Protein AF-0000000069885416 (afdb_homodimer)

Solvent-accessible surface area (backbone atoms only — not comparable to full-atom values): 26856 Å² total; per-residue (Å²): 130,78,78,77,63,87,51,69,63,57,55,54,44,51,50,51,52,51,48,52,52,50,49,50,52,52,49,45,50,50,48,30,55,40,52,44,50,38,40,51,37,51,48,52,36,42,53,42,51,52,50,47,34,51,50,40,44,55,51,20,70,76,47,54,68,59,40,21,52,43,38,40,52,39,28,49,37,53,47,51,45,41,51,44,50,51,52,38,38,52,48,43,46,61,56,35,32,44,56,42,60,55,45,53,57,60,52,52,53,52,50,50,53,51,51,52,43,53,51,46,43,48,50,27,51,50,39,47,51,51,39,53,49,44,55,70,74,43,67,79,46,56,68,61,50,51,53,34,52,52,50,31,51,52,32,46,52,50,34,52,54,45,49,55,50,48,54,52,52,52,51,52,47,52,54,48,50,54,54,50,47,40,52,30,54,46,44,49,39,50,47,50,32,52,40,26,51,52,37,31,55,43,35,58,54,34,49,58,46,50,66,54,55,81,38,68,75,43,68,58,64,73,80,68,62,60,59,68,63,59,71,63,59,71,72,73,72,72,77,73,74,76,77,67,78,80,76,78,75,80,74,75,132,131,77,77,75,62,87,52,69,63,59,55,52,44,51,50,52,53,50,47,52,53,50,50,49,52,52,49,46,49,49,48,30,55,41,51,45,49,37,38,50,36,52,48,51,34,41,52,40,52,51,51,47,32,52,51,40,43,56,51,19,70,77,47,53,68,58,40,20,52,43,38,40,52,38,27,50,37,54,46,50,44,40,52,44,49,51,50,40,38,53,47,44,46,60,56,34,32,44,56,42,61,56,46,53,57,59,51,51,52,52,53,50,52,53,51,52,42,53,51,44,44,50,51,30,53,50,39,47,51,51,39,52,49,42,56,70,74,44,68,80,46,54,69,61,50,52,53,35,50,52,50,31,52,52,32,46,52,50,35,53,53,45,49,55,52,48,54,50,49,53,52,51,48,53,54,48,50,52,54,50,48,40,50,30,54,46,45,49,40,50,47,50,33,53,40,25,52,52,38,31,56,42,35,59,53,34,50,59,46,49,66,53,56,79,38,68,75,43,67,57,63,72,79,67,61,62,58,66,63,58,70,62,59,70,71,74,73,71,77,74,73,77,76,76,82,75,80,79,73,82,74,78,135

pLDDT: mean 84.57, std 22.03, range [21.53, 98.88]

Structure (mmCIF, N/CA/C/O backbone):
data_AF-0000000069885416-model_v1
#
loop_
_entity.id
_entity.type
_entity.pdbx_description
1 polymer 'CBY1-interacting BAR domain-containing protein 2 isoform X5'
#
loop_
_atom_site.group_PDB
_atom_site.id
_atom_site.type_symbol
_atom_site.label_atom_id
_atom_site.label_alt_id
_atom_site.label_comp_id
_atom_site.label_asym_id
_atom_site.label_entity_id
_atom_site.label_seq_id
_atom_site.pdbx_PDB_ins_code
_atom_site.Cartn_x
_atom_site.Cartn_y
_atom_site.Cartn_z
_atom_site.occupancy
_atom_site.B_iso_or_equiv
_atom_site.auth_seq_id
_atom_site.auth_comp_id
_atom_site.auth_asym_id
_atom_site.auth_atom_id
_atom_site.pdbx_PDB_model_num
ATOM 1 N N . MET A 1 1 ? 4.605 59.562 35.438 1 27.44 1 MET A N 1
ATOM 2 C CA . MET A 1 1 ? 4.242 58.625 34.375 1 27.44 1 MET A CA 1
ATOM 3 C C . MET A 1 1 ? 5.203 57.469 34.344 1 27.44 1 MET A C 1
ATOM 5 O O . MET A 1 1 ? 6.375 57.625 34 1 27.44 1 MET A O 1
ATOM 9 N N . LEU A 1 2 ? 5.266 56.625 35.25 1 34.53 2 LEU A N 1
ATOM 10 C CA . LEU A 1 2 ? 6.168 55.5 35.5 1 34.53 2 LEU A CA 1
ATOM 11 C C . LEU A 1 2 ? 6.348 54.688 34.219 1 34.53 2 LEU A C 1
ATOM 13 O O . LEU A 1 2 ? 5.387 54.438 33.5 1 34.53 2 LEU A O 1
ATOM 17 N N . PRO A 1 3 ? 7.5 54.688 33.594 1 39.56 3 PRO A N 1
ATOM 18 C CA . PRO A 1 3 ? 7.898 53.906 32.438 1 39.56 3 PRO A CA 1
ATOM 19 C C . PRO A 1 3 ? 7.336 52.5 32.438 1 39.56 3 PRO A C 1
ATOM 21 O O . PRO A 1 3 ? 7.34 51.812 33.469 1 39.56 3 PRO A O 1
ATOM 24 N N . HIS A 1 4 ? 6.242 52.281 31.859 1 42.12 4 HIS A N 1
ATOM 25 C CA . HIS A 1 4 ? 5.656 50.969 31.609 1 42.12 4 HIS A CA 1
ATOM 26 C C . HIS A 1 4 ? 6.727 49.969 31.234 1 42.12 4 HIS A C 1
ATOM 28 O O . HIS A 1 4 ? 7.426 50.125 30.234 1 42.12 4 HIS A O 1
ATOM 34 N N . LEU A 1 5 ? 7.602 49.562 32.094 1 42.97 5 LEU A N 1
ATOM 35 C CA . LEU A 1 5 ? 8.531 48.438 31.984 1 42.97 5 LEU A CA 1
ATOM 36 C C . LEU A 1 5 ? 8.039 47.438 30.938 1 42.97 5 LEU A C 1
ATOM 38 O O . LEU A 1 5 ? 6.832 47.25 30.766 1 42.97 5 LEU A O 1
ATOM 42 N N . PRO A 1 6 ? 8.75 47.219 29.906 1 51.66 6 PRO A N 1
ATOM 43 C CA . PRO A 1 6 ? 8.469 46.219 28.891 1 51.66 6 PRO A CA 1
ATOM 44 C C . PRO A 1 6 ? 7.82 44.969 29.469 1 51.66 6 PRO A C 1
ATOM 46 O O . PRO A 1 6 ? 8.375 44.344 30.391 1 51.66 6 PRO A O 1
ATOM 49 N N . ASN A 1 7 ? 6.445 44.844 29.766 1 56.94 7 ASN A N 1
ATOM 50 C CA . ASN A 1 7 ? 5.551 43.969 30.516 1 56.94 7 ASN A CA 1
ATOM 51 C C . ASN A 1 7 ? 5.816 42.5 30.203 1 56.94 7 ASN A C 1
ATOM 53 O O . ASN A 1 7 ? 5.852 42.125 29.031 1 56.94 7 ASN A O 1
ATOM 57 N N . ALA A 1 8 ? 6.699 41.781 31.109 1 61.62 8 ALA A N 1
ATOM 58 C CA . ALA A 1 8 ? 6.906 40.344 31.188 1 61.62 8 ALA A CA 1
ATOM 59 C C . ALA A 1 8 ? 5.738 39.594 30.547 1 61.62 8 ALA A C 1
ATOM 61 O O . ALA A 1 8 ? 5.938 38.562 29.922 1 61.62 8 ALA A O 1
ATOM 62 N N . HIS A 1 9 ? 4.664 40.25 30.625 1 64.25 9 HIS A N 1
ATOM 63 C CA . HIS A 1 9 ? 3.461 39.594 30.125 1 64.25 9 HIS A CA 1
ATOM 64 C C . HIS A 1 9 ? 3.439 39.562 28.594 1 64.25 9 HIS A C 1
ATOM 66 O O . HIS A 1 9 ? 3.102 38.531 28 1 64.25 9 HIS A O 1
ATOM 72 N N . THR A 1 10 ? 3.975 40.719 28.047 1 70.81 10 THR A N 1
ATOM 73 C CA . THR A 1 10 ? 3.98 40.781 26.578 1 70.81 10 THR A CA 1
ATOM 74 C C . THR A 1 10 ? 5.016 39.844 26 1 70.81 10 THR A C 1
ATOM 76 O O . THR A 1 10 ? 4.766 39.188 24.984 1 70.81 10 THR A O 1
ATOM 79 N N . ASP A 1 11 ? 6.094 39.688 26.703 1 74.62 11 ASP A N 1
ATOM 80 C CA . ASP A 1 11 ? 7.148 38.781 26.219 1 74.62 11 ASP A CA 1
ATOM 81 C C . ASP A 1 11 ? 6.703 37.344 26.281 1 74.62 11 ASP A C 1
ATOM 83 O O . ASP A 1 11 ? 7.02 36.531 25.375 1 74.62 11 ASP A O 1
ATOM 87 N N . CYS A 1 12 ? 6.039 37.062 27.375 1 73.31 12 CYS A N 1
ATOM 88 C CA . CYS A 1 12 ? 5.559 35.688 27.516 1 73.31 12 CYS A CA 1
ATOM 89 C C . CYS A 1 12 ? 4.551 35.344 26.422 1 73.31 12 CYS A C 1
ATOM 91 O O . CYS A 1 12 ? 4.586 34.25 25.859 1 73.31 12 CYS A O 1
ATOM 93 N N . GLN A 1 13 ? 3.771 36.281 26.016 1 80.56 13 GLN A N 1
ATOM 94 C CA . GLN A 1 13 ? 2.738 36.062 25 1 80.56 13 GLN A CA 1
ATOM 95 C C . GLN A 1 13 ? 3.35 35.875 23.625 1 80.56 13 GLN A C 1
ATOM 97 O O . GLN A 1 13 ? 2.906 35 22.844 1 80.56 13 GLN A O 1
ATOM 102 N N . VAL A 1 14 ? 4.305 36.656 23.375 1 85.62 14 VAL A N 1
ATOM 103 C CA . VAL A 1 14 ? 4.949 36.562 22.078 1 85.62 14 VAL A CA 1
ATOM 104 C C . VAL A 1 14 ? 5.672 35.219 21.938 1 85.62 14 VAL A C 1
ATOM 106 O O . VAL A 1 14 ? 5.688 34.625 20.875 1 85.62 14 VAL A O 1
ATOM 109 N N . ARG A 1 15 ? 6.215 34.781 23.047 1 88 15 ARG A N 1
ATOM 110 C CA . ARG A 1 15 ? 6.891 33.5 23.047 1 88 15 ARG A CA 1
ATOM 111 C C . ARG A 1 15 ? 5.914 32.375 22.719 1 88 15 ARG A C 1
ATOM 113 O O . ARG A 1 15 ? 6.246 31.438 21.969 1 88 15 ARG A O 1
ATOM 120 N N . VAL A 1 16 ? 4.773 32.438 23.266 1 87 16 VAL A N 1
ATOM 121 C CA . VAL A 1 16 ? 3.746 31.422 23.016 1 87 16 VAL A CA 1
ATOM 122 C C . VAL A 1 16 ? 3.33 31.453 21.547 1 87 16 VAL A C 1
ATOM 124 O O . VAL A 1 16 ? 3.129 30.406 20.938 1 87 16 VAL A O 1
ATOM 127 N N . MET A 1 17 ? 3.201 32.656 21.016 1 88.81 17 MET A N 1
ATOM 128 C CA . MET A 1 17 ? 2.854 32.812 19.609 1 88.81 17 MET A CA 1
ATOM 129 C C . MET A 1 17 ? 3.926 32.188 18.719 1 88.81 17 MET A C 1
ATOM 131 O O . MET A 1 17 ? 3.611 31.484 17.766 1 88.81 17 MET A O 1
ATOM 135 N N . GLU A 1 18 ? 5.121 32.5 19.094 1 91.31 18 GLU A N 1
ATOM 136 C CA . GLU A 1 18 ? 6.242 31.922 18.344 1 91.31 18 GLU A CA 1
ATOM 137 C C . GLU A 1 18 ? 6.25 30.406 18.422 1 91.31 18 GLU A C 1
ATOM 139 O O . GLU A 1 18 ? 6.473 29.734 17.406 1 91.31 18 GLU A O 1
ATOM 144 N N . GLU A 1 19 ? 6.062 29.891 19.547 1 91.12 19 GLU A N 1
ATOM 145 C CA . GLU A 1 19 ? 6.047 28.438 19.75 1 91.12 19 GLU A CA 1
ATOM 146 C C . GLU A 1 19 ? 4.914 27.797 18.953 1 91.12 19 GLU A C 1
ATOM 148 O O . GLU A 1 19 ? 5.09 26.703 18.391 1 91.12 19 GLU A O 1
ATOM 153 N N . THR A 1 20 ? 3.82 28.438 18.984 1 89.81 20 THR A N 1
ATOM 154 C CA . THR A 1 20 ? 2.672 27.922 18.25 1 89.81 20 THR A CA 1
ATOM 155 C C . THR A 1 20 ? 2.99 27.812 16.766 1 89.81 20 THR A C 1
ATOM 157 O O . THR A 1 20 ? 2.689 26.781 16.141 1 89.81 20 THR A O 1
ATOM 160 N N . VAL A 1 21 ? 3.594 28.828 16.219 1 93.62 21 VAL A N 1
ATOM 161 C CA . VAL A 1 21 ? 3.918 28.844 14.797 1 93.62 21 VAL A CA 1
ATOM 162 C C . VAL A 1 21 ? 5.023 27.828 14.5 1 93.62 21 VAL A C 1
ATOM 164 O O . VAL A 1 21 ? 4.984 27.141 13.484 1 93.62 21 VAL A O 1
ATOM 167 N N . THR A 1 22 ? 5.973 27.734 15.398 1 94.12 22 THR A N 1
ATOM 168 C CA . THR A 1 22 ? 7.062 26.781 15.25 1 94.12 22 THR A CA 1
ATOM 169 C C . THR A 1 22 ? 6.535 25.344 15.305 1 94.12 22 THR A C 1
ATOM 171 O O . THR A 1 22 ? 6.98 24.484 14.547 1 94.12 22 THR A O 1
ATOM 174 N N . ASN A 1 23 ? 5.672 25.0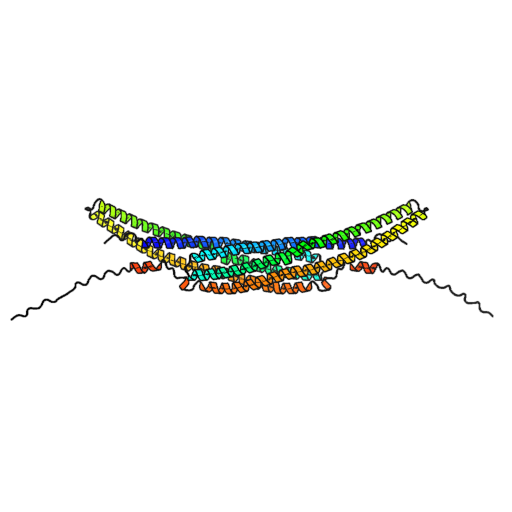94 16.219 1 92.5 23 ASN A N 1
ATOM 175 C CA . ASN A 1 23 ? 5.039 23.781 16.297 1 92.5 23 ASN A CA 1
ATOM 176 C C . ASN A 1 23 ? 4.289 23.438 15.016 1 92.5 23 ASN A C 1
ATOM 178 O O . ASN A 1 23 ? 4.371 22.312 14.523 1 92.5 23 ASN A O 1
ATOM 182 N N . ALA A 1 24 ? 3.521 24.422 14.539 1 93.06 24 ALA A N 1
ATOM 183 C CA . ALA A 1 24 ? 2.807 24.203 13.289 1 93.06 24 ALA A CA 1
ATOM 184 C C . ALA A 1 24 ? 3.775 23.859 12.156 1 93.06 24 ALA A C 1
ATOM 186 O O . ALA A 1 24 ? 3.508 22.969 11.352 1 93.06 24 ALA A O 1
ATOM 187 N N . GLU A 1 25 ? 4.867 24.594 12.109 1 95 25 GLU A N 1
ATOM 188 C CA . GLU A 1 25 ? 5.879 24.328 11.094 1 95 25 GLU A CA 1
ATOM 189 C C . GLU A 1 25 ? 6.434 22.906 11.211 1 95 25 GLU A C 1
ATOM 191 O O . GLU A 1 25 ? 6.531 22.188 10.219 1 95 25 GLU A O 1
ATOM 196 N N . LYS A 1 26 ? 6.723 22.469 12.336 1 96.19 26 LYS A N 1
ATOM 197 C CA . LYS A 1 26 ? 7.301 21.156 12.586 1 96.19 26 LYS A CA 1
ATOM 198 C C . LYS A 1 26 ? 6.332 20.047 12.188 1 96.19 26 LYS A C 1
ATOM 200 O O . LYS A 1 26 ? 6.668 19.188 11.375 1 96.19 26 LYS A O 1
ATOM 205 N N . TYR A 1 27 ? 5.203 20.109 12.711 1 95.88 27 TYR A N 1
ATOM 206 C CA . TYR A 1 27 ? 4.293 18.984 12.562 1 95.88 27 TYR A CA 1
ATOM 207 C C . TYR A 1 27 ? 3.66 18.969 11.172 1 95.88 27 TYR A C 1
ATOM 209 O O . TYR A 1 27 ? 3.443 17.906 10.594 1 95.88 27 TYR A O 1
ATOM 217 N N . PHE A 1 28 ? 3.33 20.109 10.609 1 96.12 28 PHE A N 1
ATOM 218 C CA . PHE A 1 28 ? 2.812 20.109 9.242 1 96.12 28 PHE A CA 1
ATOM 219 C C . PHE A 1 28 ? 3.879 19.641 8.258 1 96.12 28 PHE A C 1
ATOM 221 O O . PHE A 1 28 ? 3.564 19 7.254 1 96.12 28 PHE A O 1
ATOM 228 N N . GLY A 1 29 ? 5.109 20.016 8.539 1 96.5 29 GLY A N 1
ATOM 229 C CA . GLY A 1 29 ? 6.195 19.469 7.746 1 96.5 29 GLY A CA 1
ATOM 230 C C . GLY A 1 29 ? 6.293 17.953 7.828 1 96.5 29 GLY A C 1
ATOM 231 O O . GLY A 1 29 ? 6.473 17.281 6.812 1 96.5 29 GLY A O 1
ATOM 232 N N . GLN A 1 30 ? 6.188 17.422 9 1 97.19 30 GLN A N 1
ATOM 233 C CA . GLN A 1 30 ? 6.234 15.984 9.203 1 97.19 30 GLN A CA 1
ATOM 234 C C . GLN A 1 30 ? 5.039 15.297 8.547 1 97.19 30 GLN A C 1
ATOM 236 O O . GLN A 1 30 ? 5.184 14.227 7.953 1 97.19 30 GLN A O 1
ATOM 241 N N . PHE A 1 31 ? 3.842 15.922 8.688 1 98 31 PHE A N 1
ATOM 242 C CA . PHE A 1 31 ? 2.666 15.391 8.008 1 98 31 PHE A CA 1
ATOM 243 C C . PHE A 1 31 ? 2.9 15.305 6.504 1 98 31 PHE A C 1
ATOM 245 O O . PHE A 1 31 ? 2.576 14.289 5.875 1 98 31 PHE A O 1
ATOM 252 N N . CYS A 1 32 ? 3.447 16.375 6 1 97.44 32 CYS A N 1
ATOM 253 C CA . CYS A 1 32 ? 3.713 16.406 4.566 1 97.44 32 CYS A CA 1
ATOM 254 C C . CYS A 1 32 ? 4.652 15.281 4.156 1 97.44 32 CYS A C 1
ATOM 256 O O . CYS A 1 32 ? 4.375 14.547 3.203 1 97.44 32 CYS A O 1
ATOM 258 N N . LEU A 1 33 ? 5.758 15.062 4.863 1 98 33 LEU A N 1
ATOM 259 C CA . LEU A 1 33 ? 6.75 14.031 4.562 1 98 33 LEU A CA 1
ATOM 260 C C . LEU A 1 33 ? 6.141 12.641 4.656 1 98 33 LEU A C 1
ATOM 262 O O . LEU A 1 33 ? 6.336 11.812 3.768 1 98 33 LEU A O 1
ATOM 266 N N . LEU A 1 34 ? 5.406 12.391 5.625 1 98.56 34 LEU A N 1
ATOM 267 C CA . LEU A 1 34 ? 4.867 11.062 5.883 1 98.56 34 LEU A CA 1
ATOM 268 C C . LEU A 1 34 ? 3.742 10.727 4.906 1 98.56 34 LEU A C 1
ATOM 270 O O . LEU A 1 34 ? 3.66 9.602 4.406 1 98.56 34 LEU A O 1
ATOM 274 N N . LEU A 1 35 ? 2.861 11.656 4.648 1 98.69 35 LEU A N 1
ATOM 275 C CA . LEU A 1 35 ? 1.765 11.406 3.721 1 98.69 35 LEU A CA 1
ATOM 276 C C . LEU A 1 35 ? 2.281 11.266 2.291 1 98.69 35 LEU A C 1
ATOM 278 O O . LEU A 1 35 ? 1.729 10.5 1.498 1 98.69 35 LEU A O 1
ATOM 282 N N . ALA A 1 36 ? 3.348 12.031 1.991 1 98.62 36 ALA A N 1
ATOM 283 C CA . ALA A 1 36 ? 4 11.82 0.702 1 98.62 36 ALA A CA 1
ATOM 284 C C . ALA A 1 36 ? 4.574 10.414 0.603 1 98.62 36 ALA A C 1
ATOM 286 O O . ALA A 1 36 ? 4.426 9.75 -0.425 1 98.62 36 ALA A O 1
ATOM 287 N N . ALA A 1 37 ? 5.27 9.992 1.606 1 98.69 37 ALA A N 1
ATOM 288 C CA . ALA A 1 37 ? 5.816 8.641 1.636 1 98.69 37 ALA A CA 1
ATOM 289 C C . ALA A 1 37 ? 4.703 7.602 1.545 1 98.69 37 ALA A C 1
ATOM 291 O O . ALA A 1 37 ? 4.836 6.598 0.837 1 98.69 37 ALA A O 1
ATOM 292 N N . TYR A 1 38 ? 3.621 7.793 2.297 1 98.75 38 TYR A N 1
ATOM 293 C CA . TYR A 1 38 ? 2.443 6.934 2.238 1 98.75 38 TYR A CA 1
ATOM 294 C C . TYR A 1 38 ? 1.922 6.82 0.812 1 98.75 38 TYR A C 1
ATOM 296 O O . TYR A 1 38 ? 1.614 5.723 0.341 1 98.75 38 TYR A O 1
ATOM 304 N N . THR A 1 39 ? 1.839 7.902 0.159 1 98.75 39 THR A N 1
ATOM 305 C CA . THR A 1 39 ? 1.357 7.945 -1.218 1 98.75 39 THR A CA 1
ATOM 306 C C . THR A 1 39 ? 2.303 7.184 -2.145 1 98.75 39 THR A C 1
ATOM 308 O O . THR A 1 39 ? 1.855 6.434 -3.014 1 98.75 39 THR A O 1
ATOM 311 N N . ARG A 1 40 ? 3.576 7.328 -1.972 1 98.5 40 ARG A N 1
ATOM 312 C CA . ARG A 1 40 ? 4.559 6.617 -2.783 1 98.5 40 ARG A CA 1
ATOM 313 C C . ARG A 1 40 ? 4.465 5.109 -2.568 1 98.5 40 ARG A C 1
ATOM 315 O O . ARG A 1 40 ? 4.559 4.336 -3.521 1 98.5 40 ARG A O 1
ATOM 322 N N . LYS A 1 41 ? 4.371 4.703 -1.314 1 98.62 41 LYS A N 1
ATOM 323 C CA . LYS A 1 41 ? 4.23 3.277 -1.023 1 98.62 41 LYS A CA 1
ATOM 324 C C . LYS A 1 41 ? 2.975 2.705 -1.675 1 98.62 41 LYS A C 1
ATOM 326 O O . LYS A 1 41 ? 2.982 1.569 -2.154 1 98.62 41 LYS A O 1
ATOM 331 N N . THR A 1 42 ? 1.87 3.424 -1.646 1 98.75 42 THR A N 1
ATOM 332 C CA . THR A 1 42 ? 0.636 3.002 -2.299 1 98.75 42 THR A CA 1
ATOM 333 C C . THR A 1 42 ? 0.851 2.828 -3.801 1 98.75 42 THR A C 1
ATOM 335 O O . THR A 1 42 ? 0.365 1.862 -4.395 1 98.75 42 THR A O 1
ATOM 338 N N . ALA A 1 43 ? 1.588 3.754 -4.395 1 98.75 43 ALA A N 1
ATOM 339 C CA . ALA A 1 43 ? 1.896 3.664 -5.82 1 98.75 43 ALA A CA 1
ATOM 340 C C . ALA A 1 43 ? 2.727 2.42 -6.125 1 98.75 43 ALA A C 1
ATOM 342 O O . ALA A 1 43 ? 2.502 1.746 -7.133 1 98.75 43 ALA A O 1
ATOM 343 N N . ARG A 1 44 ? 3.65 2.145 -5.293 1 98.38 44 ARG A N 1
ATOM 344 C CA . ARG A 1 44 ? 4.496 0.971 -5.492 1 98.38 44 ARG A CA 1
ATOM 345 C C . ARG A 1 44 ? 3.689 -0.315 -5.344 1 98.38 44 ARG A C 1
ATOM 347 O O . ARG A 1 44 ? 3.957 -1.305 -6.027 1 98.38 44 ARG A O 1
ATOM 354 N N . LEU A 1 45 ? 2.793 -0.335 -4.379 1 98.44 45 LEU A N 1
ATOM 355 C CA . LEU A 1 45 ? 1.876 -1.461 -4.23 1 98.44 45 LEU A CA 1
ATOM 356 C C . LEU A 1 45 ? 1.069 -1.678 -5.508 1 98.44 45 LEU A C 1
ATOM 358 O O . LEU A 1 45 ? 0.934 -2.811 -5.977 1 98.44 45 LEU A O 1
ATOM 362 N N . ARG A 1 46 ? 0.559 -0.602 -6.074 1 98.5 46 ARG A N 1
ATOM 363 C CA . ARG A 1 46 ? -0.159 -0.646 -7.344 1 98.5 46 ARG A CA 1
ATOM 364 C C . ARG A 1 46 ? 0.715 -1.229 -8.445 1 98.5 46 ARG A C 1
ATOM 366 O O . ARG A 1 46 ? 0.263 -2.072 -9.227 1 98.5 46 ARG A O 1
ATOM 373 N N . ASP A 1 47 ? 1.977 -0.848 -8.539 1 98.5 47 ASP A N 1
ATOM 374 C CA . ASP A 1 47 ? 2.9 -1.333 -9.562 1 98.5 47 ASP A CA 1
ATOM 375 C C . ASP A 1 47 ? 3.08 -2.846 -9.469 1 98.5 47 ASP A C 1
ATOM 377 O O . ASP A 1 47 ? 3.121 -3.537 -10.484 1 98.5 47 ASP A O 1
ATOM 381 N N . LYS A 1 48 ? 3.219 -3.375 -8.25 1 98.5 48 LYS A N 1
ATOM 382 C CA . LYS A 1 48 ? 3.377 -4.812 -8.062 1 98.5 48 LYS A CA 1
ATOM 383 C C . LYS A 1 48 ? 2.119 -5.566 -8.492 1 98.5 48 LYS A C 1
ATOM 385 O O . LYS A 1 48 ? 2.207 -6.645 -9.086 1 98.5 48 LYS A O 1
ATOM 390 N N . ALA A 1 49 ? 0.955 -5.031 -8.156 1 98.38 49 ALA A N 1
ATOM 391 C CA . ALA A 1 49 ? -0.304 -5.652 -8.562 1 98.38 49 ALA A CA 1
ATOM 392 C C . ALA A 1 49 ? -0.457 -5.648 -10.078 1 98.38 49 ALA A C 1
ATOM 394 O O . ALA A 1 49 ? -0.98 -6.602 -10.664 1 98.38 49 ALA A O 1
ATOM 395 N N . ASP A 1 50 ? 0.03 -4.613 -10.719 1 98.5 50 ASP A N 1
ATOM 396 C CA . ASP A 1 50 ? -0.011 -4.547 -12.18 1 98.5 50 ASP A CA 1
ATOM 397 C C . ASP A 1 50 ? 0.829 -5.66 -12.805 1 98.5 50 ASP A C 1
ATOM 399 O O . ASP A 1 50 ? 0.438 -6.242 -13.82 1 98.5 50 ASP A O 1
ATOM 403 N N . LYS A 1 51 ? 1.941 -5.902 -12.242 1 98.62 51 LYS A N 1
ATOM 404 C CA . LYS A 1 51 ? 2.777 -6.996 -12.734 1 98.62 51 LYS A CA 1
ATOM 405 C C . LYS A 1 51 ? 2.084 -8.344 -12.539 1 98.62 51 LYS A C 1
ATOM 407 O O . LYS A 1 51 ? 2.168 -9.219 -13.406 1 98.62 51 LYS A O 1
ATOM 412 N N . LEU A 1 52 ? 1.44 -8.5 -11.414 1 98.31 52 LEU A N 1
ATOM 413 C CA . LEU A 1 52 ? 0.689 -9.727 -11.164 1 98.31 52 LEU A CA 1
ATOM 414 C C . LEU A 1 52 ? -0.389 -9.93 -12.227 1 98.31 52 LEU A C 1
ATOM 416 O O . LEU A 1 52 ? -0.579 -11.047 -12.719 1 98.31 52 LEU A O 1
ATOM 420 N N . VAL A 1 53 ? -1.088 -8.852 -12.562 1 98.44 53 VAL A N 1
ATOM 421 C CA . VAL A 1 53 ? -2.129 -8.906 -13.578 1 98.44 53 VAL A CA 1
ATOM 422 C C . VAL A 1 53 ? -1.535 -9.398 -14.898 1 98.44 53 VAL A C 1
ATOM 424 O O . VAL A 1 53 ? -2.104 -10.281 -15.547 1 98.44 53 VAL A O 1
ATOM 427 N N . LYS A 1 54 ? -0.421 -8.891 -15.234 1 98.31 54 LYS A N 1
ATOM 428 C CA . LYS A 1 54 ? 0.238 -9.289 -16.484 1 98.31 54 LYS A CA 1
ATOM 429 C C . LYS A 1 54 ? 0.626 -10.766 -16.438 1 98.31 54 LYS A C 1
ATOM 431 O O . LYS A 1 54 ? 0.411 -11.492 -17.406 1 98.31 54 LYS A O 1
ATOM 436 N N . GLN A 1 55 ? 1.168 -11.203 -15.375 1 97.94 55 GLN A N 1
ATOM 437 C CA . GLN A 1 55 ? 1.582 -12.594 -15.25 1 97.94 55 GLN A CA 1
ATOM 438 C C . GLN A 1 55 ? 0.378 -13.531 -15.281 1 97.94 55 GLN A C 1
ATOM 440 O O . GLN A 1 55 ? 0.458 -14.633 -15.828 1 97.94 55 GLN A O 1
ATOM 445 N N . LEU A 1 56 ? -0.731 -13.141 -14.68 1 97.75 56 LEU A N 1
ATOM 446 C CA . LEU A 1 56 ? -1.957 -13.93 -14.711 1 97.75 56 LEU A CA 1
ATOM 447 C C . LEU A 1 56 ? -2.453 -14.102 -16.141 1 97.75 56 LEU A C 1
ATOM 449 O O . LEU A 1 56 ? -2.861 -15.195 -16.531 1 97.75 56 LEU A O 1
ATOM 453 N N . ILE A 1 57 ? -2.35 -13.047 -16.906 1 97.56 57 ILE A N 1
ATOM 454 C CA . ILE A 1 57 ? -2.777 -13.094 -18.297 1 97.56 57 ILE A CA 1
ATOM 455 C C . ILE A 1 57 ? -1.853 -14.016 -19.078 1 97.56 57 ILE A C 1
ATOM 457 O O . ILE A 1 57 ? -2.314 -14.828 -19.891 1 97.56 57 ILE A O 1
ATOM 461 N N . ASP A 1 58 ? -0.58 -13.93 -18.844 1 97.19 58 ASP A N 1
ATOM 462 C CA . ASP A 1 58 ? 0.378 -14.797 -19.516 1 97.19 58 ASP A CA 1
ATOM 463 C C . ASP A 1 58 ? 0.141 -16.266 -19.156 1 97.19 58 ASP A C 1
ATOM 465 O O . ASP A 1 58 ? 0.184 -17.141 -20.031 1 97.19 58 ASP A O 1
ATOM 469 N N . PHE A 1 59 ? -0.097 -16.531 -17.938 1 96.38 59 PHE A N 1
ATOM 470 C CA . PHE A 1 59 ? -0.396 -17.891 -17.5 1 96.38 59 PHE A CA 1
ATOM 471 C C . PHE A 1 59 ? -1.678 -18.391 -18.156 1 96.38 59 PHE A C 1
ATOM 473 O O . PHE A 1 59 ? -1.745 -19.547 -18.594 1 96.38 59 PHE A O 1
ATOM 480 N N . ALA A 1 60 ? -2.688 -17.531 -18.172 1 94.94 60 ALA A N 1
ATOM 481 C CA . ALA A 1 60 ? -3.969 -17.891 -18.781 1 94.94 60 ALA A CA 1
ATOM 482 C C . ALA A 1 60 ? -3.787 -18.344 -20.219 1 94.94 60 ALA A C 1
ATOM 484 O O . ALA A 1 60 ? -4.477 -19.25 -20.688 1 94.94 60 ALA A O 1
ATOM 485 N N . ASN A 1 61 ? -2.812 -17.797 -20.906 1 93.88 61 ASN A N 1
ATOM 486 C CA . ASN A 1 61 ? -2.57 -18.109 -22.312 1 93.88 61 ASN A CA 1
ATOM 487 C C . ASN A 1 61 ? -1.986 -19.516 -22.484 1 93.88 61 ASN A C 1
ATOM 489 O O . ASN A 1 61 ? -1.984 -20.062 -23.594 1 93.88 61 ASN A O 1
ATOM 493 N N . THR A 1 62 ? -1.504 -20.125 -21.422 1 90.25 62 THR A N 1
ATOM 494 C CA . THR A 1 62 ? -0.944 -21.469 -21.484 1 90.25 62 THR A CA 1
ATOM 495 C C . THR A 1 62 ? -2.004 -22.516 -21.156 1 90.25 62 THR A C 1
ATOM 497 O O . THR A 1 62 ? -1.769 -23.719 -21.297 1 90.25 62 THR A O 1
ATOM 500 N N . GLU A 1 63 ? -3.172 -22.062 -20.75 1 88.75 63 GLU A N 1
ATOM 501 C CA . GLU A 1 63 ? -4.23 -22.984 -20.328 1 88.75 63 GLU A CA 1
ATOM 502 C C . GLU A 1 63 ? -5.297 -23.125 -21.406 1 88.75 63 GLU A C 1
ATOM 504 O O . GLU A 1 63 ? -5.188 -22.547 -22.484 1 88.75 63 GLU A O 1
ATOM 509 N N . ASN A 1 64 ? -6.211 -24.109 -21.203 1 85.44 64 ASN A N 1
ATOM 510 C CA . ASN A 1 64 ? -7.297 -24.312 -22.156 1 85.44 64 ASN A CA 1
ATOM 511 C C . ASN A 1 64 ? -8.195 -23.078 -22.25 1 85.44 64 ASN A C 1
ATOM 513 O O . ASN A 1 64 ? -8.039 -22.141 -21.469 1 85.44 64 ASN A O 1
ATOM 517 N N . LEU A 1 65 ? -9.094 -23.016 -23.125 1 88.56 65 LEU A N 1
ATOM 518 C CA . LEU A 1 65 ? -9.875 -21.844 -23.484 1 88.56 65 LEU A CA 1
ATOM 519 C C . LEU A 1 65 ? -10.758 -21.391 -22.328 1 88.56 65 LEU A C 1
ATOM 521 O O . LEU A 1 65 ? -10.852 -20.203 -22.031 1 88.56 65 LEU A O 1
ATOM 525 N N . GLU A 1 66 ? -11.438 -22.312 -21.688 1 88.44 66 GLU A N 1
ATOM 526 C CA . GLU A 1 66 ? -12.328 -21.969 -20.578 1 88.44 66 GLU A CA 1
ATOM 527 C C . GLU A 1 66 ? -11.547 -21.359 -19.406 1 88.44 66 GLU A C 1
ATOM 529 O O . GLU A 1 66 ? -11.953 -20.344 -18.844 1 88.44 66 GLU A O 1
ATOM 534 N N . MET A 1 67 ? -10.461 -22.016 -19.062 1 90.75 67 MET A N 1
ATOM 535 C CA . MET A 1 67 ? -9.602 -21.516 -18 1 90.75 67 MET A CA 1
ATOM 536 C C . MET A 1 67 ? -9 -20.156 -18.375 1 90.75 67 MET A C 1
ATOM 538 O O . MET A 1 67 ? -8.906 -19.266 -17.531 1 90.75 67 MET A O 1
ATOM 542 N N . ARG A 1 68 ? -8.625 -20.016 -19.594 1 93.44 68 ARG A N 1
ATOM 543 C CA . ARG A 1 68 ? -8.078 -18.766 -20.094 1 93.44 68 ARG A CA 1
ATOM 544 C C . ARG A 1 68 ? -9.078 -17.625 -19.906 1 93.44 68 ARG A C 1
ATOM 546 O O . ARG A 1 68 ? -8.719 -16.562 -19.406 1 93.44 68 ARG A O 1
ATOM 553 N N . THR A 1 69 ? -10.305 -17.859 -20.297 1 94.38 69 THR A N 1
ATOM 554 C CA . THR A 1 69 ? -11.344 -16.844 -20.172 1 94.38 69 THR A CA 1
ATOM 555 C C . THR A 1 69 ? -11.578 -16.484 -18.719 1 94.38 69 THR A C 1
ATOM 557 O O . THR A 1 69 ? -11.664 -15.297 -18.375 1 94.38 69 THR A O 1
ATOM 560 N N . THR A 1 70 ? -11.656 -17.469 -17.875 1 94.69 70 THR A N 1
ATOM 561 C CA . THR A 1 70 ? -11.906 -17.234 -16.453 1 94.69 70 THR A CA 1
ATOM 562 C C . THR A 1 70 ? -10.766 -16.453 -15.82 1 94.69 70 THR A C 1
ATOM 564 O O . THR A 1 70 ? -10.992 -15.453 -15.125 1 94.69 70 THR A O 1
ATOM 567 N N . LEU A 1 71 ? -9.531 -16.844 -16.094 1 95.88 71 LEU A N 1
ATOM 568 C CA . LEU A 1 71 ? -8.367 -16.188 -15.508 1 95.88 71 LEU A CA 1
ATOM 569 C C . LEU A 1 71 ? -8.203 -14.781 -16.062 1 95.88 71 LEU A C 1
ATOM 571 O O . LEU A 1 71 ? -7.762 -13.875 -15.344 1 95.88 71 LEU A O 1
ATOM 575 N N . ARG A 1 72 ? -8.555 -14.609 -17.312 1 96.81 72 ARG A N 1
ATOM 576 C CA . ARG A 1 72 ? -8.5 -13.273 -17.891 1 96.81 72 ARG A CA 1
ATOM 577 C C . ARG A 1 72 ? -9.531 -12.352 -17.25 1 96.81 72 ARG A C 1
ATOM 579 O O . ARG A 1 72 ? -9.242 -11.18 -17 1 96.81 72 ARG A O 1
ATOM 586 N N . ASN A 1 73 ? -10.695 -12.883 -17.016 1 97.12 73 ASN A N 1
ATOM 587 C CA . ASN A 1 73 ? -11.711 -12.102 -16.328 1 97.12 73 ASN A CA 1
ATOM 588 C C . ASN A 1 73 ? -11.266 -11.711 -14.914 1 97.12 73 ASN A C 1
ATOM 590 O O . ASN A 1 73 ? -11.461 -10.578 -14.484 1 97.12 73 ASN A O 1
ATOM 594 N N . PHE A 1 74 ? -10.711 -12.656 -14.234 1 97.94 74 PHE A N 1
ATOM 595 C CA . PHE A 1 74 ? -10.172 -12.367 -12.914 1 97.94 74 PHE A CA 1
ATOM 596 C C . PHE A 1 74 ? -9.094 -11.297 -12.984 1 97.94 74 PHE A C 1
ATOM 598 O O . PHE A 1 74 ? -9.078 -10.367 -12.164 1 97.94 74 PHE A O 1
ATOM 605 N N . ALA A 1 75 ? -8.195 -11.445 -13.945 1 98.19 75 ALA A N 1
ATOM 606 C CA . ALA A 1 75 ? -7.133 -10.469 -14.133 1 98.19 75 ALA A CA 1
ATOM 607 C C . ALA A 1 75 ? -7.707 -9.078 -14.422 1 98.19 75 ALA A C 1
ATOM 609 O O . ALA A 1 75 ? -7.168 -8.07 -13.961 1 98.19 75 ALA A O 1
ATOM 610 N N . GLU A 1 76 ? -8.742 -9.008 -15.18 1 98 76 GLU A N 1
ATOM 611 C CA . GLU A 1 76 ? -9.391 -7.738 -15.492 1 98 76 GLU A CA 1
ATOM 612 C C . GLU A 1 76 ? -9.969 -7.094 -14.234 1 98 76 GLU A C 1
ATOM 614 O O . GLU A 1 76 ? -9.906 -5.871 -14.07 1 98 76 GLU A O 1
ATOM 619 N N . ASP A 1 77 ? -10.555 -7.887 -13.422 1 98.31 77 ASP A N 1
ATOM 620 C CA . ASP A 1 77 ? -11.047 -7.371 -12.148 1 98.31 77 ASP A CA 1
ATOM 621 C C . ASP A 1 77 ? -9.906 -6.809 -11.305 1 98.31 77 ASP A C 1
ATOM 623 O O . ASP A 1 77 ? -10.031 -5.727 -10.727 1 98.31 77 ASP A O 1
ATOM 627 N N . LEU A 1 78 ? -8.836 -7.496 -11.219 1 98.31 78 LEU A N 1
ATOM 628 C CA . LEU A 1 78 ? -7.684 -7.008 -10.461 1 98.31 78 LEU A CA 1
ATOM 629 C C . LEU A 1 78 ? 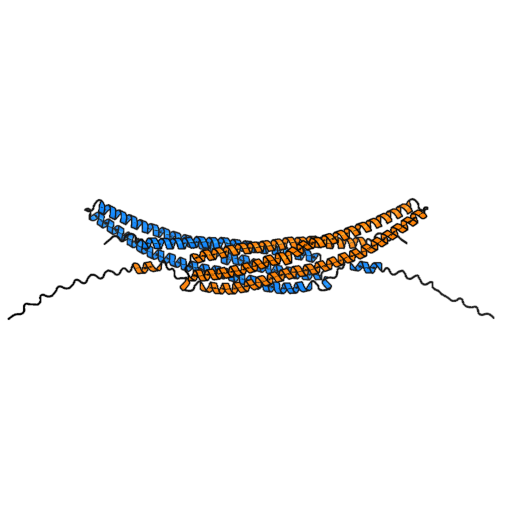-7.148 -5.711 -11.062 1 98.31 78 LEU A C 1
ATOM 631 O O . LEU A 1 78 ? -6.742 -4.809 -10.328 1 98.31 78 LEU A O 1
ATOM 635 N N . ALA A 1 79 ? -7.125 -5.66 -12.367 1 98.62 79 ALA A N 1
ATOM 636 C CA . ALA A 1 79 ? -6.676 -4.445 -13.039 1 98.62 79 ALA A CA 1
ATOM 637 C C . ALA A 1 79 ? -7.582 -3.262 -12.703 1 98.62 79 ALA A C 1
ATOM 639 O O . ALA A 1 79 ? -7.105 -2.139 -12.531 1 98.62 79 ALA A O 1
ATOM 640 N N . LYS A 1 80 ? -8.852 -3.482 -12.648 1 98.69 80 LYS A N 1
ATOM 641 C CA . LYS A 1 80 ? -9.805 -2.436 -12.297 1 98.69 80 LYS A CA 1
ATOM 642 C C . LYS A 1 80 ? -9.523 -1.882 -10.898 1 98.69 80 LYS A C 1
ATOM 644 O O . LYS A 1 80 ? -9.578 -0.669 -10.688 1 98.69 80 LYS A O 1
ATOM 649 N N . VAL A 1 81 ? -9.266 -2.754 -9.969 1 98.69 81 VAL A N 1
ATOM 650 C CA . VAL A 1 81 ? -8.914 -2.311 -8.625 1 98.69 81 VAL A CA 1
ATOM 651 C C . VAL A 1 81 ? -7.68 -1.411 -8.688 1 98.69 81 VAL A C 1
ATOM 653 O O . VAL A 1 81 ? -7.613 -0.393 -7.992 1 98.69 81 VAL A O 1
ATOM 656 N N . GLN A 1 82 ? -6.691 -1.782 -9.516 1 98.69 82 GLN A N 1
ATOM 657 C CA . GLN A 1 82 ? -5.469 -0.99 -9.602 1 98.69 82 GLN A CA 1
ATOM 658 C C . GLN A 1 82 ? -5.73 0.358 -10.266 1 98.69 82 GLN A C 1
ATOM 660 O O . GLN A 1 82 ? -5.074 1.352 -9.945 1 98.69 82 GLN A O 1
ATOM 665 N N . ASP A 1 83 ? -6.668 0.445 -11.133 1 98.69 83 ASP A N 1
ATOM 666 C CA . ASP A 1 83 ? -7.082 1.733 -11.68 1 98.69 83 ASP A CA 1
ATOM 667 C C . ASP A 1 83 ? -7.613 2.652 -10.586 1 98.69 83 ASP A C 1
ATOM 669 O O . ASP A 1 83 ? -7.289 3.842 -10.555 1 98.69 83 ASP A O 1
ATOM 673 N N . TYR A 1 84 ? -8.453 2.127 -9.797 1 98.75 84 TYR A N 1
ATOM 674 C CA . TYR A 1 84 ? -8.953 2.912 -8.672 1 98.75 84 TYR A CA 1
ATOM 675 C C . TYR A 1 84 ? -7.824 3.311 -7.734 1 98.75 84 TYR A C 1
ATOM 677 O O . TYR A 1 84 ? -7.828 4.41 -7.176 1 98.75 84 TYR A O 1
ATOM 685 N N . ARG A 1 85 ? -6.898 2.402 -7.5 1 98.69 85 ARG A N 1
ATOM 686 C CA . ARG A 1 85 ? -5.754 2.719 -6.648 1 98.69 85 ARG A CA 1
ATOM 687 C C . ARG A 1 85 ? -4.906 3.828 -7.262 1 98.69 85 ARG A C 1
ATOM 689 O O . ARG A 1 85 ? -4.352 4.66 -6.543 1 98.69 85 ARG A O 1
ATOM 696 N N . GLN A 1 86 ? -4.77 3.842 -8.617 1 98.69 86 GLN A N 1
ATOM 697 C CA . GLN A 1 86 ? -4.074 4.934 -9.289 1 98.69 86 GLN A CA 1
ATOM 698 C C . GLN A 1 86 ? -4.781 6.266 -9.055 1 98.69 86 GLN A C 1
ATOM 700 O O . GLN A 1 86 ? -4.129 7.285 -8.805 1 98.69 86 GLN A O 1
ATOM 705 N N . ALA A 1 87 ? -6.074 6.27 -9.148 1 98.75 87 ALA A N 1
ATOM 706 C CA . ALA A 1 87 ? -6.848 7.469 -8.836 1 98.75 87 ALA A CA 1
ATOM 707 C C . ALA A 1 87 ? -6.637 7.898 -7.387 1 98.75 87 ALA A C 1
ATOM 709 O O . ALA A 1 87 ? -6.535 9.094 -7.098 1 98.75 87 ALA A O 1
ATOM 710 N N . GLU A 1 88 ? -6.598 6.91 -6.492 1 98.75 88 GLU A N 1
ATOM 711 C CA . GLU A 1 88 ? -6.309 7.188 -5.09 1 98.75 88 GLU A CA 1
ATOM 712 C C . GLU A 1 88 ? -4.98 7.922 -4.934 1 98.75 88 GLU A C 1
ATOM 714 O O . GLU A 1 88 ? -4.906 8.938 -4.246 1 98.75 88 GLU A O 1
ATOM 719 N N . VAL A 1 89 ? -3.938 7.426 -5.59 1 98.81 89 VAL A N 1
ATOM 720 C CA . VAL A 1 89 ? -2.6 7.996 -5.508 1 98.81 89 VAL A CA 1
ATOM 721 C C . VAL A 1 89 ? -2.619 9.438 -6.02 1 98.81 89 VAL A C 1
ATOM 723 O O . VAL A 1 89 ? -2.07 10.336 -5.383 1 98.81 89 VAL A O 1
ATOM 726 N N . GLU A 1 90 ? -3.27 9.695 -7.051 1 98.81 90 GLU A N 1
ATOM 727 C CA . GLU A 1 90 ? -3.332 11.016 -7.652 1 98.81 90 GLU A CA 1
ATOM 728 C C . GLU A 1 90 ? -4.094 11.992 -6.762 1 98.81 90 GLU A C 1
ATOM 730 O O . GLU A 1 90 ? -3.678 13.141 -6.594 1 98.81 90 GLU A O 1
ATOM 735 N N . ARG A 1 91 ? -5.176 11.578 -6.223 1 98.88 91 ARG A N 1
ATOM 736 C CA . ARG A 1 91 ? -5.977 12.43 -5.352 1 98.88 91 ARG A CA 1
ATOM 737 C C . ARG A 1 91 ? -5.234 12.734 -4.051 1 98.88 91 ARG A C 1
ATOM 739 O O . ARG A 1 91 ? -5.312 13.844 -3.527 1 98.88 91 ARG A O 1
ATOM 746 N N . LEU A 1 92 ? -4.57 11.703 -3.529 1 98.81 92 LEU A N 1
ATOM 747 C CA . LEU A 1 92 ? -3.76 11.938 -2.338 1 98.81 92 LEU A CA 1
ATOM 748 C C . LEU A 1 92 ? -2.703 13.008 -2.6 1 98.81 92 LEU A C 1
ATOM 750 O O . LEU A 1 92 ? -2.5 13.898 -1.775 1 98.81 92 LEU A O 1
ATOM 754 N N . GLU A 1 93 ? -2.068 12.922 -3.752 1 98.75 93 GLU A N 1
ATOM 755 C CA . GLU A 1 93 ? -1.04 13.891 -4.109 1 98.75 93 GLU A CA 1
ATOM 756 C C . GLU A 1 93 ? -1.627 15.297 -4.234 1 98.75 93 GLU A C 1
ATOM 758 O O . GLU A 1 93 ? -1.082 16.25 -3.684 1 98.75 93 GLU A O 1
ATOM 763 N N . PHE A 1 94 ? -2.719 15.461 -4.805 1 98.5 94 PHE A N 1
ATOM 764 C CA . PHE A 1 94 ? -3.275 16.766 -5.16 1 98.5 94 PHE A CA 1
ATOM 765 C C . PHE A 1 94 ? -4.02 17.375 -3.982 1 98.5 94 PHE A C 1
ATOM 767 O O . PHE A 1 94 ? -3.916 18.578 -3.73 1 98.5 94 PHE A O 1
ATOM 774 N N . LYS A 1 95 ? -4.762 16.562 -3.227 1 98.56 95 LYS A N 1
ATOM 775 C CA . LYS A 1 95 ? -5.676 17.109 -2.23 1 98.56 95 LYS A CA 1
ATOM 776 C C . LYS A 1 95 ? -5.074 17.016 -0.83 1 98.56 95 LYS A C 1
ATOM 778 O O . LYS A 1 95 ? -5.555 17.688 0.096 1 98.56 95 LYS A O 1
ATOM 783 N N . VAL A 1 96 ? -4.074 16.25 -0.699 1 98.62 96 VAL A N 1
ATOM 784 C CA . VAL A 1 96 ? -3.547 16.062 0.648 1 98.62 96 VAL A CA 1
ATOM 785 C C . VAL A 1 96 ? -2.105 16.562 0.713 1 98.62 96 VAL A C 1
ATOM 787 O O . VAL A 1 96 ? -1.797 17.5 1.45 1 98.62 96 VAL A O 1
ATOM 790 N N . VAL A 1 97 ? -1.215 16.078 -0.146 1 98.5 97 VAL A N 1
ATOM 791 C CA . VAL A 1 97 ? 0.212 16.375 -0.07 1 98.5 97 VAL A CA 1
ATOM 792 C C . VAL A 1 97 ? 0.471 17.797 -0.537 1 98.5 97 VAL A C 1
ATOM 794 O O . VAL A 1 97 ? 1.171 18.562 0.135 1 98.5 97 VAL A O 1
ATOM 797 N N . ASN A 1 98 ? -0.125 18.234 -1.602 1 97.88 98 ASN A N 1
ATOM 798 C CA . ASN A 1 98 ? 0.141 19.547 -2.176 1 97.88 98 ASN A CA 1
ATOM 799 C C . ASN A 1 98 ? -0.29 20.672 -1.235 1 97.88 98 ASN A C 1
ATOM 801 O O . ASN A 1 98 ? 0.47 21.609 -0.992 1 97.88 98 ASN A O 1
ATOM 805 N N . PRO A 1 99 ? -1.491 20.609 -0.685 1 97.44 99 PRO A N 1
ATOM 806 C CA . PRO A 1 99 ? -1.873 21.656 0.261 1 97.44 99 PRO A CA 1
ATOM 807 C C . PRO A 1 99 ? -0.925 21.75 1.454 1 97.44 99 PRO A C 1
ATOM 809 O O . PRO A 1 99 ? -0.66 22.844 1.953 1 97.44 99 PRO A O 1
ATOM 812 N N . LEU A 1 100 ? -0.422 20.656 1.898 1 97 100 LEU A N 1
ATOM 813 C CA . LEU A 1 100 ? 0.526 20.656 3.008 1 97 100 LEU A CA 1
ATOM 814 C C . LEU A 1 100 ? 1.836 21.312 2.602 1 97 100 LEU A C 1
ATOM 816 O O . LEU A 1 100 ? 2.438 22.047 3.395 1 97 100 LEU A O 1
ATOM 820 N N . LYS A 1 101 ? 2.266 21.141 1.371 1 94.75 101 LYS A N 1
ATOM 821 C CA . LYS A 1 101 ? 3.473 21.781 0.847 1 94.75 101 LYS A CA 1
ATOM 822 C C . LYS A 1 101 ? 3.32 23.297 0.79 1 94.75 101 LYS A C 1
ATOM 824 O O . LYS A 1 101 ? 4.262 24.031 1.094 1 94.75 101 LYS A O 1
ATOM 829 N N . LEU A 1 102 ? 2.143 23.688 0.478 1 92.81 102 LEU A N 1
ATOM 830 C CA . LEU A 1 102 ? 1.879 25.109 0.286 1 92.81 102 LEU A CA 1
ATOM 831 C C . LEU A 1 102 ? 1.715 25.828 1.626 1 92.81 102 LEU A C 1
ATOM 833 O O . LEU A 1 102 ? 1.865 27.047 1.71 1 92.81 102 LEU A O 1
ATOM 837 N N . TYR A 1 103 ? 1.479 25.047 2.676 1 91.75 103 TYR A N 1
ATOM 838 C CA . TYR A 1 103 ? 1.263 25.656 3.982 1 91.75 103 TYR A CA 1
ATOM 839 C C . TYR A 1 103 ? 2.541 26.297 4.5 1 91.75 103 TYR A C 1
ATOM 841 O O . TYR A 1 103 ? 2.488 27.219 5.312 1 91.75 103 TYR A O 1
ATOM 849 N N . GLY A 1 104 ? 3.66 25.891 3.945 1 89.25 104 GLY A N 1
ATOM 850 C CA . GLY A 1 104 ? 4.949 26.453 4.328 1 89.25 104 GLY A CA 1
ATOM 851 C C . GLY A 1 104 ? 5.051 27.938 4.082 1 89.25 104 GLY A C 1
ATOM 852 O O . GLY A 1 104 ? 5.66 28.672 4.875 1 89.25 104 GLY A O 1
ATOM 853 N N . THR A 1 105 ? 4.402 28.438 3.086 1 92.31 105 THR A N 1
ATOM 854 C CA . THR A 1 105 ? 4.426 29.859 2.766 1 92.31 105 THR A CA 1
ATOM 855 C C . THR A 1 105 ? 3.713 30.672 3.848 1 92.31 105 THR A C 1
ATOM 857 O O . THR A 1 105 ? 4.188 31.734 4.246 1 92.31 105 THR A O 1
ATOM 860 N N . GLN A 1 106 ? 2.535 30.172 4.289 1 93.5 106 GLN A N 1
ATOM 861 C CA . GLN A 1 106 ? 1.782 30.844 5.344 1 93.5 106 GLN A CA 1
ATOM 862 C C . GLN A 1 106 ? 2.584 30.906 6.641 1 93.5 106 GLN A C 1
ATOM 864 O O . GLN A 1 106 ? 2.557 31.922 7.348 1 93.5 106 GLN A O 1
ATOM 869 N N . ILE A 1 107 ? 3.301 29.891 6.926 1 94.69 107 ILE A N 1
ATOM 870 C CA . ILE A 1 107 ? 4.121 29.828 8.133 1 94.69 107 ILE A CA 1
ATOM 871 C C . ILE A 1 107 ? 5.25 30.844 8.047 1 94.69 107 ILE A C 1
ATOM 873 O O . ILE A 1 107 ? 5.492 31.594 8.992 1 94.69 107 ILE A O 1
ATOM 877 N N . LYS A 1 108 ? 5.871 30.938 6.895 1 94.5 108 LYS A N 1
ATOM 878 C CA . LYS A 1 108 ? 6.969 31.875 6.695 1 94.5 108 LYS A CA 1
ATOM 879 C C . LYS A 1 108 ? 6.488 33.312 6.809 1 94.5 108 LYS A C 1
ATOM 881 O O . LYS A 1 108 ? 7.172 34.156 7.391 1 94.5 108 LYS A O 1
ATOM 886 N N . GLN A 1 109 ? 5.367 33.625 6.332 1 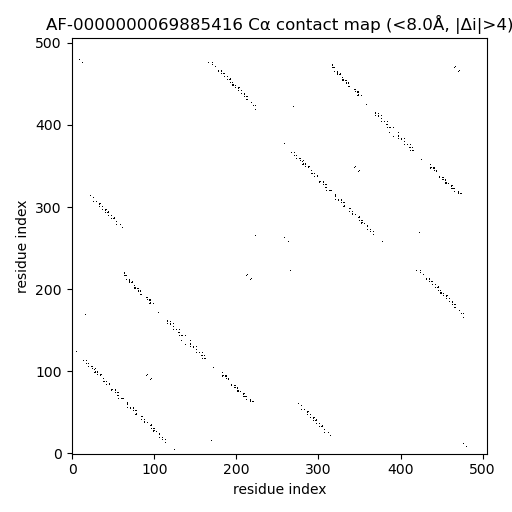94.88 109 GLN A N 1
ATOM 887 C CA . GLN A 1 109 ? 4.793 34.938 6.406 1 94.88 109 GLN A CA 1
ATOM 888 C C . GLN A 1 109 ? 4.5 35.344 7.852 1 94.88 109 GLN A C 1
ATOM 890 O O . GLN A 1 109 ? 4.793 36.469 8.266 1 94.88 109 GLN A O 1
ATOM 895 N N . THR A 1 110 ? 3.896 34.438 8.594 1 95.5 110 THR A N 1
ATOM 896 C CA . THR A 1 110 ? 3.582 34.688 9.992 1 95.5 110 THR A CA 1
ATOM 897 C C . THR A 1 110 ? 4.859 34.875 10.805 1 95.5 110 THR A C 1
ATOM 899 O O . THR A 1 110 ? 4.93 35.75 11.68 1 95.5 110 THR A O 1
ATOM 902 N N . GLN A 1 111 ? 5.875 34.094 10.516 1 95.38 111 GLN A N 1
ATOM 903 C CA . GLN A 1 111 ? 7.168 34.219 11.18 1 95.38 111 GLN A CA 1
ATOM 904 C C . GLN A 1 111 ? 7.793 35.594 10.898 1 95.38 111 GLN A C 1
ATOM 906 O O . GLN A 1 111 ? 8.398 36.188 11.789 1 95.38 111 GLN A O 1
ATOM 911 N N . ALA A 1 112 ? 7.613 36.062 9.695 1 95.5 112 ALA A N 1
ATOM 912 C CA . ALA A 1 112 ? 8.141 37.375 9.328 1 95.5 112 ALA A CA 1
ATOM 913 C C . ALA A 1 112 ? 7.43 38.5 10.102 1 95.5 112 ALA A C 1
ATOM 915 O O . ALA A 1 112 ? 8.055 39.469 10.5 1 95.5 112 ALA A O 1
ATOM 916 N N . GLU A 1 113 ? 6.125 38.312 10.32 1 95.12 113 GLU A N 1
ATOM 917 C CA . GLU A 1 113 ? 5.363 39.312 11.086 1 95.12 113 GLU A CA 1
ATOM 918 C C . GLU A 1 113 ? 5.805 39.344 12.547 1 95.12 113 GLU A C 1
ATOM 920 O O . GLU A 1 113 ? 5.863 40.406 13.172 1 95.12 113 GLU A O 1
ATOM 925 N N . ILE A 1 114 ? 6.105 38.156 13.086 1 94.38 114 ILE A N 1
ATOM 926 C CA . ILE A 1 114 ? 6.586 38.062 14.461 1 94.38 114 ILE A CA 1
ATOM 927 C C . ILE A 1 114 ? 7.941 38.75 14.578 1 94.38 114 ILE A C 1
ATOM 929 O O . ILE A 1 114 ? 8.188 39.5 15.539 1 94.38 114 ILE A O 1
ATOM 933 N N . LYS A 1 115 ? 8.789 38.562 13.562 1 94.25 115 LYS A N 1
ATOM 934 C CA . LYS A 1 115 ? 10.102 39.219 13.555 1 94.25 115 LYS A CA 1
ATOM 935 C C . LYS A 1 115 ? 9.977 40.719 13.484 1 94.25 115 LYS A C 1
ATOM 937 O O . LYS A 1 115 ? 10.719 41.438 14.156 1 94.25 115 LYS A O 1
ATOM 942 N N . LYS A 1 116 ? 9.109 41.25 12.688 1 94.12 116 LYS A N 1
ATOM 943 C CA . LYS A 1 116 ? 8.859 42.656 12.578 1 94.12 116 LYS A CA 1
ATOM 944 C C . LYS A 1 116 ? 8.414 43.25 13.922 1 94.12 116 LYS A C 1
ATOM 946 O O . LYS A 1 116 ? 8.852 44.344 14.305 1 94.12 116 LYS A O 1
ATOM 951 N N . PHE A 1 117 ? 7.504 42.469 14.547 1 93.06 117 PHE A N 1
ATOM 952 C CA . PHE A 1 117 ? 7.039 42.906 15.859 1 93.06 117 PHE A CA 1
ATOM 953 C C . PHE A 1 117 ? 8.203 43 16.844 1 93.06 117 PHE A C 1
ATOM 955 O O . PHE A 1 117 ? 8.305 43.969 17.594 1 93.06 117 PHE A O 1
ATOM 962 N N . LYS A 1 118 ? 9.07 42.031 16.844 1 92.19 118 LYS A N 1
ATOM 963 C CA . LYS A 1 118 ? 10.211 42 17.75 1 92.19 118 LYS A CA 1
ATOM 964 C C . LYS A 1 118 ? 11.141 43.188 17.484 1 92.19 118 LYS A C 1
ATOM 966 O O . LYS A 1 118 ? 11.703 43.75 18.422 1 92.19 118 LYS A O 1
ATOM 971 N N . HIS A 1 119 ? 11.25 43.625 16.25 1 94.38 119 HIS A N 1
ATOM 972 C CA . HIS A 1 119 ? 12.062 44.781 15.891 1 94.38 119 HIS A CA 1
ATOM 973 C C . HIS A 1 119 ? 11.484 46.062 16.469 1 94.38 119 HIS A C 1
ATOM 975 O O . HIS A 1 119 ? 12.219 46.875 17 1 94.38 119 HIS A O 1
ATOM 981 N N . VAL A 1 120 ? 10.203 46.156 16.328 1 93.94 120 VAL A N 1
ATOM 982 C CA . VAL A 1 120 ? 9.523 47.375 16.828 1 93.94 120 VAL A CA 1
ATOM 983 C C . VAL A 1 120 ? 9.617 47.438 18.344 1 93.94 120 VAL A C 1
ATOM 985 O O . VAL A 1 120 ? 9.844 48.5 18.922 1 93.94 120 VAL A O 1
ATOM 988 N N . ARG A 1 121 ? 9.438 46.281 18.953 1 90.94 121 ARG A N 1
ATOM 989 C CA . ARG A 1 121 ? 9.531 46.219 20.406 1 90.94 121 ARG A CA 1
ATOM 990 C C . ARG A 1 121 ? 10.945 46.5 20.891 1 90.94 121 ARG A C 1
ATOM 992 O O . ARG A 1 121 ? 11.125 47.188 21.891 1 90.94 121 ARG A O 1
ATOM 999 N N . ASN A 1 122 ? 11.922 46.031 20.203 1 92.75 122 ASN A N 1
ATOM 1000 C CA . ASN A 1 122 ? 13.312 46.312 20.547 1 92.75 122 ASN A CA 1
ATOM 1001 C C . ASN A 1 122 ? 13.633 47.812 20.422 1 92.75 122 ASN A C 1
ATOM 1003 O O . ASN A 1 122 ? 14.398 48.344 21.219 1 92.75 122 ASN A O 1
ATOM 1007 N N . HIS A 1 123 ? 13.062 48.406 19.438 1 94.75 123 HIS A N 1
ATOM 1008 C CA . HIS A 1 123 ? 13.227 49.844 19.281 1 94.75 123 HIS A CA 1
ATOM 1009 C C . HIS A 1 123 ? 12.664 50.594 20.484 1 94.75 123 HIS A C 1
ATOM 1011 O O . HIS A 1 123 ? 13.273 51.562 20.969 1 94.75 123 HIS A O 1
ATOM 1017 N N . GLU A 1 124 ? 11.523 50.094 20.906 1 92.94 124 GLU A N 1
ATOM 1018 C CA . GLU A 1 124 ? 10.914 50.688 22.094 1 92.94 124 GLU A CA 1
ATOM 1019 C C . GLU A 1 124 ? 11.82 50.531 23.312 1 92.94 124 GLU A C 1
ATOM 1021 O O . GLU A 1 124 ? 12.008 51.5 24.062 1 92.94 124 GLU A O 1
ATOM 1026 N N . ILE A 1 125 ? 12.398 49.406 23.484 1 92.25 125 ILE A N 1
ATOM 1027 C CA . ILE A 1 125 ? 13.266 49.094 24.625 1 92.25 125 ILE A CA 1
ATOM 1028 C C . ILE A 1 125 ? 14.516 49.969 24.562 1 92.25 125 ILE A C 1
ATOM 1030 O O . ILE A 1 125 ? 14.961 50.531 25.578 1 92.25 125 ILE A O 1
ATOM 1034 N N . LYS A 1 126 ? 15.047 50.219 23.391 1 94.88 126 LYS A N 1
ATOM 1035 C CA . LYS A 1 126 ? 16.25 51.031 23.203 1 94.88 126 LYS A CA 1
ATOM 1036 C C . LYS A 1 126 ? 15.977 52.5 23.547 1 94.88 126 LYS A C 1
ATOM 1038 O O . LYS A 1 126 ? 16.812 53.156 24.141 1 94.88 126 LYS A O 1
ATOM 1043 N N . GLN A 1 127 ? 14.805 53 23.156 1 95.38 127 GLN A N 1
ATOM 1044 C CA . GLN A 1 127 ? 14.438 54.375 23.469 1 95.38 127 GLN A CA 1
ATOM 1045 C C . GLN A 1 127 ? 14.266 54.562 24.969 1 95.38 127 GLN A C 1
ATOM 1047 O O . GLN A 1 127 ? 14.641 55.625 25.516 1 95.38 127 GLN A O 1
ATOM 1052 N N . LEU A 1 128 ? 13.711 53.5 25.594 1 93.38 128 LEU A N 1
ATOM 1053 C CA . LEU A 1 128 ? 13.547 53.531 27.047 1 93.38 128 LEU A CA 1
ATOM 1054 C C . LEU A 1 128 ? 14.906 53.562 27.75 1 93.38 128 LEU A C 1
ATOM 1056 O O . LEU A 1 128 ? 15.094 54.281 28.719 1 93.38 128 LEU A O 1
ATOM 1060 N N . GLU A 1 129 ? 15.805 52.781 27.266 1 94.62 129 GLU A N 1
ATOM 1061 C CA . GLU A 1 129 ? 17.156 52.75 27.828 1 94.62 129 GLU A CA 1
ATOM 1062 C C . GLU A 1 129 ? 17.859 54.094 27.656 1 94.62 129 GLU A C 1
ATOM 1064 O O . GLU A 1 129 ? 18.562 54.531 28.562 1 94.62 129 GLU A O 1
ATOM 1069 N N . LYS A 1 130 ? 17.672 54.719 26.516 1 94.19 130 LYS A N 1
ATOM 1070 C CA . LYS A 1 130 ? 18.266 56.031 26.234 1 94.19 130 LYS A CA 1
ATOM 1071 C C . LYS A 1 130 ? 17.734 57.094 27.188 1 94.19 130 LYS A C 1
ATOM 1073 O O . LYS A 1 130 ? 18.5 57.938 27.688 1 94.19 130 LYS A O 1
ATOM 1078 N N . LEU A 1 131 ? 16.422 57 27.422 1 95 131 LEU A N 1
ATOM 1079 C CA . LEU A 1 131 ? 15.805 57.969 28.344 1 95 131 LEU A CA 1
ATOM 1080 C C . LEU A 1 131 ? 16.344 57.781 29.75 1 95 131 LEU A C 1
ATOM 1082 O O . LEU A 1 131 ? 16.656 58.781 30.422 1 95 131 LEU A O 1
ATOM 1086 N N . GLU A 1 132 ? 16.484 56.531 30.156 1 93.88 132 GLU A N 1
ATOM 1087 C CA . GLU A 1 132 ? 17 56.219 31.5 1 93.88 132 GLU A CA 1
ATOM 1088 C C . GLU A 1 132 ? 18.438 56.688 31.656 1 93.88 132 GLU A C 1
ATOM 1090 O O . GLU A 1 132 ? 18.812 57.219 32.688 1 93.88 132 GLU A O 1
ATOM 1095 N N . LYS A 1 133 ? 19.188 56.562 30.672 1 94 133 LYS A N 1
ATOM 1096 C CA . LYS A 1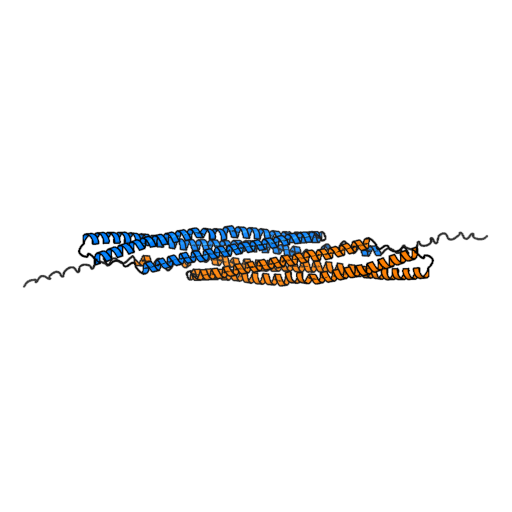 133 ? 20.578 56.969 30.703 1 94 133 LYS A CA 1
ATOM 1097 C C . LYS A 1 133 ? 20.688 58.5 30.797 1 94 133 LYS A C 1
ATOM 1099 O O . LYS A 1 133 ? 21.531 59.031 31.516 1 94 133 LYS A O 1
ATOM 1104 N N . LEU A 1 134 ? 19.828 59.188 30.078 1 93.5 134 LEU A N 1
ATOM 1105 C CA . LEU A 1 134 ? 19.812 60.656 30.078 1 93.5 134 LEU A CA 1
ATOM 1106 C C . LEU A 1 134 ? 19.406 61.188 31.453 1 93.5 134 LEU A C 1
ATOM 1108 O O . LEU A 1 134 ? 19.953 62.188 31.906 1 93.5 134 LEU A O 1
ATOM 1112 N N . ARG A 1 135 ? 18.453 60.469 32.094 1 93.69 135 ARG A N 1
ATOM 1113 C CA . ARG A 1 135 ? 17.984 60.875 33.406 1 93.69 135 ARG A CA 1
ATOM 1114 C C . ARG A 1 135 ? 19.078 60.719 34.438 1 93.69 135 ARG A C 1
ATOM 1116 O O . ARG A 1 135 ? 19.156 61.469 35.406 1 93.69 135 ARG A O 1
ATOM 1123 N N . GLN A 1 136 ? 19.969 59.75 34.219 1 92.75 136 GLN A N 1
ATOM 1124 C CA . GLN A 1 136 ? 21.047 59.469 35.156 1 92.75 136 GLN A CA 1
ATOM 1125 C C . GLN A 1 136 ? 22.234 60.406 34.938 1 92.75 136 GLN A C 1
ATOM 1127 O O . GLN A 1 136 ? 22.844 60.906 35.875 1 92.75 136 GLN A O 1
ATOM 1132 N N . LYS A 1 137 ? 22.531 60.75 33.75 1 91.81 137 LYS A N 1
ATOM 1133 C CA . LYS A 1 137 ? 23.75 61.469 33.375 1 91.81 137 LYS A CA 1
ATOM 1134 C C . LYS A 1 137 ? 23.516 62.969 33.469 1 91.81 137 LYS A C 1
ATOM 1136 O O . LYS A 1 137 ? 24.406 63.75 33.875 1 91.81 137 LYS A O 1
ATOM 1141 N N . SER A 1 138 ? 22.344 63.438 32.969 1 91.12 138 SER A N 1
ATOM 1142 C CA . SER A 1 138 ? 22.094 64.875 32.906 1 91.12 138 SER A CA 1
ATOM 1143 C C . SER A 1 138 ? 20.672 65.188 33.344 1 91.12 138 SER A C 1
ATOM 1145 O O . SER A 1 138 ? 19.875 65.75 32.594 1 91.12 138 SER A O 1
ATOM 1147 N N . PRO A 1 139 ? 20.406 65.125 34.625 1 88.38 139 PRO A N 1
ATOM 1148 C CA . PRO A 1 139 ? 19.047 65.312 35.125 1 88.38 139 PRO A CA 1
ATOM 1149 C C . PRO A 1 139 ? 18.578 66.75 34.969 1 88.38 139 PRO A C 1
ATOM 1151 O O . PRO A 1 139 ? 17.375 67.062 34.938 1 88.38 139 PRO A O 1
ATOM 1154 N N . SER A 1 140 ? 19.5 67.688 34.781 1 92.19 140 SER A N 1
ATOM 1155 C CA . SER A 1 140 ? 19.125 69.125 34.719 1 92.19 140 SER A CA 1
ATOM 1156 C C . SER A 1 140 ? 18.734 69.5 33.312 1 92.19 140 SER A C 1
ATOM 1158 O O . SER A 1 140 ? 18.125 70.562 33.125 1 92.19 140 SER A O 1
ATOM 1160 N N . ASP A 1 141 ? 19.172 68.75 32.375 1 91.12 141 ASP A N 1
ATOM 1161 C CA . ASP A 1 141 ? 18.844 69.062 30.969 1 91.12 141 ASP A CA 1
ATOM 1162 C C . ASP A 1 141 ? 17.391 68.688 30.672 1 91.12 141 ASP A C 1
ATOM 1164 O O . ASP A 1 141 ? 17.109 67.688 30 1 91.12 141 ASP A O 1
ATOM 1168 N N . ARG A 1 142 ? 16.5 69.562 31.047 1 90.56 142 ARG A N 1
ATOM 1169 C CA . ARG A 1 142 ? 15.055 69.312 30.969 1 90.56 142 ARG A CA 1
ATOM 1170 C C . ARG A 1 142 ? 14.594 69.25 29.516 1 90.56 142 ARG A C 1
ATOM 1172 O O . ARG A 1 142 ? 13.664 68.5 29.203 1 90.56 142 ARG A O 1
ATOM 1179 N N . GLN A 1 143 ? 15.266 70 28.672 1 92.62 143 GLN A N 1
ATOM 1180 C CA . GLN A 1 143 ? 14.875 70 27.266 1 92.62 143 GLN A CA 1
ATOM 1181 C C . GLN A 1 143 ? 15.172 68.625 26.609 1 92.62 143 GLN A C 1
ATOM 1183 O O . GLN A 1 143 ? 14.32 68.062 25.906 1 92.62 143 GLN A O 1
ATOM 1188 N N . MET A 1 144 ? 16.297 68 26.859 1 92.25 144 MET A N 1
ATOM 1189 C CA . MET A 1 144 ? 16.688 66.75 26.266 1 92.25 144 MET A CA 1
ATOM 1190 C C . MET A 1 144 ? 15.852 65.625 26.844 1 92.25 144 MET A C 1
ATOM 1192 O O . MET A 1 144 ? 15.5 64.688 26.125 1 92.25 144 MET A O 1
ATOM 1196 N N . ILE A 1 145 ? 15.531 65.688 28.016 1 93.81 145 ILE A N 1
ATOM 1197 C CA . ILE A 1 145 ? 14.727 64.625 28.688 1 93.81 145 ILE A CA 1
ATOM 1198 C C . ILE A 1 145 ? 13.305 64.688 28.125 1 93.81 145 ILE A C 1
ATOM 1200 O O . ILE A 1 145 ? 12.727 63.625 27.844 1 93.81 145 ILE A O 1
ATOM 1204 N N . SER A 1 146 ? 12.812 65.938 27.938 1 94.12 146 SER A N 1
ATOM 1205 C CA . SER A 1 146 ? 11.469 66.125 27.391 1 94.12 146 SER A CA 1
ATOM 1206 C C . SER A 1 146 ? 11.391 65.5 25.984 1 94.12 146 SER A C 1
ATOM 1208 O O . SER A 1 146 ? 10.406 64.875 25.641 1 94.12 146 SER A O 1
ATOM 1210 N N . GLN A 1 147 ? 12.414 65.75 25.203 1 94.56 147 GLN A N 1
ATOM 1211 C CA . GLN A 1 147 ? 12.461 65.188 23.859 1 94.56 147 GLN A CA 1
ATOM 1212 C C . GLN A 1 147 ? 12.547 63.688 23.875 1 94.56 147 GLN A C 1
ATOM 1214 O O . GLN A 1 147 ? 11.883 63 23.078 1 94.56 147 GLN A O 1
ATOM 1219 N N . ALA A 1 148 ? 13.32 63.094 24.766 1 93.88 148 ALA A N 1
ATOM 1220 C CA . ALA A 1 148 ? 13.477 61.656 24.875 1 93.88 148 ALA A CA 1
ATOM 1221 C C . ALA A 1 148 ? 12.172 61 25.344 1 93.88 148 ALA A C 1
ATOM 1223 O O . ALA A 1 148 ? 11.852 59.906 24.938 1 93.88 148 ALA A O 1
ATOM 1224 N N . GLU A 1 149 ? 11.484 61.688 26.219 1 94.25 149 GLU A N 1
ATOM 1225 C CA . GLU A 1 149 ? 10.195 61.188 26.688 1 94.25 149 GLU A CA 1
ATOM 1226 C C . GLU A 1 149 ? 9.18 61.125 25.547 1 94.25 149 GLU A C 1
ATOM 1228 O O . GLU A 1 149 ? 8.398 60.188 25.469 1 94.25 149 GLU A O 1
ATOM 1233 N N . THR A 1 150 ? 9.273 62.188 24.688 1 94.62 150 THR A N 1
ATOM 1234 C CA . THR A 1 150 ? 8.383 62.188 23.531 1 94.62 150 THR A CA 1
ATOM 1235 C C . THR A 1 150 ? 8.719 61.031 22.594 1 94.62 150 THR A C 1
ATOM 1237 O O . THR A 1 150 ? 7.82 60.406 22.031 1 94.62 150 THR A O 1
ATOM 1240 N N . CYS A 1 151 ? 9.969 60.688 22.484 1 93.62 151 CYS A N 1
ATOM 1241 C CA . CYS A 1 151 ? 10.391 59.594 21.625 1 93.62 151 CYS A CA 1
ATOM 1242 C C . CYS A 1 151 ? 9.93 58.25 22.188 1 93.62 151 CYS A C 1
ATOM 1244 O O . CYS A 1 151 ? 9.484 57.375 21.438 1 93.62 151 CYS A O 1
ATOM 1246 N N . VAL A 1 152 ? 10.023 58.031 23.438 1 94.06 152 VAL A N 1
ATOM 1247 C CA . VAL A 1 152 ? 9.578 56.781 24.094 1 94.06 152 VAL A CA 1
ATOM 1248 C C . VAL A 1 152 ? 8.07 56.625 23.938 1 94.06 152 VAL A C 1
ATOM 1250 O O . VAL A 1 152 ? 7.574 55.531 23.688 1 94.06 152 VAL A O 1
ATOM 1253 N N . GLN A 1 153 ? 7.387 57.781 24.109 1 94.56 153 GLN A N 1
ATOM 1254 C CA . GLN A 1 153 ? 5.934 57.75 23.969 1 94.56 153 GLN A CA 1
ATOM 1255 C C . GLN A 1 153 ? 5.531 57.312 22.562 1 94.56 153 GLN A C 1
ATOM 1257 O O . GLN A 1 153 ? 4.621 56.5 22.375 1 94.56 153 GLN A O 1
ATOM 1262 N N . ARG A 1 154 ? 6.25 57.875 21.562 1 94.75 154 ARG A N 1
ATOM 1263 C CA . ARG A 1 154 ? 5.969 57.531 20.172 1 94.75 154 ARG A CA 1
ATOM 1264 C C . ARG A 1 154 ? 6.281 56.062 19.922 1 94.75 154 ARG A C 1
ATOM 1266 O O . ARG A 1 154 ? 5.5 55.344 19.281 1 94.75 154 ARG A O 1
ATOM 1273 N N . ALA A 1 155 ? 7.371 55.531 20.406 1 93.75 155 ALA A N 1
ATOM 1274 C CA . ALA A 1 155 ? 7.766 54.156 20.234 1 93.75 155 ALA A CA 1
ATOM 1275 C C . ALA A 1 155 ? 6.789 53.219 20.938 1 93.75 155 ALA A C 1
ATOM 1277 O O . ALA A 1 155 ? 6.512 52.125 20.453 1 93.75 155 ALA A O 1
ATOM 1278 N N . SER A 1 156 ? 6.285 53.625 22.062 1 91.12 156 SER A N 1
ATOM 1279 C CA . SER A 1 156 ? 5.34 52.844 22.828 1 91.12 156 SER A CA 1
ATOM 1280 C C . SER A 1 156 ? 4.008 52.719 22.094 1 91.12 156 SER A C 1
ATOM 1282 O O . SER A 1 156 ? 3.369 51.656 22.141 1 91.12 156 SER A O 1
ATOM 1284 N N . VAL A 1 157 ? 3.578 53.844 21.5 1 92.06 157 VAL A N 1
ATOM 1285 C CA . VAL A 1 157 ? 2.344 53.812 20.719 1 92.06 157 VAL A CA 1
ATOM 1286 C C . VAL A 1 157 ? 2.506 52.875 19.531 1 92.06 157 VAL A C 1
ATOM 1288 O O . VAL A 1 157 ? 1.611 52.062 19.234 1 92.06 157 VAL A O 1
ATOM 1291 N N . ASP A 1 158 ? 3.646 52.938 18.938 1 91.62 158 ASP A N 1
ATOM 1292 C CA . ASP A 1 158 ? 3.922 52.062 17.812 1 91.62 158 ASP A CA 1
ATOM 1293 C C . ASP A 1 158 ? 3.949 50.594 18.25 1 91.62 158 ASP A C 1
ATOM 1295 O O . ASP A 1 158 ? 3.416 49.719 17.562 1 91.62 158 ASP A O 1
ATOM 1299 N N . ALA A 1 159 ? 4.566 50.281 19.297 1 89.12 159 ALA A N 1
ATOM 1300 C CA . ALA A 1 159 ? 4.641 48.938 19.828 1 89.12 159 ALA A CA 1
ATOM 1301 C C . ALA A 1 159 ? 3.254 48.406 20.203 1 89.12 159 ALA A C 1
ATOM 1303 O O . ALA A 1 159 ? 2.955 47.25 20 1 89.12 159 ALA A O 1
ATOM 1304 N N . GLY A 1 160 ? 2.439 49.312 20.812 1 87.62 160 GLY A N 1
ATOM 1305 C CA . GLY A 1 160 ? 1.075 48.906 21.125 1 87.62 160 GLY A CA 1
ATOM 1306 C C . GLY A 1 160 ? 0.251 48.562 19.906 1 87.62 160 GLY A C 1
ATOM 1307 O O . GLY A 1 160 ? -0.474 47.562 19.906 1 87.62 160 GLY A O 1
ATOM 1308 N N . ARG A 1 161 ? 0.434 49.375 18.875 1 90.75 161 ARG A N 1
ATOM 1309 C CA . ARG A 1 161 ? -0.281 49.125 17.625 1 90.75 161 ARG A CA 1
ATOM 1310 C C . ARG A 1 161 ? 0.162 47.812 16.984 1 90.75 161 ARG A C 1
ATOM 1312 O O . ARG A 1 161 ? -0.671 47 16.547 1 90.75 161 ARG A O 1
ATOM 1319 N N . THR A 1 162 ? 1.349 47.562 16.953 1 90.75 162 THR A N 1
ATOM 1320 C CA . THR A 1 162 ? 1.895 46.375 16.328 1 90.75 162 THR A CA 1
ATOM 1321 C C . THR A 1 162 ? 1.554 45.125 17.141 1 90.75 162 THR A C 1
ATOM 1323 O O . THR A 1 162 ? 1.43 44.031 16.578 1 90.75 162 THR A O 1
ATOM 1326 N N . THR A 1 163 ? 1.403 45.312 18.516 1 87.38 163 THR A N 1
ATOM 1327 C CA . THR A 1 163 ? 1.014 44.188 19.359 1 87.38 163 THR A CA 1
ATOM 1328 C C . THR A 1 163 ? -0.385 43.688 19 1 87.38 163 THR A C 1
ATOM 1330 O O . THR A 1 163 ? -0.613 42.5 18.875 1 87.38 163 THR A O 1
ATOM 1333 N N . HIS A 1 164 ? -1.252 44.688 18.812 1 87.88 164 HIS A N 1
ATOM 1334 C CA . HIS A 1 164 ? -2.619 44.344 18.453 1 87.88 164 HIS A CA 1
ATOM 1335 C C . HIS A 1 164 ? -2.664 43.688 17.078 1 87.88 164 HIS A C 1
ATOM 1337 O O . HIS A 1 164 ? -3.391 42.688 16.875 1 87.88 164 HIS A O 1
ATOM 1343 N N . GLN A 1 165 ? -1.867 44.156 16.172 1 91.81 165 GLN A N 1
ATOM 1344 C CA . GLN A 1 165 ? -1.806 43.594 14.828 1 91.81 165 GLN A CA 1
ATOM 1345 C C . GLN A 1 165 ? -1.256 42.156 14.852 1 91.81 165 GLN A C 1
ATOM 1347 O O . GLN A 1 165 ? -1.74 41.312 14.125 1 91.81 165 GLN A O 1
ATOM 1352 N N . LEU A 1 166 ? -0.275 41.938 15.648 1 92.06 166 LEU A N 1
ATOM 1353 C CA . LEU A 1 166 ? 0.333 40.625 15.758 1 92.06 166 LEU A CA 1
ATOM 1354 C C . LEU A 1 166 ? -0.66 39.594 16.312 1 92.06 166 LEU A C 1
ATOM 1356 O O . LEU A 1 166 ? -0.775 38.5 15.805 1 92.06 166 LEU A O 1
ATOM 1360 N N . GLU A 1 167 ? -1.365 40 17.344 1 87.88 167 GLU A N 1
ATOM 1361 C CA . GLU A 1 167 ? -2.365 39.125 17.953 1 87.88 167 GLU A CA 1
ATOM 1362 C C . GLU A 1 167 ? -3.426 38.688 16.938 1 87.88 167 GLU A C 1
ATOM 1364 O O . GLU A 1 167 ? -3.807 37.531 16.875 1 87.88 167 GLU A O 1
ATOM 1369 N N . GLU A 1 168 ? -3.799 39.688 16.156 1 90.81 168 GLU A N 1
ATOM 1370 C CA . GLU A 1 168 ? -4.793 39.406 15.125 1 90.81 168 GLU A CA 1
ATOM 1371 C C . GLU A 1 168 ? -4.238 38.469 14.062 1 90.81 168 GLU A C 1
ATOM 1373 O O . GLU A 1 168 ? -4.93 37.531 13.617 1 90.81 168 GLU A O 1
ATOM 1378 N N . THR A 1 169 ? -3.059 38.688 13.719 1 92.38 169 THR A N 1
ATOM 1379 C CA . THR A 1 169 ? -2.418 37.906 12.68 1 92.38 169 THR A CA 1
ATOM 1380 C C . THR A 1 169 ? -2.246 36.469 13.148 1 92.38 169 THR A C 1
ATOM 1382 O O . THR A 1 169 ? -2.564 35.531 12.414 1 92.38 169 THR A O 1
ATOM 1385 N N . VAL A 1 170 ? -1.807 36.25 14.352 1 91.75 170 VAL A N 1
ATOM 1386 C CA . VAL A 1 170 ? -1.548 34.906 14.859 1 91.75 170 VAL A CA 1
ATOM 1387 C C . VAL A 1 170 ? -2.869 34.188 15.086 1 91.75 170 VAL A C 1
ATOM 1389 O O . VAL A 1 170 ? -2.969 32.969 14.836 1 91.75 170 VAL A O 1
ATOM 1392 N N . ASN A 1 171 ? -3.846 34.906 15.57 1 88.94 171 ASN A N 1
ATOM 1393 C CA . ASN A 1 171 ? -5.164 34.312 15.727 1 88.94 171 ASN A CA 1
ATOM 1394 C C . ASN A 1 171 ? -5.738 33.844 14.391 1 88.94 171 ASN A C 1
ATOM 1396 O O . ASN A 1 171 ? -6.309 32.75 14.289 1 88.94 171 ASN A O 1
ATOM 1400 N N . ALA A 1 172 ? -5.586 34.688 13.398 1 91.69 172 ALA A N 1
ATOM 1401 C CA . ALA A 1 172 ? -6.047 34.344 12.062 1 91.69 172 ALA A CA 1
ATOM 1402 C C . ALA A 1 172 ? -5.293 33.125 11.531 1 91.69 172 ALA A C 1
ATOM 1404 O O . ALA A 1 172 ? -5.887 32.25 10.891 1 91.69 172 ALA A O 1
ATOM 1405 N N . PHE A 1 173 ? -4.027 33.094 11.812 1 93.94 173 PHE A N 1
ATOM 1406 C CA . PHE A 1 173 ? -3.201 31.953 11.422 1 93.94 173 PHE A CA 1
ATOM 1407 C C . PHE A 1 173 ? -3.699 30.656 12.078 1 93.94 173 PHE A C 1
ATOM 1409 O O . PHE A 1 173 ? -3.82 29.625 11.414 1 93.94 173 PHE A O 1
ATOM 1416 N N . GLN A 1 174 ? -3.943 30.719 13.297 1 90.31 174 GLN A N 1
ATOM 1417 C CA . GLN A 1 174 ? -4.383 29.547 14.047 1 90.31 174 GLN A CA 1
ATOM 1418 C C . GLN A 1 174 ? -5.727 29.047 13.531 1 90.31 174 GLN A C 1
ATOM 1420 O O . GLN A 1 174 ? -5.926 27.828 13.367 1 90.31 174 GLN A O 1
ATOM 1425 N N . LYS A 1 175 ? -6.641 29.953 13.305 1 89.75 175 LYS A N 1
ATOM 1426 C CA . LYS A 1 175 ? -7.949 29.578 12.773 1 89.75 175 LYS A CA 1
ATOM 1427 C C . LYS A 1 175 ? -7.816 28.922 11.398 1 89.75 175 LYS A C 1
ATOM 1429 O O . LYS A 1 175 ? -8.438 27.891 11.141 1 89.75 175 LYS A O 1
ATOM 1434 N N . GLN A 1 176 ? -6.992 29.547 10.602 1 92.56 176 GLN A N 1
ATOM 1435 C CA . GLN A 1 176 ? -6.781 29.016 9.266 1 92.56 176 GLN A CA 1
ATOM 1436 C C . GLN A 1 176 ? -6.098 27.641 9.328 1 92.56 176 GLN A C 1
ATOM 1438 O O . GLN A 1 176 ? -6.414 26.75 8.539 1 92.56 176 GLN A O 1
ATOM 1443 N N . LYS A 1 177 ? -5.129 27.5 10.156 1 92.69 177 LYS A N 1
ATOM 1444 C CA . LYS A 1 177 ? -4.422 26.234 10.359 1 92.69 177 LYS A CA 1
ATOM 1445 C C . LYS A 1 177 ? -5.398 25.109 10.648 1 92.69 177 LYS A C 1
ATOM 1447 O O . LYS A 1 177 ? -5.305 24.031 10.047 1 92.69 177 LYS A O 1
ATOM 1452 N N . LEU A 1 178 ? -6.324 25.328 11.516 1 90.56 178 LEU A N 1
ATOM 1453 C CA . LEU A 1 178 ? -7.277 24.297 11.914 1 90.56 178 LEU A CA 1
ATOM 1454 C C . LEU A 1 178 ? -8.242 23.969 10.773 1 90.56 178 LEU A C 1
ATOM 1456 O O . LEU A 1 178 ? -8.594 22.812 10.562 1 90.56 178 LEU A O 1
ATOM 1460 N N . LYS A 1 179 ? -8.672 25.031 10.078 1 92.69 179 LYS A N 1
ATOM 1461 C CA . LYS A 1 179 ? -9.539 24.828 8.922 1 92.69 179 LYS A CA 1
ATOM 1462 C C . LYS A 1 179 ? -8.852 23.984 7.855 1 92.69 179 LYS A C 1
ATOM 1464 O O . LYS A 1 179 ? -9.445 23.062 7.301 1 92.69 179 LYS A O 1
ATOM 1469 N N . ASP A 1 180 ? -7.613 24.359 7.602 1 94.56 180 ASP A N 1
ATOM 1470 C CA . ASP A 1 180 ? -6.84 23.641 6.598 1 94.56 180 ASP A CA 1
ATOM 1471 C C . ASP A 1 180 ? -6.586 22.188 7.039 1 94.56 180 ASP A C 1
ATOM 1473 O O . ASP A 1 180 ? -6.684 21.266 6.23 1 94.56 180 ASP A O 1
ATOM 1477 N N . LEU A 1 181 ? -6.258 22.047 8.266 1 94.81 181 LEU A N 1
ATOM 1478 C CA . LEU A 1 181 ? -6.012 20.719 8.797 1 94.81 181 LEU A CA 1
ATOM 1479 C C . LEU A 1 181 ? -7.25 19.844 8.656 1 94.81 181 LEU A C 1
ATOM 1481 O O . LEU A 1 181 ? -7.156 18.688 8.219 1 94.81 181 LEU A O 1
ATOM 1485 N N . GLN A 1 182 ? -8.367 20.344 9.062 1 95.19 182 GLN A N 1
ATOM 1486 C CA . GLN A 1 182 ? -9.617 19.594 8.93 1 95.19 182 GLN A CA 1
ATOM 1487 C C . GLN A 1 182 ? -9.875 19.219 7.477 1 95.19 182 GLN A C 1
ATOM 1489 O O . GLN A 1 182 ? -10.258 18.078 7.184 1 95.19 182 GLN A O 1
ATOM 1494 N N . LYS A 1 183 ? -9.727 20.156 6.586 1 96.88 183 LYS A N 1
ATOM 1495 C CA . LYS A 1 183 ? -9.969 19.906 5.168 1 96.88 183 LYS A CA 1
ATOM 1496 C C . LYS A 1 183 ? -9.039 18.828 4.633 1 96.88 183 LYS A C 1
ATOM 1498 O O . LYS A 1 183 ? -9.477 17.906 3.947 1 96.88 183 LYS A O 1
ATOM 1503 N N . ILE A 1 184 ? -7.785 18.922 4.902 1 97.75 184 ILE A N 1
ATOM 1504 C CA . ILE A 1 184 ? -6.781 17.984 4.402 1 97.75 184 ILE A CA 1
ATOM 1505 C C . ILE A 1 184 ? -7.07 16.578 4.934 1 97.75 184 ILE A C 1
ATOM 1507 O O . ILE A 1 184 ? -7.07 15.609 4.172 1 97.75 184 ILE A O 1
ATOM 1511 N N . LEU A 1 185 ? -7.324 16.453 6.219 1 97.94 185 LEU A N 1
ATOM 1512 C CA . LEU A 1 185 ? -7.582 15.156 6.824 1 97.94 185 LEU A CA 1
ATOM 1513 C C . LEU A 1 185 ? -8.906 14.578 6.332 1 97.94 185 LEU A C 1
ATOM 1515 O O . LEU A 1 185 ? -9.023 13.375 6.113 1 97.94 185 LEU A O 1
ATOM 1519 N N . SER A 1 186 ? -9.906 15.492 6.211 1 98 186 SER A N 1
ATOM 1520 C CA . SER A 1 186 ? -11.188 15.047 5.672 1 98 186 SER A CA 1
ATOM 1521 C C . SER A 1 186 ? -11.039 14.547 4.238 1 98 186 SER A C 1
ATOM 1523 O O . SER A 1 186 ? -11.641 13.539 3.863 1 98 186 SER A O 1
ATOM 1525 N N . ASP A 1 187 ? -10.289 15.203 3.428 1 98.56 187 ASP A N 1
ATOM 1526 C CA . ASP A 1 187 ? -10.008 14.75 2.068 1 98.56 187 ASP A CA 1
ATOM 1527 C C . ASP A 1 187 ? -9.297 13.398 2.076 1 98.56 187 ASP A C 1
ATOM 1529 O O . ASP A 1 187 ? -9.633 12.508 1.292 1 98.56 187 ASP A O 1
ATOM 1533 N N . PHE A 1 188 ? -8.305 13.266 2.93 1 98.81 188 PHE A N 1
ATOM 1534 C CA . PHE A 1 188 ? -7.594 12 3.057 1 98.81 188 PHE A CA 1
ATOM 1535 C C . PHE A 1 188 ? -8.57 10.852 3.318 1 98.81 188 PHE A C 1
ATOM 1537 O O . PHE A 1 188 ? -8.539 9.836 2.621 1 98.81 188 PHE A O 1
ATOM 1544 N N . VAL A 1 189 ? -9.414 11.039 4.266 1 98.69 189 VAL A N 1
ATOM 1545 C CA . VAL A 1 189 ? -10.344 10 4.68 1 98.69 189 VAL A CA 1
ATOM 1546 C C . VAL A 1 189 ? -11.328 9.711 3.553 1 98.69 189 VAL A C 1
ATOM 1548 O O . VAL A 1 189 ? -11.641 8.547 3.275 1 98.69 189 VAL A O 1
ATOM 1551 N N . THR A 1 190 ? -11.797 10.727 2.928 1 98.56 190 THR A N 1
ATOM 1552 C CA . THR A 1 190 ? -12.758 10.562 1.845 1 98.56 190 THR A CA 1
ATOM 1553 C C . THR A 1 190 ? -12.133 9.797 0.68 1 98.56 190 THR A C 1
ATOM 1555 O O . THR A 1 190 ? -12.766 8.898 0.109 1 98.56 190 THR A O 1
ATOM 1558 N N . ILE A 1 191 ? -10.93 10.141 0.32 1 98.81 191 ILE A N 1
ATOM 1559 C CA . ILE A 1 191 ? -10.211 9.461 -0.755 1 98.81 191 ILE A CA 1
ATOM 1560 C C . ILE A 1 191 ? -10.055 7.98 -0.412 1 98.81 191 ILE A C 1
ATOM 1562 O O . ILE A 1 191 ? -10.328 7.109 -1.243 1 98.81 191 ILE A O 1
ATOM 1566 N N . GLU A 1 192 ? -9.641 7.68 0.825 1 98.69 192 GLU A N 1
ATOM 1567 C CA . GLU A 1 192 ? -9.469 6.301 1.268 1 98.69 192 GLU A CA 1
ATOM 1568 C C . GLU A 1 192 ? -10.797 5.547 1.247 1 98.69 192 GLU A C 1
ATOM 1570 O O . GLU A 1 192 ? -10.875 4.426 0.741 1 98.69 192 GLU A O 1
ATOM 1575 N N . MET A 1 193 ? -11.812 6.168 1.755 1 98.12 193 MET A N 1
ATOM 1576 C CA . MET A 1 193 ? -13.117 5.527 1.816 1 98.12 193 MET A CA 1
ATOM 1577 C C . MET A 1 193 ? -13.609 5.152 0.421 1 98.12 193 MET A C 1
ATOM 1579 O O . MET A 1 193 ? -14.109 4.047 0.211 1 98.12 193 MET A O 1
ATOM 1583 N N . VAL A 1 194 ? -13.461 6.043 -0.525 1 98.5 194 VAL A N 1
ATOM 1584 C CA . VAL A 1 194 ? -13.922 5.805 -1.889 1 98.5 194 VAL A CA 1
ATOM 1585 C C . VAL A 1 194 ? -13.141 4.641 -2.502 1 98.5 194 VAL A C 1
ATOM 1587 O O . VAL A 1 194 ? -13.734 3.736 -3.096 1 98.5 194 VAL A O 1
ATOM 1590 N N . PHE A 1 195 ? -11.859 4.652 -2.359 1 98.81 195 PHE A N 1
ATOM 1591 C CA . PHE A 1 195 ? -11.047 3.57 -2.898 1 98.81 195 PHE A CA 1
ATOM 1592 C C . PHE A 1 195 ? -11.461 2.232 -2.299 1 98.81 195 PHE A C 1
ATOM 1594 O O . PHE A 1 195 ? -11.672 1.26 -3.027 1 98.81 195 PHE A O 1
ATOM 1601 N N . HIS A 1 196 ? -11.539 2.139 -1.017 1 98.75 196 HIS A N 1
ATOM 1602 C CA . HIS A 1 196 ? -11.852 0.876 -0.36 1 98.75 196 HIS A CA 1
ATOM 1603 C C . HIS A 1 196 ? -13.25 0.396 -0.731 1 98.75 196 HIS A C 1
ATOM 1605 O O . HIS A 1 196 ? -13.477 -0.806 -0.883 1 98.75 196 HIS A O 1
ATOM 1611 N N . ALA A 1 197 ? -14.18 1.332 -0.808 1 98.5 197 ALA A N 1
ATOM 1612 C CA . ALA A 1 197 ? -15.539 0.957 -1.207 1 98.5 197 ALA A CA 1
ATOM 1613 C C . ALA A 1 197 ? -15.547 0.353 -2.607 1 98.5 197 ALA A C 1
ATOM 1615 O O . ALA A 1 197 ? -16.188 -0.676 -2.842 1 98.5 197 ALA A O 1
ATOM 1616 N N . LYS A 1 198 ? -14.812 0.942 -3.527 1 98.69 198 LYS A N 1
ATOM 1617 C CA . LYS A 1 198 ? -14.742 0.434 -4.895 1 98.69 198 LYS A CA 1
ATOM 1618 C C . LYS A 1 198 ? -14.008 -0.901 -4.949 1 98.69 198 LYS A C 1
ATOM 1620 O O . LYS A 1 198 ? -14.367 -1.783 -5.73 1 98.69 198 LYS A O 1
ATOM 1625 N N . ALA A 1 199 ? -13.016 -1.012 -4.184 1 98.69 199 ALA A N 1
ATOM 1626 C CA . ALA A 1 199 ? -12.258 -2.258 -4.145 1 98.69 199 ALA A CA 1
ATOM 1627 C C . ALA A 1 199 ? -13.133 -3.422 -3.691 1 98.69 199 ALA A C 1
ATOM 1629 O O . ALA A 1 199 ? -13.102 -4.5 -4.289 1 98.69 199 ALA A O 1
ATOM 1630 N N . VAL A 1 200 ? -13.953 -3.209 -2.629 1 98.25 200 VAL A N 1
ATOM 1631 C CA . VAL A 1 200 ? -14.828 -4.262 -2.119 1 98.25 200 VAL A CA 1
ATOM 1632 C C . VAL A 1 200 ? -15.797 -4.699 -3.213 1 98.25 200 VAL A C 1
ATOM 1634 O O . VAL A 1 200 ? -16.047 -5.891 -3.387 1 98.25 200 VAL A O 1
ATOM 1637 N N . GLU A 1 201 ? -16.297 -3.773 -3.906 1 98.06 201 GLU A N 1
ATOM 1638 C CA . GLU A 1 201 ? -17.234 -4.066 -4.984 1 98.06 201 GLU A CA 1
ATOM 1639 C C . GLU A 1 201 ? -16.594 -4.953 -6.047 1 98.06 201 GLU A C 1
ATOM 1641 O O . GLU A 1 201 ? -17.172 -5.973 -6.438 1 98.06 201 GLU A O 1
ATOM 1646 N N . VAL A 1 202 ? -15.445 -4.598 -6.496 1 98.62 202 VAL A N 1
ATOM 1647 C CA . VAL A 1 202 ? -14.773 -5.332 -7.566 1 98.62 202 VAL A CA 1
ATOM 1648 C C . VAL A 1 202 ? -14.352 -6.707 -7.062 1 98.62 202 VAL A C 1
ATOM 1650 O O . VAL A 1 202 ? -14.516 -7.711 -7.762 1 98.62 202 VAL A O 1
ATOM 1653 N N . TYR A 1 203 ? -13.844 -6.816 -5.828 1 98.19 203 TYR A N 1
ATOM 1654 C CA . TYR A 1 203 ? -13.391 -8.094 -5.289 1 98.19 203 TYR A CA 1
ATOM 1655 C C . TYR A 1 203 ? -14.555 -9.047 -5.09 1 98.19 203 TYR A C 1
ATOM 1657 O O . TYR A 1 203 ? -14.406 -10.266 -5.227 1 98.19 203 TYR A O 1
ATOM 1665 N N . SER A 1 204 ? -15.719 -8.508 -4.742 1 97.31 204 SER A N 1
ATOM 1666 C CA . SER A 1 204 ? -16.906 -9.344 -4.641 1 97.31 204 SER A CA 1
ATOM 1667 C C . SER A 1 204 ? -17.219 -10.016 -5.973 1 97.31 204 SER A C 1
ATOM 1669 O O . SER A 1 204 ? -17.578 -11.195 -6.008 1 97.31 204 SER A O 1
ATOM 1671 N N . SER A 1 205 ? -17.062 -9.297 -7.043 1 96.69 205 SER A N 1
ATOM 1672 C CA . SER A 1 205 ? -17.25 -9.852 -8.383 1 96.69 205 SER A CA 1
ATOM 1673 C C . SER A 1 205 ? -16.141 -10.844 -8.727 1 96.69 205 SER A C 1
ATOM 1675 O O . SER A 1 205 ? -16.406 -11.906 -9.297 1 96.69 205 SER A O 1
ATOM 1677 N N . ALA A 1 206 ? -14.922 -10.492 -8.406 1 97.56 206 ALA A N 1
ATOM 1678 C CA . ALA A 1 206 ? -13.773 -11.359 -8.672 1 97.56 206 ALA A CA 1
ATOM 1679 C C . ALA A 1 206 ? -13.938 -12.711 -7.988 1 97.56 206 ALA A C 1
ATOM 1681 O O . ALA A 1 206 ? -13.555 -13.742 -8.547 1 97.56 206 ALA A O 1
ATOM 1682 N N . PHE A 1 207 ? -14.523 -12.734 -6.816 1 96.5 207 PHE A N 1
ATOM 1683 C CA . PHE A 1 207 ? -14.734 -13.969 -6.074 1 96.5 207 PHE A CA 1
ATOM 1684 C C . PHE A 1 207 ? -15.656 -14.914 -6.84 1 96.5 207 PHE A C 1
ATOM 1686 O O . PHE A 1 207 ? -15.398 -16.125 -6.91 1 96.5 207 PHE A O 1
ATOM 1693 N N . GLN A 1 208 ? -16.641 -14.414 -7.445 1 94.88 208 GLN A N 1
ATOM 1694 C CA . GLN A 1 208 ? -17.578 -15.211 -8.227 1 94.88 208 GLN A CA 1
ATOM 1695 C C . GLN A 1 208 ? -16.922 -15.797 -9.461 1 94.88 208 GLN A C 1
ATOM 1697 O O . GLN A 1 208 ? -17.172 -16.938 -9.828 1 94.88 208 GLN A O 1
ATOM 1702 N N . THR A 1 209 ? -16.078 -15.016 -10.031 1 94.75 209 THR A N 1
ATOM 1703 C CA . THR A 1 209 ? -15.344 -15.469 -11.203 1 94.75 209 THR A CA 1
ATOM 1704 C C . THR A 1 209 ? -14.461 -16.672 -10.867 1 94.75 209 THR A C 1
ATOM 1706 O O . THR A 1 209 ? -14.398 -17.625 -11.625 1 94.75 209 THR A O 1
ATOM 1709 N N . LEU A 1 210 ? -13.867 -16.672 -9.703 1 95.31 210 LEU A N 1
ATOM 1710 C CA . LEU A 1 210 ? -12.914 -17.703 -9.312 1 95.31 210 LEU A CA 1
ATOM 1711 C C . LEU A 1 210 ? -13.641 -19.016 -8.992 1 95.31 210 LEU A C 1
ATOM 1713 O O . LEU A 1 210 ? -13.047 -20.094 -9.078 1 95.31 210 LEU A O 1
ATOM 1717 N N . GLU A 1 211 ? -14.906 -18.984 -8.711 1 91.19 211 GLU A N 1
ATOM 1718 C CA . GLU A 1 211 ? -15.688 -20.172 -8.414 1 91.19 211 GLU A CA 1
ATOM 1719 C C . GLU A 1 211 ? -15.906 -21.016 -9.664 1 91.19 211 GLU A C 1
ATOM 1721 O O . GLU A 1 211 ? -16.234 -22.203 -9.578 1 91.19 211 GLU A O 1
ATOM 1726 N N . ARG A 1 212 ? -15.602 -20.453 -10.789 1 88.5 212 ARG A N 1
ATOM 1727 C CA . ARG A 1 212 ? -15.828 -21.141 -12.062 1 88.5 212 ARG A CA 1
ATOM 1728 C C . ARG A 1 212 ? -14.617 -22 -12.445 1 88.5 212 ARG A C 1
ATOM 1730 O O . ARG A 1 212 ? -14.703 -22.828 -13.344 1 88.5 212 ARG A O 1
ATOM 1737 N N . ILE A 1 213 ? -13.523 -21.891 -11.836 1 87 213 ILE A N 1
ATOM 1738 C CA . ILE A 1 213 ? -12.273 -22.547 -12.227 1 87 213 ILE A CA 1
ATOM 1739 C C . ILE A 1 213 ? -12.422 -24.062 -12.125 1 87 213 ILE A C 1
ATOM 1741 O O . ILE A 1 213 ? -11.906 -24.797 -12.969 1 87 213 ILE A O 1
ATOM 1745 N N . LEU A 1 214 ? -13.203 -24.562 -11.141 1 81.75 214 LEU A N 1
ATOM 1746 C CA . LEU A 1 214 ? -13.273 -26 -10.938 1 81.75 214 LEU A CA 1
ATOM 1747 C C . LEU A 1 214 ? -14.453 -26.609 -11.703 1 81.75 214 LEU A C 1
ATOM 1749 O O . LEU A 1 214 ? -14.766 -27.781 -11.539 1 81.75 214 LEU A O 1
ATOM 1753 N N . GLU A 1 215 ? -14.984 -25.812 -12.555 1 82.31 215 GLU A N 1
ATOM 1754 C CA . GLU A 1 215 ? -16 -26.375 -13.438 1 82.31 215 GLU A CA 1
ATOM 1755 C C . GLU A 1 215 ? -15.391 -27.391 -14.406 1 82.31 215 GLU A C 1
ATOM 1757 O O . GLU A 1 215 ? -14.258 -27.219 -14.867 1 82.31 215 GLU A O 1
ATOM 1762 N N . PRO A 1 216 ? -16.016 -28.516 -14.781 1 77.12 216 PRO A N 1
ATOM 1763 C CA . PRO A 1 216 ? -15.5 -29.609 -15.609 1 77.12 216 PRO A CA 1
ATOM 1764 C C . PRO A 1 216 ? -14.906 -29.109 -16.922 1 77.12 216 PRO A C 1
ATOM 1766 O O . PRO A 1 216 ? -13.922 -29.688 -17.406 1 77.12 216 PRO A O 1
ATOM 1769 N N . ARG A 1 217 ? -15.414 -28.188 -17.516 1 74.5 217 ARG A N 1
ATOM 1770 C CA . ARG A 1 217 ? -14.906 -27.688 -18.781 1 74.5 217 ARG A CA 1
ATOM 1771 C C . ARG A 1 217 ? -13.5 -27.109 -18.625 1 74.5 217 ARG A C 1
ATOM 1773 O O . ARG A 1 217 ? -12.688 -27.172 -19.547 1 74.5 217 ARG A O 1
ATOM 1780 N N . CYS A 1 218 ? -13.211 -26.688 -17.531 1 72.81 218 CYS A N 1
ATOM 1781 C CA . CYS A 1 218 ? -11.906 -26.109 -17.234 1 72.81 218 CYS A CA 1
ATOM 1782 C C . CYS A 1 218 ? -10.875 -27.188 -16.953 1 72.81 218 CYS A C 1
ATOM 1784 O O . CYS A 1 218 ? -9.672 -26.984 -17.156 1 72.81 218 CYS A O 1
ATOM 1786 N N . MET A 1 219 ? -11.414 -28.391 -16.609 1 72.38 219 MET A N 1
ATOM 1787 C CA . MET A 1 219 ? -10.508 -29.453 -16.188 1 72.38 219 MET A CA 1
ATOM 1788 C C . MET A 1 219 ? -10.227 -30.422 -17.328 1 72.38 219 MET A C 1
ATOM 1790 O O . MET A 1 219 ? -9.656 -31.484 -17.125 1 72.38 219 MET A O 1
ATOM 1794 N N . GLU A 1 220 ? -10.719 -30.078 -18.516 1 68.94 220 GLU A N 1
ATOM 1795 C CA . GLU A 1 220 ? -10.438 -30.922 -19.672 1 68.94 220 GLU A CA 1
ATOM 1796 C C . GLU A 1 220 ? -9.023 -30.688 -20.203 1 68.94 220 GLU A C 1
ATOM 1798 O O . GLU A 1 220 ? -8.633 -29.547 -20.438 1 68.94 220 GLU A O 1
ATOM 1803 N N . PHE A 1 221 ? -8.203 -31.766 -20.062 1 64.88 221 PHE A N 1
ATOM 1804 C CA . PHE A 1 221 ? -6.816 -31.656 -20.484 1 64.88 221 PHE A CA 1
ATOM 1805 C C . PHE A 1 221 ? -6.621 -32.25 -21.875 1 64.88 221 PHE A C 1
ATOM 1807 O O . PHE A 1 221 ? -7.027 -33.375 -22.141 1 64.88 221 PHE A O 1
ATOM 1814 N N . THR A 1 222 ? -6.883 -31.547 -22.984 1 56.62 222 THR A N 1
ATOM 1815 C CA . THR A 1 222 ? -6.801 -32 -24.359 1 56.62 222 THR A CA 1
ATOM 1816 C C . THR A 1 222 ? -5.648 -32.969 -24.547 1 56.62 222 THR A C 1
ATOM 1818 O O . THR A 1 222 ? -5.758 -33.938 -25.297 1 56.62 222 THR A O 1
ATOM 1821 N N . GLY A 1 223 ? -4.496 -32.719 -24.406 1 52.47 223 GLY A N 1
ATOM 1822 C CA . GLY A 1 223 ? -3.414 -33.5 -24.953 1 52.47 223 GLY A CA 1
ATOM 1823 C C . GLY A 1 223 ? -3.365 -34.906 -24.391 1 52.47 223 GLY A C 1
ATOM 1824 O O . GLY A 1 223 ? -2.781 -35.812 -25 1 52.47 223 GLY A O 1
ATOM 1825 N N . LEU A 1 224 ? -3.893 -35.281 -23.203 1 53.81 224 LEU A N 1
ATOM 1826 C CA . LEU A 1 224 ? -3.582 -36.562 -22.562 1 53.81 224 LEU A CA 1
ATOM 1827 C C . LEU A 1 224 ? -4.68 -37.594 -22.812 1 53.81 224 LEU A C 1
ATOM 1829 O O . LEU A 1 224 ? -4.422 -38.781 -22.812 1 53.81 224 LEU A O 1
ATOM 1833 N N . THR A 1 225 ? -5.863 -37.25 -23.109 1 47.69 225 THR A N 1
ATOM 1834 C CA . THR A 1 225 ? -6.922 -38.219 -23.25 1 47.69 225 THR A CA 1
ATOM 1835 C C . THR A 1 225 ? -6.816 -38.938 -24.594 1 47.69 225 THR A C 1
ATOM 1837 O O . THR A 1 225 ? -7.438 -40 -24.797 1 47.69 225 THR A O 1
ATOM 1840 N N . GLY A 1 226 ? -6.277 -38.406 -25.562 1 41.5 226 GLY A N 1
ATOM 1841 C CA . GLY A 1 226 ? -6.32 -39.094 -26.828 1 41.5 226 GLY A CA 1
ATOM 1842 C C . GLY A 1 226 ? -5.5 -40.375 -26.828 1 41.5 226 GLY A C 1
ATOM 1843 O O . GLY A 1 226 ? -5.531 -41.156 -27.797 1 41.5 226 GLY A O 1
ATOM 1844 N N . LEU A 1 227 ? -4.527 -40.594 -26.031 1 43.47 227 LEU A N 1
ATOM 1845 C CA . LEU A 1 227 ? -3.701 -41.812 -26.109 1 43.47 227 LEU A CA 1
ATOM 1846 C C . LEU A 1 227 ? -4.492 -43.031 -25.672 1 43.47 227 LEU A C 1
ATOM 1848 O O . LEU A 1 227 ? -4.211 -44.156 -26.125 1 43.47 227 LEU A O 1
ATOM 1852 N N . ALA A 1 228 ? -5.418 -43 -24.734 1 43.28 228 ALA A N 1
ATOM 1853 C CA . ALA A 1 228 ? -6.141 -44.188 -24.328 1 43.28 228 ALA A CA 1
ATOM 1854 C C . ALA A 1 228 ? -6.973 -44.75 -25.484 1 43.28 228 ALA A C 1
ATOM 1856 O O . ALA A 1 228 ? -7.199 -45.969 -25.578 1 43.28 228 ALA A O 1
ATOM 1857 N N . THR A 1 229 ? -7.438 -43.906 -26.234 1 38.75 229 THR A N 1
ATOM 1858 C CA . THR A 1 229 ? -8.312 -44.5 -27.25 1 38.75 229 THR A CA 1
ATOM 1859 C C . THR A 1 229 ? -7.496 -45.125 -28.375 1 38.75 229 THR A C 1
ATOM 1861 O O . THR A 1 229 ? -8.023 -45.906 -29.172 1 38.75 229 THR A O 1
ATOM 1864 N N . LEU A 1 230 ? -6.266 -44.688 -28.531 1 37.31 230 LEU A N 1
ATOM 1865 C CA . LEU A 1 230 ? -5.617 -45.281 -29.703 1 37.31 230 LEU A CA 1
ATOM 1866 C C . LEU A 1 230 ? -5.129 -46.688 -29.391 1 37.31 230 LEU A C 1
ATOM 1868 O O . LEU A 1 230 ? -4.82 -47.438 -30.312 1 37.31 230 LEU A O 1
ATOM 1872 N N . GLY A 1 231 ? -4.699 -47 -28.141 1 37.06 231 GLY A N 1
ATOM 1873 C CA . GLY A 1 231 ? -4.195 -48.344 -27.969 1 37.06 231 GLY A CA 1
ATOM 1874 C C . GLY A 1 231 ? -5.27 -49.406 -28.125 1 37.06 231 GLY A C 1
ATOM 1875 O O . GLY A 1 231 ? -5.02 -50.594 -27.875 1 37.06 231 GLY A O 1
ATOM 1876 N N . ARG A 1 232 ? -6.562 -49 -27.891 1 38.06 232 ARG A N 1
ATOM 1877 C CA . ARG A 1 232 ? -7.512 -50.062 -28.156 1 38.06 232 ARG A CA 1
ATOM 1878 C C . ARG A 1 232 ? -7.52 -50.438 -29.641 1 38.06 232 ARG A C 1
ATOM 1880 O O . ARG A 1 232 ? -8.281 -49.844 -30.422 1 38.06 232 ARG A O 1
ATOM 1887 N N . SER A 1 233 ? -6.277 -50.375 -30.266 1 31.47 233 SER A N 1
ATOM 1888 C CA . SER A 1 233 ? -6.324 -50.969 -31.594 1 31.47 233 SER A CA 1
ATOM 1889 C C . SER A 1 233 ? -7.109 -52.25 -31.594 1 31.47 233 SER A C 1
ATOM 1891 O O . SER A 1 233 ? -6.867 -53.125 -30.75 1 31.47 233 SER A O 1
ATOM 1893 N N . ARG A 1 234 ? -8.289 -52.219 -32.125 1 37.47 234 ARG A N 1
ATOM 1894 C CA . ARG A 1 234 ? -9.18 -53.344 -32.469 1 37.47 234 ARG A CA 1
ATOM 1895 C C . ARG A 1 234 ? -8.391 -54.5 -33.031 1 37.47 234 ARG A C 1
ATOM 1897 O O . ARG A 1 234 ? -7.574 -54.344 -33.938 1 37.47 234 ARG A O 1
ATOM 1904 N N . THR A 1 235 ? -7.934 -55.5 -32.25 1 32.38 235 THR A N 1
ATOM 1905 C CA . THR A 1 235 ? -7.523 -56.781 -32.75 1 32.38 235 THR A CA 1
ATOM 1906 C C . THR A 1 235 ? -8.227 -57.094 -34.062 1 32.38 235 THR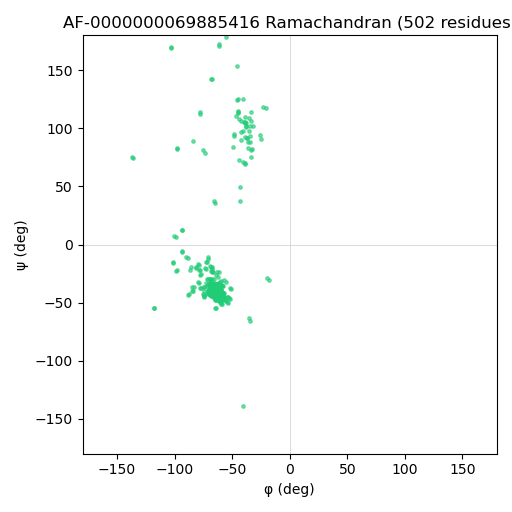 A C 1
ATOM 1908 O O . THR A 1 235 ? -9.438 -56.938 -34.188 1 32.38 235 THR A O 1
ATOM 1911 N N . PRO A 1 236 ? -7.531 -56.75 -35.125 1 32.25 236 PRO A N 1
ATOM 1912 C CA . PRO A 1 236 ? -8.18 -57.062 -36.406 1 32.25 236 PRO A CA 1
ATOM 1913 C C . PRO A 1 236 ? -8.914 -58.375 -36.375 1 32.25 236 PRO A C 1
ATOM 1915 O O . PRO A 1 236 ? -8.438 -59.344 -35.781 1 32.25 236 PRO A O 1
ATOM 1918 N N . ALA A 1 237 ? -10.234 -58.312 -36.219 1 35.31 237 ALA A N 1
ATOM 1919 C CA . ALA A 1 237 ? -11.094 -59.469 -36.344 1 35.31 237 ALA A CA 1
ATOM 1920 C C . ALA A 1 237 ? -10.555 -60.438 -37.406 1 35.31 237 ALA A C 1
ATOM 1922 O O . ALA A 1 237 ? -10.055 -60.031 -38.438 1 35.31 237 ALA A O 1
ATOM 1923 N N . ARG A 1 238 ? -9.977 -61.594 -36.969 1 37.28 238 ARG A N 1
ATOM 1924 C CA . ARG A 1 238 ? -9.633 -62.75 -37.812 1 37.28 238 ARG A CA 1
ATOM 1925 C C . ARG A 1 238 ? -10.617 -62.875 -38.969 1 37.28 238 ARG A C 1
ATOM 1927 O O . ARG A 1 238 ? -11.828 -62.844 -38.781 1 37.28 238 ARG A O 1
ATOM 1934 N N . PRO A 1 239 ? -10.203 -62.438 -40.156 1 28.59 239 PRO A N 1
ATOM 1935 C CA . PRO A 1 239 ? -11.133 -62.625 -41.281 1 28.59 239 PRO A CA 1
ATOM 1936 C C . PRO A 1 239 ? -11.805 -64 -41.25 1 28.59 239 PRO A C 1
ATOM 1938 O O . PRO A 1 239 ? -11.133 -65 -41.062 1 28.59 239 PRO A O 1
ATOM 1941 N N . ARG A 1 240 ? -12.961 -64.062 -40.562 1 28.41 240 ARG A N 1
ATOM 1942 C CA . ARG A 1 240 ? -13.758 -65.312 -40.594 1 28.41 240 ARG A CA 1
ATOM 1943 C C . ARG A 1 240 ? -13.719 -65.938 -42 1 28.41 240 ARG A C 1
ATOM 1945 O O . ARG A 1 240 ? -13.922 -65.25 -43 1 28.41 240 ARG A O 1
ATOM 1952 N N . LEU A 1 241 ? -12.867 -67 -42.125 1 26.84 241 LEU A N 1
ATOM 1953 C CA . LEU A 1 241 ? -12.828 -67.938 -43.281 1 26.84 241 LEU A CA 1
ATOM 1954 C C . LEU A 1 241 ? -14.234 -68.125 -43.812 1 26.84 241 LEU A C 1
ATOM 1956 O O . LEU A 1 241 ? -15.172 -68.375 -43.062 1 26.84 241 LEU A O 1
ATOM 1960 N N . LEU A 1 242 ? -14.523 -67.438 -44.938 1 23.5 242 LEU A N 1
ATOM 1961 C CA . LEU A 1 242 ? -15.727 -67.688 -45.719 1 23.5 242 LEU A CA 1
ATOM 1962 C C . LEU A 1 242 ? -16.078 -69.125 -45.812 1 23.5 242 LEU A C 1
ATOM 1964 O O . LEU A 1 242 ? -15.312 -69.938 -46.344 1 23.5 242 LEU A O 1
ATOM 1968 N N . ARG A 1 243 ? -16.547 -69.812 -44.719 1 28.66 243 ARG A N 1
ATOM 1969 C CA . ARG A 1 243 ? -17.094 -71.125 -44.781 1 28.66 243 ARG A CA 1
ATOM 1970 C C . ARG A 1 243 ? -18.047 -71.312 -45.969 1 28.66 243 ARG A C 1
ATOM 1972 O O . ARG A 1 243 ? -19.219 -70.938 -45.875 1 28.66 243 ARG A O 1
ATOM 1979 N N . GLY A 1 244 ? -17.609 -70.625 -47.156 1 21.53 244 GLY A N 1
ATOM 1980 C CA . GLY A 1 244 ? -18.609 -70.688 -48.219 1 21.53 244 GLY A CA 1
ATOM 1981 C C . GLY A 1 244 ? -19.266 -72.062 -48.312 1 21.53 244 GLY A C 1
ATOM 1982 O O . GLY A 1 244 ? -18.922 -73 -47.594 1 21.53 244 GLY A O 1
ATOM 1983 N N . LEU A 1 245 ? -19.438 -72.438 -49.562 1 24.91 245 LEU A N 1
ATOM 1984 C CA . LEU A 1 245 ? -20.438 -73 -50.469 1 24.91 245 LEU A CA 1
ATOM 1985 C C . LEU A 1 245 ? -20.453 -74.562 -50.344 1 24.91 245 LEU A C 1
ATOM 1987 O O . LEU A 1 245 ? -19.406 -75.188 -50.406 1 24.91 245 LEU A O 1
ATOM 1991 N N . SER A 1 246 ? -21.297 -75.062 -49.406 1 23.22 246 SER A N 1
ATOM 1992 C CA . SER A 1 246 ? -21.625 -76.5 -49.281 1 23.22 246 SER A CA 1
ATOM 1993 C C . SER A 1 246 ? -21.734 -77.125 -50.656 1 23.22 246 SER A C 1
ATOM 1995 O O . SER A 1 246 ? -22.328 -76.562 -51.594 1 23.22 246 SER A O 1
ATOM 1997 N N . PRO A 1 247 ? -20.703 -77.938 -51.125 1 27.28 247 PRO A N 1
ATOM 1998 C CA . PRO A 1 247 ? -20.75 -78.688 -52.375 1 27.28 247 PRO A CA 1
ATOM 1999 C C . PRO A 1 247 ? -22.094 -79.438 -52.562 1 27.28 247 PRO A C 1
ATOM 2001 O O . PRO A 1 247 ? -22.797 -79.688 -51.562 1 27.28 247 PRO A O 1
ATOM 2004 N N . ARG A 1 248 ? -22.812 -79.188 -53.719 1 29.02 248 ARG A N 1
ATOM 2005 C CA . ARG A 1 248 ? -23.906 -79.875 -54.406 1 29.02 248 ARG A CA 1
ATOM 2006 C C . ARG A 1 248 ? -23.797 -81.375 -54.312 1 29.02 248 ARG A C 1
ATOM 2008 O O . ARG A 1 248 ? -22.812 -81.938 -54.812 1 29.02 248 ARG A O 1
ATOM 2015 N N . VAL A 1 249 ? -24.266 -81.938 -53.219 1 22.7 249 VAL A N 1
ATOM 2016 C CA . VAL A 1 249 ? -24.5 -83.375 -53.125 1 22.7 249 VAL A CA 1
ATOM 2017 C C . VAL A 1 249 ? -25.203 -83.875 -54.406 1 22.7 249 VAL A C 1
ATOM 2019 O O . VAL A 1 249 ? -26.297 -83.438 -54.719 1 22.7 249 VAL A O 1
ATOM 2022 N N . LEU A 1 250 ? -24.453 -83.938 -55.562 1 24.8 250 LEU A N 1
ATOM 2023 C CA . LEU A 1 250 ? -24.859 -84.812 -56.688 1 24.8 250 LEU A CA 1
ATOM 2024 C C . LEU A 1 250 ? -25.516 -86.062 -56.188 1 24.8 250 LEU A C 1
ATOM 2026 O O . LEU A 1 250 ? -24.875 -86.875 -55.5 1 24.8 250 LEU A O 1
ATOM 2030 N N . ARG A 1 251 ? -26.812 -85.812 -55.75 1 27.44 251 ARG A N 1
ATOM 2031 C CA . ARG A 1 251 ? -27.75 -86.938 -55.5 1 27.44 251 ARG A CA 1
ATOM 2032 C C . ARG A 1 251 ? -27.625 -88 -56.562 1 27.44 251 ARG A C 1
ATOM 2034 O O . ARG A 1 251 ? -27.5 -87.688 -57.75 1 27.44 251 ARG A O 1
ATOM 2041 N N . ALA A 1 252 ? -27.375 -89.25 -56.156 1 31.91 252 ALA A N 1
ATOM 2042 C CA . ALA A 1 252 ? -27.422 -90.562 -56.688 1 31.91 252 ALA A CA 1
ATOM 2043 C C . ALA A 1 252 ? -28.719 -90.812 -57.469 1 31.91 252 ALA A C 1
ATOM 2045 O O . ALA A 1 252 ? -29.781 -90.375 -57.062 1 31.91 252 ALA A O 1
ATOM 2046 N N . PRO A 1 253 ? -28.594 -91.25 -58.75 1 25.55 253 PRO A N 1
ATOM 2047 C CA . PRO A 1 253 ? -29.453 -92.375 -59.094 1 25.55 253 PRO A CA 1
ATOM 2048 C C . PRO A 1 253 ? -29.188 -93.625 -58.219 1 25.55 253 PRO A C 1
ATOM 2050 O O . PRO A 1 253 ? -28.078 -93.812 -57.719 1 25.55 253 PRO A O 1
ATOM 2053 N N . MET B 1 1 ? 5.52 -59.719 -36.406 1 27.75 1 MET B N 1
ATOM 2054 C CA . MET B 1 1 ? 5.199 -58.781 -35.312 1 27.75 1 MET B CA 1
ATOM 2055 C C . MET B 1 1 ? 6.012 -57.5 -35.469 1 27.75 1 MET B C 1
ATOM 2057 O O . MET B 1 1 ? 7.234 -57.531 -35.312 1 27.75 1 MET B O 1
ATOM 2061 N N . LEU B 1 2 ? 5.816 -56.688 -36.375 1 35.25 2 LEU B N 1
ATOM 2062 C CA . LEU B 1 2 ? 6.527 -55.469 -36.75 1 35.25 2 LEU B CA 1
ATOM 2063 C C . LEU B 1 2 ? 6.836 -54.625 -35.531 1 35.25 2 LEU B C 1
ATOM 2065 O O . LEU B 1 2 ? 6.012 -54.5 -34.625 1 35.25 2 LEU B O 1
ATOM 2069 N N . PRO B 1 3 ? 8.07 -54.438 -35.156 1 39.94 3 PRO B N 1
ATOM 2070 C CA . PRO B 1 3 ? 8.578 -53.625 -34.031 1 39.94 3 PRO B CA 1
ATOM 2071 C C . PRO B 1 3 ? 7.848 -52.281 -33.938 1 39.94 3 PRO B C 1
ATOM 2073 O O . PRO B 1 3 ? 7.566 -51.625 -34.938 1 39.94 3 PRO B O 1
ATOM 2076 N N . HIS B 1 4 ? 6.875 -52.188 -33.125 1 42.88 4 HIS B N 1
ATOM 2077 C CA . HIS B 1 4 ? 6.184 -50.969 -32.781 1 42.88 4 HIS B CA 1
ATOM 2078 C C . HIS B 1 4 ? 7.168 -49.812 -32.625 1 42.88 4 HIS B C 1
ATOM 2080 O O . HIS B 1 4 ? 8.07 -49.875 -31.781 1 42.88 4 HIS B O 1
ATOM 2086 N N . LEU B 1 5 ? 7.789 -49.281 -33.656 1 43.31 5 LEU B N 1
ATOM 2087 C CA . LEU B 1 5 ? 8.57 -48.062 -33.688 1 43.31 5 LEU B CA 1
ATOM 2088 C C . LEU B 1 5 ? 8.172 -47.125 -32.562 1 43.31 5 LEU B C 1
ATOM 2090 O O . LEU B 1 5 ? 7.004 -47.094 -32.156 1 43.31 5 LEU B O 1
ATOM 2094 N N . PRO B 1 6 ? 9.023 -46.812 -31.703 1 51.84 6 PRO B N 1
ATOM 2095 C CA . PRO B 1 6 ? 8.797 -45.812 -30.641 1 51.84 6 PRO B CA 1
ATOM 2096 C C . PRO B 1 6 ? 7.875 -44.688 -31.078 1 51.84 6 PRO B C 1
ATOM 2098 O O . PRO B 1 6 ? 8.133 -44.031 -32.094 1 51.84 6 PRO B O 1
ATOM 2101 N N . ASN B 1 7 ? 6.496 -44.781 -31.062 1 56.56 7 ASN B N 1
ATOM 2102 C CA . ASN B 1 7 ? 5.355 -44.062 -31.594 1 56.56 7 ASN B CA 1
ATOM 2103 C C . ASN B 1 7 ? 5.48 -42.562 -31.328 1 56.56 7 ASN B C 1
ATOM 2105 O O . ASN B 1 7 ? 5.688 -42.125 -30.188 1 56.56 7 ASN B O 1
ATOM 2109 N N . ALA B 1 8 ? 6.082 -41.75 -32.375 1 60.5 8 ALA B N 1
ATOM 2110 C CA . ALA B 1 8 ? 6.066 -40.281 -32.5 1 60.5 8 ALA B CA 1
ATOM 2111 C C . ALA B 1 8 ? 4.957 -39.688 -31.625 1 60.5 8 ALA B C 1
ATOM 2113 O O . ALA B 1 8 ? 5.129 -38.594 -31.047 1 60.5 8 ALA B O 1
ATOM 2114 N N . HIS B 1 9 ? 3.982 -40.469 -31.516 1 64.31 9 HIS B N 1
ATOM 2115 C CA . HIS B 1 9 ? 2.826 -39.969 -30.781 1 64.31 9 HIS B CA 1
ATOM 2116 C C . HIS B 1 9 ? 3.105 -39.938 -29.281 1 64.31 9 HIS B C 1
ATOM 2118 O O . HIS B 1 9 ? 2.764 -38.969 -28.609 1 64.31 9 HIS B O 1
ATOM 2124 N N . THR B 1 10 ? 3.881 -41 -28.844 1 70.56 10 THR B N 1
ATOM 2125 C CA . THR B 1 10 ? 4.184 -41.031 -27.422 1 70.56 10 THR B CA 1
ATOM 2126 C C . THR B 1 10 ? 5.176 -39.938 -27.047 1 70.56 10 THR B C 1
ATOM 2128 O O . THR B 1 10 ? 5.047 -39.344 -25.984 1 70.56 10 THR B O 1
ATOM 2131 N N . ASP B 1 11 ? 6.07 -39.656 -27.938 1 74.25 11 ASP B N 1
ATOM 2132 C CA . ASP B 1 11 ? 7.07 -38.625 -27.656 1 74.25 11 ASP B CA 1
ATOM 2133 C C . ASP B 1 11 ? 6.434 -37.25 -27.609 1 74.25 11 ASP B C 1
ATOM 2135 O O . ASP B 1 11 ? 6.809 -36.406 -26.781 1 74.25 11 ASP B O 1
ATOM 2139 N N . CYS B 1 12 ? 5.516 -37.094 -28.562 1 73.12 12 CYS B N 1
ATOM 2140 C CA . CYS B 1 12 ? 4.84 -35.812 -28.594 1 73.12 12 CYS B CA 1
ATOM 2141 C C . CYS B 1 12 ? 4.031 -35.594 -27.312 1 73.12 12 CYS B C 1
ATOM 2143 O O . CYS B 1 12 ? 4.031 -34.5 -26.75 1 73.12 12 CYS B O 1
ATOM 2145 N N . GLN B 1 13 ? 3.5 -36.625 -26.766 1 80.44 13 GLN B N 1
ATOM 2146 C CA . GLN B 1 13 ? 2.662 -36.5 -25.578 1 80.44 13 GLN B CA 1
ATOM 2147 C C . GLN B 1 13 ? 3.5 -36.219 -24.344 1 80.44 13 GLN B C 1
ATOM 2149 O O . GLN B 1 13 ? 3.104 -35.438 -23.484 1 80.44 13 GLN B O 1
ATOM 2154 N N . VAL B 1 14 ? 4.578 -36.875 -24.297 1 85.62 14 VAL B N 1
ATOM 2155 C CA . VAL B 1 14 ? 5.449 -36.688 -23.141 1 85.62 14 VAL B CA 1
ATOM 2156 C C . VAL B 1 14 ? 5.996 -35.25 -23.141 1 85.62 14 VAL B C 1
ATOM 2158 O O . VAL B 1 14 ? 6.133 -34.625 -22.078 1 85.62 14 VAL B O 1
ATOM 2161 N N . ARG B 1 15 ? 6.246 -34.75 -24.312 1 88.12 15 ARG B N 1
ATOM 2162 C CA . ARG B 1 15 ? 6.727 -33.375 -24.422 1 88.12 15 ARG B CA 1
ATOM 2163 C C . ARG B 1 15 ? 5.691 -32.375 -23.906 1 88.12 15 ARG B C 1
ATOM 2165 O O . ARG B 1 15 ? 6.035 -31.406 -23.219 1 88.12 15 ARG B O 1
ATOM 2172 N N . VAL B 1 16 ? 4.48 -32.625 -24.203 1 87 16 VAL B N 1
ATOM 2173 C CA . VAL B 1 16 ? 3.395 -31.75 -23.766 1 87 16 VAL B CA 1
ATOM 2174 C C . VAL B 1 16 ? 3.279 -31.812 -22.234 1 87 16 VAL B C 1
ATOM 2176 O O . VAL B 1 16 ? 3.066 -30.797 -21.578 1 87 16 VAL B O 1
ATOM 2179 N N . MET B 1 17 ? 3.434 -33 -21.719 1 88.75 17 MET B N 1
ATOM 2180 C CA . MET B 1 17 ? 3.391 -33.188 -20.266 1 88.75 17 MET B CA 1
ATOM 2181 C C . MET B 1 17 ? 4.523 -32.406 -19.594 1 88.75 17 MET B C 1
ATOM 2183 O O . MET B 1 17 ? 4.309 -31.75 -18.578 1 88.75 17 MET B O 1
ATOM 2187 N N . GLU B 1 18 ? 5.645 -32.562 -20.203 1 91.31 18 GLU B N 1
ATOM 2188 C CA . GLU B 1 18 ? 6.809 -31.828 -19.688 1 91.31 18 GLU B CA 1
ATOM 2189 C C . GLU B 1 18 ? 6.594 -30.328 -19.734 1 91.31 18 GLU B C 1
ATOM 2191 O O . GLU B 1 18 ? 6.914 -29.609 -18.781 1 91.31 18 GLU B O 1
ATOM 2196 N N . GLU B 1 19 ? 6.117 -29.859 -20.797 1 91.25 19 GLU B N 1
ATOM 2197 C CA . GLU B 1 19 ? 5.867 -28.438 -20.969 1 91.25 19 GLU B CA 1
ATOM 2198 C C . GLU B 1 19 ? 4.84 -27.922 -19.969 1 91.25 19 GLU B C 1
ATOM 2200 O O . GLU B 1 19 ? 4.973 -26.828 -19.438 1 91.25 19 GLU B O 1
ATOM 2205 N N . THR B 1 20 ? 3.859 -28.734 -19.781 1 89.81 20 THR B N 1
ATOM 2206 C CA . THR B 1 20 ? 2.816 -28.359 -18.828 1 89.81 20 THR B CA 1
ATOM 2207 C C . THR B 1 20 ? 3.4 -28.172 -17.438 1 89.81 20 THR B C 1
ATOM 2209 O O . THR B 1 20 ? 3.092 -27.203 -16.75 1 89.81 20 THR B O 1
ATOM 2212 N N . VAL B 1 21 ? 4.238 -29.094 -17.031 1 93.62 21 VAL B N 1
ATOM 2213 C CA . VAL B 1 21 ? 4.832 -29.047 -15.695 1 93.62 21 VAL B CA 1
ATOM 2214 C C . VAL B 1 21 ? 5.832 -27.891 -15.617 1 93.62 21 VAL B C 1
ATOM 2216 O O . VAL B 1 21 ? 5.898 -27.188 -14.602 1 93.62 21 VAL B O 1
ATOM 2219 N N . THR B 1 22 ? 6.555 -27.688 -16.688 1 94.06 22 THR B N 1
ATOM 2220 C CA . THR B 1 22 ? 7.516 -26.578 -16.734 1 94.06 22 THR B CA 1
ATOM 2221 C C . THR B 1 22 ? 6.801 -25.234 -16.672 1 94.06 22 THR B C 1
ATOM 2223 O O . THR B 1 22 ? 7.266 -24.312 -16 1 94.06 22 THR B O 1
ATOM 2226 N N . ASN B 1 23 ? 5.746 -25.109 -17.391 1 92.56 23 ASN B N 1
ATOM 2227 C CA . ASN B 1 23 ? 4.938 -23.906 -17.328 1 92.56 23 ASN B CA 1
ATOM 2228 C C . ASN B 1 23 ? 4.414 -23.656 -15.914 1 92.56 23 ASN B C 1
ATOM 2230 O O . ASN B 1 23 ? 4.441 -22.516 -15.43 1 92.56 23 ASN B O 1
ATOM 2234 N N . ALA B 1 24 ? 3.906 -24.719 -15.312 1 93.06 24 ALA B N 1
ATOM 2235 C CA . ALA B 1 24 ? 3.428 -24.578 -13.938 1 93.06 24 ALA B CA 1
ATOM 2236 C C . ALA B 1 24 ? 4.543 -24.094 -13.008 1 93.06 24 ALA B C 1
ATOM 2238 O O . ALA B 1 24 ? 4.324 -23.234 -12.156 1 93.06 24 ALA B O 1
ATOM 2239 N N . GLU B 1 25 ? 5.707 -24.656 -13.195 1 94.94 25 GLU B N 1
ATOM 2240 C CA . GLU B 1 25 ? 6.855 -24.25 -12.391 1 94.94 25 GLU B CA 1
ATOM 2241 C C . GLU B 1 25 ? 7.18 -22.781 -12.594 1 94.94 25 GLU B C 1
ATOM 2243 O O . GLU B 1 25 ? 7.375 -22.031 -11.625 1 94.94 25 GLU B O 1
ATOM 2248 N N . LYS B 1 26 ? 7.184 -22.328 -13.75 1 96.19 26 LYS B N 1
ATOM 2249 C CA . LYS B 1 26 ? 7.52 -20.953 -14.094 1 96.19 26 LYS B CA 1
ATOM 2250 C C . LYS B 1 26 ? 6.508 -19.984 -13.5 1 96.19 26 LYS B C 1
ATOM 2252 O O . LYS B 1 26 ? 6.879 -19.062 -12.758 1 96.19 26 LYS B O 1
ATOM 2257 N N . TYR B 1 27 ? 5.316 -20.203 -13.781 1 95.88 27 TYR B N 1
ATOM 2258 C CA . TYR B 1 27 ? 4.309 -19.203 -13.445 1 95.88 27 TYR B CA 1
ATOM 2259 C C . TYR B 1 27 ? 3.961 -19.25 -11.969 1 95.88 27 TYR B C 1
ATOM 2261 O O . TYR B 1 27 ? 3.717 -18.219 -11.344 1 95.88 27 TYR B O 1
ATOM 2269 N N . PHE B 1 28 ? 3.91 -20.406 -11.359 1 96.12 28 PHE B N 1
ATOM 2270 C CA . PHE B 1 28 ? 3.672 -20.469 -9.922 1 96.12 28 PHE B CA 1
ATOM 2271 C C . PHE B 1 28 ? 4.836 -19.844 -9.156 1 96.12 28 PHE B C 1
ATOM 2273 O O . PHE B 1 28 ? 4.641 -19.25 -8.094 1 96.12 28 PHE B O 1
ATOM 2280 N N . GLY B 1 29 ? 6.023 -20.078 -9.68 1 96.5 29 GLY B N 1
ATOM 2281 C CA . GLY B 1 29 ? 7.16 -19.375 -9.102 1 96.5 29 GLY B CA 1
ATOM 2282 C C . GLY B 1 29 ? 7.035 -17.859 -9.188 1 96.5 29 GLY B C 1
ATOM 2283 O O . GLY B 1 29 ? 7.32 -17.156 -8.211 1 96.5 29 GLY B O 1
ATOM 2284 N N . GLN B 1 30 ? 6.637 -17.359 -10.297 1 97.12 30 GLN B N 1
ATOM 2285 C CA . GLN B 1 30 ? 6.445 -15.93 -10.492 1 97.12 30 GLN B CA 1
ATOM 2286 C C . GLN B 1 30 ? 5.324 -15.398 -9.609 1 97.12 30 GLN B C 1
ATOM 2288 O O . GLN B 1 30 ? 5.438 -14.312 -9.039 1 97.12 30 GLN B O 1
ATOM 2293 N N . PHE B 1 31 ? 4.223 -16.188 -9.5 1 98 31 PHE B N 1
ATOM 2294 C CA . PHE B 1 31 ? 3.139 -15.805 -8.602 1 98 31 PHE B CA 1
ATOM 2295 C C . PHE B 1 31 ? 3.645 -15.664 -7.172 1 98 31 PHE B C 1
ATOM 2297 O O . PHE B 1 31 ? 3.316 -14.703 -6.48 1 98 31 PHE B O 1
ATOM 2304 N N . CYS B 1 32 ? 4.422 -16.625 -6.809 1 97.44 32 CYS B N 1
ATOM 2305 C CA . CYS B 1 32 ? 4.957 -16.609 -5.453 1 97.44 32 CYS B CA 1
ATOM 2306 C C . CYS B 1 32 ? 5.805 -15.367 -5.219 1 97.44 32 CYS B C 1
ATOM 2308 O O . CYS B 1 32 ? 5.625 -14.672 -4.219 1 97.44 32 CYS B O 1
ATOM 2310 N N . LEU B 1 33 ? 6.699 -15.016 -6.125 1 98 33 LEU B N 1
ATOM 2311 C CA . LEU B 1 33 ? 7.59 -13.867 -6.008 1 98 33 LEU B CA 1
ATOM 2312 C C . LEU B 1 33 ? 6.797 -12.562 -5.965 1 98 33 LEU B C 1
ATOM 2314 O O . LEU B 1 33 ? 7.051 -11.703 -5.117 1 98 33 LEU B O 1
ATOM 2318 N N . LEU B 1 34 ? 5.855 -12.438 -6.766 1 98.56 34 LEU B N 1
ATOM 2319 C CA . LEU B 1 34 ? 5.105 -11.188 -6.898 1 98.56 34 LEU B CA 1
ATOM 2320 C C . LEU B 1 34 ? 4.156 -11 -5.719 1 98.56 34 LEU B C 1
ATOM 2322 O O . LEU B 1 34 ? 4.023 -9.891 -5.199 1 98.56 34 LEU B O 1
ATOM 2326 N N . LEU B 1 35 ? 3.484 -12.031 -5.309 1 98.69 35 LEU B N 1
ATOM 2327 C CA . LEU B 1 35 ? 2.562 -11.914 -4.184 1 98.69 35 LEU B CA 1
ATOM 2328 C C . LEU B 1 35 ? 3.32 -11.695 -2.879 1 98.69 35 LEU B C 1
ATOM 2330 O O . LEU B 1 35 ? 2.834 -11 -1.984 1 98.69 35 LEU B O 1
ATOM 2334 N N . ALA B 1 36 ? 4.52 -12.305 -2.799 1 98.62 36 ALA B N 1
ATOM 2335 C CA . ALA B 1 36 ? 5.379 -11.992 -1.659 1 98.62 36 ALA B CA 1
ATOM 2336 C C . ALA B 1 36 ? 5.766 -10.516 -1.653 1 98.62 36 ALA B C 1
ATOM 2338 O O . ALA B 1 36 ? 5.734 -9.859 -0.607 1 98.62 36 ALA B O 1
ATOM 2339 N N . ALA B 1 37 ? 6.184 -10.023 -2.773 1 98.69 37 ALA B N 1
ATOM 2340 C CA . ALA B 1 37 ? 6.527 -8.609 -2.893 1 98.69 37 ALA B CA 1
ATOM 2341 C C . ALA B 1 37 ? 5.328 -7.723 -2.574 1 98.69 37 ALA B C 1
ATOM 2343 O O . ALA B 1 37 ? 5.465 -6.703 -1.895 1 98.69 37 ALA B O 1
ATOM 2344 N N . TYR B 1 38 ? 4.16 -8.078 -3.098 1 98.75 38 TYR B N 1
ATOM 2345 C CA . TYR B 1 38 ? 2.914 -7.383 -2.801 1 98.75 38 TYR B CA 1
ATOM 2346 C C . TYR B 1 38 ? 2.668 -7.32 -1.299 1 98.75 38 TYR B C 1
ATOM 2348 O O . TYR B 1 38 ? 2.316 -6.266 -0.763 1 98.75 38 TYR B O 1
ATOM 2356 N N . THR B 1 39 ? 2.863 -8.391 -0.66 1 98.75 39 THR B N 1
ATOM 2357 C CA . THR B 1 39 ? 2.666 -8.484 0.783 1 98.75 39 THR B CA 1
ATOM 2358 C C . THR B 1 39 ? 3.662 -7.594 1.521 1 98.75 39 THR B C 1
ATOM 2360 O O . THR B 1 39 ? 3.297 -6.895 2.469 1 98.75 39 THR B O 1
ATOM 2363 N N . ARG B 1 40 ? 4.875 -7.559 1.106 1 98.44 40 ARG B N 1
ATOM 2364 C CA . ARG B 1 40 ? 5.895 -6.715 1.722 1 98.44 40 ARG B CA 1
ATOM 2365 C C . ARG B 1 40 ? 5.562 -5.234 1.549 1 98.44 40 ARG B C 1
ATOM 2367 O O . ARG B 1 40 ? 5.738 -4.441 2.475 1 98.44 40 ARG B O 1
ATOM 2374 N N . LYS B 1 41 ? 5.176 -4.867 0.338 1 98.62 41 LYS B N 1
ATOM 2375 C CA . LYS B 1 41 ? 4.797 -3.477 0.095 1 98.62 41 LYS B CA 1
ATOM 2376 C C . LYS B 1 41 ? 3.625 -3.064 0.981 1 98.62 41 LYS B C 1
ATOM 2378 O O . LYS B 1 41 ? 3.572 -1.931 1.463 1 98.62 41 LYS B O 1
ATOM 2383 N N . THR B 1 42 ? 2.646 -3.932 1.167 1 98.75 42 THR B N 1
ATOM 2384 C CA . THR B 1 42 ? 1.516 -3.668 2.051 1 98.75 42 THR B CA 1
ATOM 2385 C C . THR B 1 42 ? 1.991 -3.447 3.484 1 98.75 42 THR B C 1
ATOM 2387 O O . THR B 1 42 ? 1.505 -2.549 4.176 1 98.75 42 THR B O 1
ATOM 2390 N N . ALA B 1 43 ? 2.945 -4.246 3.914 1 98.75 43 ALA B N 1
ATOM 2391 C CA . ALA B 1 43 ? 3.51 -4.098 5.254 1 98.75 43 ALA B CA 1
ATOM 2392 C C . ALA B 1 43 ? 4.215 -2.75 5.406 1 98.75 43 ALA B C 1
ATOM 2394 O O . ALA B 1 43 ? 4.102 -2.098 6.445 1 98.75 43 ALA B O 1
ATOM 2395 N N . ARG B 1 44 ? 4.906 -2.365 4.41 1 98.38 44 ARG B N 1
ATOM 2396 C CA . ARG B 1 44 ? 5.609 -1.087 4.457 1 98.38 44 ARG B CA 1
ATOM 2397 C C . ARG B 1 44 ? 4.625 0.079 4.48 1 98.38 44 ARG B C 1
ATOM 2399 O O . ARG B 1 44 ? 4.891 1.105 5.113 1 98.38 44 ARG B O 1
ATOM 2406 N N . LEU B 1 45 ? 3.561 -0.037 3.715 1 98.5 45 LEU B N 1
ATOM 2407 C CA . LEU B 1 45 ? 2.49 0.955 3.758 1 98.5 45 LEU B CA 1
ATOM 2408 C C . LEU B 1 45 ? 1.924 1.08 5.168 1 98.5 45 LEU B C 1
ATOM 2410 O O . LEU B 1 45 ? 1.733 2.191 5.668 1 98.5 45 LEU B O 1
ATOM 2414 N N . ARG B 1 46 ? 1.694 -0.054 5.812 1 98.5 46 ARG B N 1
ATOM 2415 C CA . ARG B 1 46 ? 1.236 -0.09 7.195 1 98.5 46 ARG B CA 1
ATOM 2416 C C . ARG B 1 46 ? 2.221 0.622 8.117 1 98.5 46 ARG B C 1
ATOM 2418 O O . ARG B 1 46 ? 1.818 1.405 8.977 1 98.5 46 ARG B O 1
ATOM 2425 N N . ASP B 1 47 ? 3.51 0.433 7.957 1 98.5 47 ASP B N 1
ATOM 2426 C CA . ASP B 1 47 ? 4.543 1.051 8.781 1 98.5 47 ASP B CA 1
ATOM 2427 C C . ASP B 1 47 ? 4.496 2.574 8.672 1 98.5 47 ASP B C 1
ATOM 2429 O O . ASP B 1 47 ? 4.645 3.277 9.672 1 98.5 47 ASP B O 1
ATOM 2433 N N . LYS B 1 48 ? 4.32 3.102 7.461 1 98.5 48 LYS B N 1
ATOM 2434 C CA . LYS B 1 48 ? 4.246 4.547 7.258 1 98.5 48 LYS B CA 1
ATOM 2435 C C . LYS B 1 48 ? 3.006 5.129 7.93 1 98.5 48 LYS B C 1
ATOM 2437 O O . LYS B 1 48 ? 3.061 6.219 8.508 1 98.5 48 LYS B O 1
ATOM 2442 N N . ALA B 1 49 ? 1.88 4.426 7.828 1 98.38 49 ALA B N 1
ATOM 2443 C CA . ALA B 1 49 ? 0.65 4.875 8.477 1 98.38 49 ALA B CA 1
ATOM 2444 C C . ALA B 1 49 ? 0.796 4.871 10 1 98.38 49 ALA B C 1
ATOM 2446 O O . ALA B 1 49 ? 0.275 5.758 10.68 1 98.38 49 ALA B O 1
ATOM 2447 N N . ASP B 1 50 ? 1.542 3.928 10.516 1 98.5 50 ASP B N 1
ATOM 2448 C CA . ASP B 1 50 ? 1.793 3.871 11.953 1 98.5 50 ASP B CA 1
ATOM 2449 C C . ASP B 1 50 ? 2.584 5.09 12.422 1 98.5 50 ASP B C 1
ATOM 2451 O O . ASP B 1 50 ? 2.322 5.633 13.5 1 98.5 50 ASP B O 1
ATOM 2455 N N . LYS B 1 51 ? 3.512 5.469 11.664 1 98.62 51 LYS B N 1
ATOM 2456 C CA . LYS B 1 51 ? 4.273 6.668 11.992 1 98.62 51 LYS B CA 1
ATOM 2457 C C . LYS B 1 51 ? 3.387 7.91 11.961 1 98.62 51 LYS B C 1
ATOM 2459 O O . LYS B 1 51 ? 3.521 8.797 12.805 1 98.62 51 LYS B O 1
ATOM 2464 N N . LEU B 1 52 ? 2.521 7.965 10.977 1 98.31 52 LEU B N 1
ATOM 2465 C CA . LEU B 1 52 ? 1.578 9.07 10.898 1 98.31 52 LEU B CA 1
ATOM 2466 C C . LEU B 1 52 ? 0.709 9.141 12.148 1 98.31 52 LEU B C 1
ATOM 2468 O O . LEU B 1 52 ? 0.47 10.227 12.68 1 98.31 52 LEU B O 1
ATOM 2472 N N . VAL B 1 53 ? 0.246 7.988 12.602 1 98.5 53 VAL B N 1
ATOM 2473 C CA . VAL B 1 53 ? -0.573 7.914 13.805 1 98.5 53 VAL B CA 1
ATOM 2474 C C . VAL B 1 53 ? 0.192 8.5 14.992 1 98.5 53 VAL B C 1
ATOM 2476 O O . VAL B 1 53 ? -0.352 9.305 15.75 1 98.5 53 VAL B O 1
ATOM 2479 N N . LYS B 1 54 ? 1.405 8.156 15.102 1 98.31 54 LYS B N 1
ATOM 2480 C CA . LYS B 1 54 ? 2.232 8.648 16.188 1 98.31 54 LYS B CA 1
ATOM 2481 C C . LYS B 1 54 ? 2.408 10.164 16.109 1 98.31 54 LYS B C 1
ATOM 2483 O O . LYS B 1 54 ? 2.291 10.867 17.109 1 98.31 54 LYS B O 1
ATOM 2488 N N . GLN B 1 55 ? 2.668 10.641 14.961 1 97.94 55 GLN B N 1
ATOM 2489 C CA . GLN B 1 55 ? 2.861 12.078 14.773 1 97.94 55 GLN B CA 1
ATOM 2490 C C . GLN B 1 55 ? 1.574 12.844 15.055 1 97.94 55 GLN B C 1
ATOM 2492 O O . GLN B 1 55 ? 1.613 13.953 15.594 1 97.94 55 GLN B O 1
ATOM 2497 N N . LEU B 1 56 ? 0.435 12.305 14.664 1 97.75 56 LEU B N 1
ATOM 2498 C CA . LEU B 1 56 ? -0.856 12.922 14.945 1 97.75 56 LEU B CA 1
ATOM 2499 C C . LEU B 1 56 ? -1.081 13.039 16.453 1 97.75 56 LEU B C 1
ATOM 2501 O O . LEU B 1 56 ? -1.55 14.078 16.938 1 97.75 56 LEU B O 1
ATOM 2505 N N . ILE B 1 57 ? -0.694 12.039 17.156 1 97.62 57 ILE B N 1
ATOM 2506 C CA . ILE B 1 57 ? -0.845 12.047 18.609 1 97.62 57 ILE B CA 1
ATOM 2507 C C . ILE B 1 57 ? 0.086 13.086 19.219 1 97.62 57 ILE B C 1
ATOM 2509 O O . ILE B 1 57 ? -0.314 13.836 20.109 1 97.62 57 ILE B O 1
ATOM 2513 N N . ASP B 1 58 ? 1.278 13.164 18.734 1 97.19 58 ASP B N 1
ATOM 2514 C CA . ASP B 1 58 ? 2.227 14.164 19.219 1 97.19 58 ASP B CA 1
ATOM 2515 C C . ASP B 1 58 ? 1.732 15.578 18.938 1 97.19 58 ASP B C 1
ATOM 2517 O O . ASP B 1 58 ? 1.829 16.453 19.797 1 97.19 58 ASP B O 1
ATOM 2521 N N . PHE B 1 59 ? 1.233 15.789 17.781 1 96.38 59 PHE B N 1
ATOM 2522 C CA . PHE B 1 59 ? 0.678 17.094 17.438 1 96.38 59 PHE B CA 1
ATOM 2523 C C . PHE B 1 59 ? -0.51 17.422 18.328 1 96.38 59 PHE B C 1
ATOM 2525 O O . PHE B 1 59 ? -0.643 18.562 18.797 1 96.38 59 PHE B O 1
ATOM 2532 N N . ALA B 1 60 ? -1.362 16.438 18.547 1 94.94 60 ALA B N 1
ATOM 2533 C CA . ALA B 1 60 ? -2.541 16.641 19.375 1 94.94 60 ALA B CA 1
ATOM 2534 C C . ALA B 1 60 ? -2.146 17.125 20.766 1 94.94 60 ALA B C 1
ATOM 2536 O O . ALA B 1 60 ? -2.854 17.938 21.375 1 94.94 60 ALA B O 1
ATOM 2537 N N . ASN B 1 61 ? -0.991 16.734 21.25 1 93.81 61 ASN B N 1
ATOM 2538 C CA . ASN B 1 61 ? -0.525 17.094 22.578 1 93.81 61 ASN B CA 1
ATOM 2539 C C . ASN B 1 61 ? -0.113 18.562 22.656 1 93.81 61 ASN B C 1
ATOM 2541 O O . ASN B 1 61 ? 0.031 19.125 23.75 1 93.81 61 ASN B O 1
ATOM 2545 N N . THR B 1 62 ? 0.07 19.219 21.516 1 90.25 62 THR B N 1
ATOM 2546 C CA . THR B 1 62 ? 0.448 20.625 21.5 1 90.25 62 THR B CA 1
ATOM 2547 C C . THR B 1 62 ? -0.787 21.516 21.391 1 90.25 62 THR B C 1
ATOM 2549 O O . THR B 1 62 ? -0.69 22.734 21.5 1 90.25 62 THR B O 1
ATOM 2552 N N . GLU B 1 63 ? -1.942 20.906 21.219 1 88.81 63 GLU B N 1
ATOM 2553 C CA . GLU B 1 63 ? -3.178 21.656 21 1 88.81 63 GLU B CA 1
ATOM 2554 C C . GLU B 1 63 ? -4.027 21.688 22.266 1 88.81 63 GLU B C 1
ATOM 2556 O O . GLU B 1 63 ? -3.635 21.141 23.297 1 88.81 63 GLU B O 1
ATOM 2561 N N . ASN B 1 64 ? -5.082 22.531 22.266 1 85.56 64 ASN B N 1
ATOM 2562 C CA . ASN B 1 64 ? -5.98 22.609 23.422 1 85.56 64 ASN B CA 1
ATOM 2563 C C . ASN B 1 64 ? -6.672 21.266 23.672 1 85.56 64 ASN B C 1
ATOM 2565 O O . ASN B 1 64 ? -6.539 20.328 22.875 1 85.56 64 ASN B O 1
ATOM 2569 N N . LEU B 1 65 ? -7.352 21.094 24.719 1 88.69 65 LEU B N 1
ATOM 2570 C CA . LEU B 1 65 ? -7.887 19.844 25.203 1 88.69 65 LEU B CA 1
ATOM 2571 C C . LEU B 1 65 ? -8.906 19.266 24.219 1 88.69 65 LEU B C 1
ATOM 2573 O O . LEU B 1 65 ? -8.883 18.062 23.938 1 88.69 65 LEU B O 1
ATOM 2577 N N . GLU B 1 66 ? -9.82 20.062 23.734 1 88.62 66 GLU B N 1
ATOM 2578 C CA . GLU B 1 66 ? -10.852 19.578 22.828 1 88.62 66 GLU B CA 1
ATOM 2579 C C . GLU B 1 66 ? -10.242 19.078 21.516 1 88.62 66 GLU B C 1
ATOM 2581 O O . GLU B 1 66 ? -10.617 18 21.031 1 88.62 66 GLU B O 1
ATOM 2586 N N . MET B 1 67 ? -9.344 19.859 20.984 1 90.69 67 MET B N 1
ATOM 2587 C CA . MET B 1 67 ? -8.648 19.469 19.75 1 90.69 67 MET B CA 1
ATOM 2588 C C . MET B 1 67 ? -7.812 18.203 19.984 1 90.69 67 MET B C 1
ATOM 2590 O O . MET B 1 67 ? -7.762 17.328 19.125 1 90.69 67 MET B O 1
ATOM 2594 N N . ARG B 1 68 ? -7.188 18.141 21.125 1 93.44 68 ARG B N 1
ATOM 2595 C CA . ARG B 1 68 ? -6.395 16.969 21.484 1 93.44 68 ARG B CA 1
ATOM 2596 C C . ARG B 1 68 ? -7.246 15.711 21.484 1 93.44 68 ARG B C 1
ATOM 2598 O O . ARG B 1 68 ? -6.855 14.695 20.906 1 93.44 68 ARG B O 1
ATOM 2605 N N . THR B 1 69 ? -8.398 15.797 22.094 1 94.38 69 THR B N 1
ATOM 2606 C CA . THR B 1 69 ? -9.289 14.648 22.172 1 94.38 69 THR B CA 1
ATOM 2607 C C . THR B 1 69 ? -9.758 14.234 20.781 1 94.38 69 THR B C 1
ATOM 2609 O O . THR B 1 69 ? -9.75 13.047 20.453 1 94.38 69 THR B O 1
ATOM 2612 N N . THR B 1 70 ? -10.141 15.18 19.984 1 94.75 70 THR B N 1
ATOM 2613 C CA . THR B 1 70 ? -10.625 14.906 18.641 1 94.75 70 THR B CA 1
ATOM 2614 C C . THR B 1 70 ? -9.531 14.266 17.781 1 94.75 70 THR B C 1
ATOM 2616 O O . THR B 1 70 ? -9.766 13.242 17.141 1 94.75 70 THR B O 1
ATOM 2619 N N . LEU B 1 71 ? -8.336 14.836 17.812 1 95.88 71 LEU B N 1
ATOM 2620 C CA . LEU B 1 71 ? -7.23 14.328 17 1 95.88 71 LEU B CA 1
ATOM 2621 C C . LEU B 1 71 ? -6.781 12.953 17.5 1 95.88 71 LEU B C 1
ATOM 2623 O O . LEU B 1 71 ? -6.375 12.109 16.703 1 95.88 71 LEU B O 1
ATOM 2627 N N . ARG B 1 72 ? -6.848 12.758 18.797 1 96.88 72 ARG B N 1
ATOM 2628 C CA . ARG B 1 72 ? -6.504 11.453 19.344 1 96.88 72 ARG B CA 1
ATOM 2629 C C . ARG B 1 72 ? -7.508 10.391 18.891 1 96.88 72 ARG B C 1
ATOM 2631 O O . ARG B 1 72 ? -7.125 9.266 18.578 1 96.88 72 ARG B O 1
ATOM 2638 N N . ASN B 1 73 ? -8.758 10.75 18.906 1 97.12 73 ASN B N 1
ATOM 2639 C CA . ASN B 1 73 ? -9.773 9.836 18.422 1 97.12 73 ASN B CA 1
ATOM 2640 C C . ASN B 1 73 ? -9.562 9.492 16.938 1 97.12 73 ASN B C 1
ATOM 2642 O O . ASN B 1 73 ? -9.688 8.328 16.547 1 97.12 73 ASN B O 1
ATOM 2646 N N . PHE B 1 74 ? -9.289 10.492 16.172 1 97.94 74 PHE B N 1
ATOM 2647 C CA . PHE B 1 74 ? -8.992 10.266 14.766 1 97.94 74 PHE B CA 1
ATOM 2648 C C . PHE B 1 74 ? -7.785 9.344 14.609 1 97.94 74 PHE B C 1
ATOM 2650 O O . PHE B 1 74 ? -7.805 8.422 13.797 1 97.94 74 PHE B O 1
ATOM 2657 N N . ALA B 1 75 ? -6.738 9.633 15.383 1 98.25 75 ALA B N 1
ATOM 2658 C CA . ALA B 1 75 ? -5.535 8.805 15.344 1 98.25 75 ALA B CA 1
ATOM 2659 C C . ALA B 1 75 ? -5.852 7.355 15.719 1 98.25 75 ALA B C 1
ATOM 2661 O O . ALA B 1 75 ? -5.285 6.422 15.148 1 98.25 75 ALA B O 1
ATOM 2662 N N . GLU B 1 76 ? -6.695 7.152 16.672 1 98.06 76 GLU B N 1
ATOM 2663 C CA . GLU B 1 76 ? -7.098 5.812 17.078 1 98.06 76 GLU B CA 1
ATOM 2664 C C . GLU B 1 76 ? -7.816 5.078 15.953 1 98.06 76 GLU B C 1
ATOM 2666 O O . GLU B 1 76 ? -7.617 3.879 15.758 1 98.06 76 GLU B O 1
ATOM 2671 N N . ASP B 1 77 ? -8.664 5.77 15.289 1 98.31 77 ASP B N 1
ATOM 2672 C CA . ASP B 1 77 ? -9.32 5.176 14.133 1 98.31 77 ASP B CA 1
ATOM 2673 C C . ASP B 1 77 ? -8.297 4.766 13.07 1 98.31 77 ASP B C 1
ATOM 2675 O O . ASP B 1 77 ? -8.375 3.666 12.516 1 98.31 77 ASP B O 1
ATOM 2679 N N . LEU B 1 78 ? -7.363 5.594 12.773 1 98.31 78 LEU B N 1
ATOM 2680 C CA . LEU B 1 78 ? -6.328 5.258 11.805 1 98.31 78 LEU B CA 1
ATOM 2681 C C . LEU B 1 78 ? -5.52 4.051 12.266 1 98.31 78 LEU B C 1
ATOM 2683 O O . LEU B 1 78 ? -5.152 3.197 11.453 1 98.31 78 LEU B O 1
ATOM 2687 N N . ALA B 1 79 ? -5.23 4.027 13.539 1 98.62 79 ALA B N 1
ATOM 2688 C CA . ALA B 1 79 ? -4.5 2.891 14.102 1 98.62 79 ALA B CA 1
ATOM 2689 C C . ALA B 1 79 ? -5.285 1.595 13.93 1 98.62 79 ALA B C 1
ATOM 2691 O O . ALA B 1 79 ? -4.707 0.542 13.648 1 98.62 79 ALA B O 1
ATOM 2692 N N . LYS B 1 80 ? -6.559 1.64 14.133 1 98.69 80 LYS B N 1
ATOM 2693 C CA . LYS B 1 80 ? -7.414 0.47 13.961 1 98.69 80 LYS B CA 1
ATOM 2694 C C . LYS B 1 80 ? -7.34 -0.06 12.531 1 98.69 80 LYS B C 1
ATOM 2696 O O . LYS B 1 80 ? -7.273 -1.272 12.312 1 98.69 80 LYS B O 1
ATOM 2701 N N . VAL B 1 81 ? -7.398 0.823 11.57 1 98.69 81 VAL B N 1
ATOM 2702 C CA . VAL B 1 81 ? -7.258 0.413 10.18 1 98.69 81 VAL B CA 1
ATOM 2703 C C . VAL B 1 81 ? -5.926 -0.313 9.984 1 98.69 81 VAL B C 1
ATOM 2705 O O . VAL B 1 81 ? -5.859 -1.322 9.281 1 98.69 81 VAL B O 1
ATOM 2708 N N . GLN B 1 82 ? -4.844 0.205 10.609 1 98.69 82 GLN B N 1
ATOM 2709 C CA . GLN B 1 82 ? -3.535 -0.417 10.445 1 98.69 82 GLN B CA 1
ATOM 2710 C C . GLN B 1 82 ? -3.48 -1.778 11.133 1 98.69 82 GLN B C 1
ATOM 2712 O O . GLN B 1 82 ? -2.77 -2.678 10.68 1 98.69 82 GLN B O 1
ATOM 2717 N N . ASP B 1 83 ? -4.207 -1.973 12.164 1 98.69 83 ASP B N 1
ATOM 2718 C CA . ASP B 1 83 ? -4.328 -3.297 12.766 1 98.69 83 ASP B CA 1
ATOM 2719 C C . ASP B 1 83 ? -4.938 -4.293 11.789 1 98.69 83 ASP B C 1
ATOM 2721 O O . ASP B 1 83 ? -4.469 -5.43 11.672 1 98.69 83 ASP B O 1
ATOM 2725 N N . TYR B 1 84 ? -5.977 -3.898 11.18 1 98.75 84 TYR B N 1
ATOM 2726 C CA . TYR B 1 84 ? -6.578 -4.758 10.172 1 98.75 84 TYR B CA 1
ATOM 2727 C C . TYR B 1 84 ? -5.605 -5.016 9.023 1 98.75 84 TYR B C 1
ATOM 2729 O O . TYR B 1 84 ? -5.574 -6.117 8.469 1 98.75 84 TYR B O 1
ATOM 2737 N N . ARG B 1 85 ? -4.883 -3.996 8.617 1 98.69 85 ARG B N 1
ATOM 2738 C CA . ARG B 1 85 ? -3.893 -4.172 7.559 1 98.69 85 ARG B CA 1
ATOM 2739 C C . ARG B 1 85 ? -2.803 -5.148 7.98 1 98.69 85 ARG B C 1
ATOM 2741 O O . ARG B 1 85 ? -2.293 -5.914 7.16 1 98.69 85 ARG B O 1
ATOM 2748 N N . GLN B 1 86 ? -2.398 -5.121 9.289 1 98.69 86 GLN B N 1
ATOM 2749 C CA . GLN B 1 86 ? -1.446 -6.102 9.797 1 98.69 86 GLN B CA 1
ATOM 2750 C C . GLN B 1 86 ? -2.002 -7.52 9.688 1 98.69 86 GLN B C 1
ATOM 2752 O O . GLN B 1 86 ? -1.28 -8.445 9.305 1 98.69 86 GLN B O 1
ATOM 2757 N N . ALA B 1 87 ? -3.238 -7.699 10.031 1 98.81 87 ALA B N 1
ATOM 2758 C CA . ALA B 1 87 ? -3.891 -8.992 9.859 1 98.81 87 ALA B CA 1
ATOM 2759 C C . ALA B 1 87 ? -3.91 -9.414 8.398 1 98.81 87 ALA B C 1
ATOM 2761 O O . ALA B 1 87 ? -3.707 -10.586 8.078 1 98.81 87 ALA B O 1
ATOM 2762 N N . GLU B 1 88 ? -4.191 -8.445 7.52 1 98.75 88 GLU B N 1
ATOM 2763 C CA . GLU B 1 88 ? -4.145 -8.703 6.082 1 98.75 88 GLU B CA 1
ATOM 2764 C C . GLU B 1 88 ? -2.785 -9.25 5.664 1 98.75 88 GLU B C 1
ATOM 2766 O O . GLU B 1 88 ? -2.709 -10.266 4.961 1 98.75 88 GLU B O 1
ATOM 2771 N N . VAL B 1 89 ? -1.714 -8.602 6.105 1 98.81 89 VAL B N 1
ATOM 2772 C CA . VAL B 1 89 ? -0.351 -8.992 5.758 1 98.81 89 VAL B CA 1
ATOM 2773 C C . VAL B 1 89 ? -0.079 -10.414 6.246 1 98.81 89 VAL B C 1
ATOM 2775 O O . VAL B 1 89 ? 0.452 -11.242 5.5 1 98.81 89 VAL B O 1
ATOM 2778 N N . GLU B 1 90 ? -0.468 -10.742 7.383 1 98.81 90 GLU B N 1
ATOM 2779 C CA . GLU B 1 90 ? -0.235 -12.062 7.965 1 98.81 90 GLU B CA 1
ATOM 2780 C C . GLU B 1 90 ? -1.019 -13.141 7.223 1 98.81 90 GLU B C 1
ATOM 2782 O O . GLU B 1 90 ? -0.495 -14.227 6.961 1 98.81 90 GLU B O 1
ATOM 2787 N N . ARG B 1 91 ? -2.23 -12.883 6.918 1 98.88 91 ARG B N 1
ATOM 2788 C CA . ARG B 1 91 ? -3.062 -13.852 6.207 1 98.88 91 ARG B CA 1
ATOM 2789 C C . ARG B 1 91 ? -2.553 -14.062 4.785 1 98.88 91 ARG B C 1
ATOM 2791 O O . ARG B 1 91 ? -2.586 -15.188 4.27 1 98.88 91 ARG B O 1
ATOM 2798 N N . LEU B 1 92 ? -2.16 -12.961 4.152 1 98.88 92 LEU B N 1
ATOM 2799 C CA . LEU B 1 92 ? -1.575 -13.102 2.826 1 98.88 92 LEU B CA 1
ATOM 2800 C C . LEU B 1 92 ? -0.354 -14.016 2.861 1 98.88 92 LEU B C 1
ATOM 2802 O O . LEU B 1 92 ? -0.199 -14.883 2.002 1 98.88 92 LEU B O 1
ATOM 2806 N N . GLU B 1 93 ? 0.487 -13.82 3.873 1 98.75 93 GLU B N 1
ATOM 2807 C CA . GLU B 1 93 ? 1.686 -14.648 4.008 1 98.75 93 GLU B CA 1
ATOM 2808 C C . GLU B 1 93 ? 1.325 -16.109 4.23 1 98.75 93 GLU B C 1
ATOM 2810 O O . GLU B 1 93 ? 1.873 -17 3.572 1 98.75 93 GLU B O 1
ATOM 2815 N N . PHE B 1 94 ? 0.396 -16.422 5.008 1 98.5 94 PHE B N 1
ATOM 2816 C CA . PHE B 1 94 ? 0.097 -17.766 5.453 1 98.5 94 PHE B CA 1
ATOM 2817 C C . PHE B 1 94 ? -0.774 -18.5 4.434 1 98.5 94 PHE B C 1
ATOM 2819 O O . PHE B 1 94 ? -0.56 -19.672 4.152 1 98.5 94 PHE B O 1
ATOM 2826 N N . LYS B 1 95 ? -1.743 -17.797 3.842 1 98.56 95 LYS B N 1
ATOM 2827 C CA . LYS B 1 95 ? -2.752 -18.484 3.037 1 98.56 95 LYS B CA 1
ATOM 2828 C C . LYS B 1 95 ? -2.455 -18.344 1.547 1 98.56 95 LYS B C 1
ATOM 2830 O O . LYS B 1 95 ? -3.016 -19.062 0.723 1 98.56 95 LYS B O 1
ATOM 2835 N N . VAL B 1 96 ? -1.61 -17.438 1.219 1 98.62 96 VAL B N 1
ATOM 2836 C CA . VAL B 1 96 ? -1.385 -17.203 -0.202 1 98.62 96 VAL B CA 1
ATOM 2837 C C . VAL B 1 96 ? 0.071 -17.5 -0.553 1 98.62 96 VAL B C 1
ATOM 2839 O O . VAL B 1 96 ? 0.351 -18.406 -1.347 1 98.62 96 VAL B O 1
ATOM 2842 N N . VAL B 1 97 ? 1.037 -16.891 0.126 1 98.5 97 VAL B N 1
ATOM 2843 C CA . VAL B 1 97 ? 2.449 -17 -0.23 1 98.5 97 VAL B CA 1
ATOM 2844 C C . VAL B 1 97 ? 2.98 -18.375 0.161 1 98.5 97 VAL B C 1
ATOM 2846 O O . VAL B 1 97 ? 3.629 -19.047 -0.644 1 98.5 97 VAL B O 1
ATOM 2849 N N . ASN B 1 98 ? 2.68 -18.844 1.322 1 97.94 98 ASN B N 1
ATOM 2850 C CA . ASN B 1 98 ? 3.227 -20.109 1.817 1 97.94 98 ASN B CA 1
ATOM 2851 C C . ASN B 1 98 ? 2.77 -21.297 0.966 1 97.94 98 ASN B C 1
ATOM 2853 O O . ASN B 1 98 ? 3.584 -22.125 0.567 1 97.94 98 ASN B O 1
ATOM 2857 N N . PRO B 1 99 ? 1.481 -21.406 0.662 1 97.44 99 PRO B N 1
ATOM 2858 C CA . PRO B 1 99 ? 1.065 -22.516 -0.205 1 97.44 99 PRO B CA 1
ATOM 2859 C C . PRO B 1 99 ? 1.767 -22.5 -1.561 1 97.44 99 PRO B C 1
ATOM 2861 O O . PRO B 1 99 ? 2.072 -23.547 -2.115 1 97.44 99 PRO B O 1
ATOM 2864 N N . LEU B 1 100 ? 2.023 -21.359 -2.086 1 97 100 LEU B N 1
ATOM 2865 C CA . LEU B 1 100 ? 2.729 -21.234 -3.359 1 97 100 LEU B CA 1
ATOM 2866 C C . LEU B 1 100 ? 4.172 -21.719 -3.223 1 97 100 LEU B C 1
ATOM 2868 O O . LEU B 1 100 ? 4.699 -22.375 -4.125 1 97 100 LEU B O 1
ATOM 2872 N N . LYS B 1 101 ? 4.805 -21.469 -2.098 1 94.81 101 LYS B N 1
ATOM 2873 C CA . LYS B 1 101 ? 6.168 -21.938 -1.828 1 94.81 101 LYS B CA 1
ATOM 2874 C C . LYS B 1 101 ? 6.234 -23.453 -1.766 1 94.81 101 LYS B C 1
ATOM 2876 O O . LYS B 1 101 ? 7.188 -24.062 -2.256 1 94.81 101 LYS B O 1
ATOM 2881 N N . LEU B 1 102 ? 5.207 -24 -1.233 1 92.81 102 LEU B N 1
ATOM 2882 C CA . LEU B 1 102 ? 5.184 -25.438 -1.016 1 92.81 102 LEU B CA 1
ATOM 2883 C C . LEU B 1 102 ? 4.855 -26.188 -2.309 1 92.81 102 LEU B C 1
ATOM 2885 O O . LEU B 1 102 ? 5.141 -27.375 -2.434 1 92.81 102 LEU B O 1
ATOM 2889 N N . TYR B 1 103 ? 4.324 -25.469 -3.281 1 91.75 103 TYR B N 1
ATOM 2890 C CA . TYR B 1 103 ? 3.938 -26.109 -4.531 1 91.75 103 TYR B CA 1
ATOM 2891 C C . TYR B 1 103 ? 5.164 -26.594 -5.297 1 91.75 103 TYR B C 1
ATOM 2893 O O . TYR B 1 103 ? 5.074 -27.531 -6.094 1 91.75 103 TYR B O 1
ATOM 2901 N N . GLY B 1 104 ? 6.309 -26.016 -4.973 1 89.12 104 GLY B N 1
ATOM 2902 C CA . GLY B 1 104 ? 7.559 -26.406 -5.609 1 89.12 104 GLY B CA 1
ATOM 2903 C C . GLY B 1 104 ? 7.906 -27.875 -5.41 1 89.12 104 GLY B C 1
ATOM 2904 O O . GLY B 1 104 ? 8.43 -28.516 -6.316 1 89.12 104 GLY B O 1
ATOM 2905 N N . THR B 1 105 ? 7.527 -28.438 -4.305 1 92.25 105 THR B N 1
ATOM 2906 C CA . THR B 1 105 ? 7.801 -29.844 -4.016 1 92.25 105 THR B CA 1
ATOM 2907 C C . THR B 1 105 ? 7.004 -30.75 -4.945 1 92.25 105 THR B C 1
ATOM 2909 O O . THR B 1 105 ? 7.531 -31.75 -5.453 1 92.25 105 THR B O 1
ATOM 2912 N N . GLN B 1 106 ? 5.711 -30.422 -5.145 1 93.38 106 GLN B N 1
ATOM 2913 C CA . GLN B 1 106 ? 4.863 -31.203 -6.039 1 93.38 106 GLN B CA 1
ATOM 2914 C C . GLN B 1 106 ? 5.395 -31.172 -7.469 1 93.38 106 GLN B C 1
ATOM 2916 O O . GLN B 1 106 ? 5.367 -32.188 -8.172 1 93.38 106 GLN B O 1
ATOM 2921 N N . ILE B 1 107 ? 5.887 -30.078 -7.879 1 94.69 107 ILE B N 1
ATOM 2922 C CA . ILE B 1 107 ? 6.441 -29.922 -9.219 1 94.69 107 ILE B CA 1
ATOM 2923 C C . ILE B 1 107 ? 7.691 -30.781 -9.367 1 94.69 107 ILE B C 1
ATOM 2925 O O . ILE B 1 107 ? 7.836 -31.5 -10.359 1 94.69 107 ILE B O 1
ATOM 2929 N N . LYS B 1 108 ? 8.547 -30.766 -8.367 1 94.5 108 LYS B N 1
ATOM 2930 C CA . LYS B 1 108 ? 9.781 -31.547 -8.398 1 94.5 108 LYS B CA 1
ATOM 2931 C C . LYS B 1 108 ? 9.484 -33.031 -8.43 1 94.5 108 LYS B C 1
ATOM 2933 O O . LYS B 1 108 ? 10.141 -33.781 -9.148 1 94.5 108 LYS B O 1
ATOM 2938 N N . GLN B 1 109 ? 8.523 -33.469 -7.742 1 94.81 109 GLN B N 1
ATOM 2939 C CA . GLN B 1 109 ? 8.133 -34.875 -7.723 1 94.81 109 GLN B CA 1
ATOM 2940 C C . GLN B 1 109 ? 7.621 -35.312 -9.086 1 94.81 109 GLN B C 1
ATOM 2942 O O . GLN B 1 109 ? 7.973 -36.406 -9.562 1 94.81 109 GLN B O 1
ATOM 2947 N N . THR B 1 110 ? 6.77 -34.5 -9.695 1 95.44 110 THR B N 1
ATOM 2948 C CA . THR B 1 110 ? 6.227 -34.844 -11.008 1 95.44 110 THR B CA 1
ATOM 2949 C C . THR B 1 110 ? 7.332 -34.844 -12.055 1 95.44 110 THR B C 1
ATOM 2951 O O . THR B 1 110 ? 7.344 -35.719 -12.938 1 95.44 110 THR B O 1
ATOM 2954 N N . GLN B 1 111 ? 8.266 -33.938 -11.961 1 95.31 111 GLN B N 1
ATOM 2955 C CA . GLN B 1 111 ? 9.406 -33.906 -12.867 1 95.31 111 GLN B CA 1
ATOM 2956 C C . GLN B 1 111 ? 10.25 -35.156 -12.734 1 95.31 111 GLN B C 1
ATOM 2958 O O . GLN B 1 111 ? 10.742 -35.688 -13.727 1 95.31 111 GLN B O 1
ATOM 2963 N N . ALA B 1 112 ? 10.383 -35.656 -11.516 1 95.5 112 ALA B N 1
ATOM 2964 C CA . ALA B 1 112 ? 11.141 -36.875 -11.273 1 95.5 112 ALA B CA 1
ATOM 2965 C C . ALA B 1 112 ? 10.453 -38.062 -11.906 1 95.5 112 ALA B C 1
ATOM 2967 O O . ALA B 1 112 ? 11.117 -38.969 -12.438 1 95.5 112 ALA B O 1
ATOM 2968 N N . GLU B 1 113 ? 9.117 -38.094 -11.867 1 95.06 113 GLU B N 1
ATOM 2969 C CA . GLU B 1 113 ? 8.359 -39.188 -12.477 1 95.06 113 GLU B CA 1
ATOM 2970 C C . GLU B 1 113 ? 8.508 -39.156 -14 1 95.06 113 GLU B C 1
ATOM 2972 O O . GLU B 1 113 ? 8.586 -40.219 -14.633 1 95.06 113 GLU B O 1
ATOM 2977 N N . ILE B 1 114 ? 8.523 -37.969 -14.578 1 94.38 114 ILE B N 1
ATOM 2978 C CA . ILE B 1 114 ? 8.711 -37.844 -16.016 1 94.38 114 ILE B CA 1
ATOM 2979 C C . ILE B 1 114 ? 10.102 -38.344 -16.406 1 94.38 114 ILE B C 1
ATOM 2981 O O . ILE B 1 114 ? 10.25 -39.062 -17.406 1 94.38 114 ILE B O 1
ATOM 2985 N N . LYS B 1 115 ? 11.102 -38.031 -15.578 1 94.25 115 LYS B N 1
ATOM 2986 C CA . LYS B 1 115 ? 12.469 -38.469 -15.836 1 94.25 115 LYS B CA 1
ATOM 2987 C C . LYS B 1 115 ? 12.562 -40 -15.766 1 94.25 115 LYS B C 1
ATOM 2989 O O . LYS B 1 115 ? 13.242 -40.625 -16.578 1 94.25 115 LYS B O 1
ATOM 2994 N N . LYS B 1 116 ? 11.938 -40.594 -14.805 1 94.06 116 LYS B N 1
ATOM 2995 C CA . LYS B 1 116 ? 11.914 -42.062 -14.672 1 94.06 116 LYS B CA 1
ATOM 2996 C C . LYS B 1 116 ? 11.297 -42.719 -15.906 1 94.06 116 LYS B C 1
ATOM 2998 O O . LYS B 1 116 ? 11.797 -43.719 -16.391 1 94.06 116 LYS B O 1
ATOM 3003 N N . PHE B 1 117 ? 10.188 -42.062 -16.344 1 92.94 117 PHE B N 1
ATOM 3004 C CA . PHE B 1 117 ? 9.539 -42.594 -17.531 1 92.94 117 PHE B CA 1
ATOM 3005 C C . PHE B 1 117 ? 10.484 -42.531 -18.734 1 92.94 117 PHE B C 1
ATOM 3007 O O . PHE B 1 117 ? 10.57 -43.5 -19.5 1 92.94 117 PHE B O 1
ATOM 3014 N N . LYS B 1 118 ? 11.188 -41.438 -18.906 1 92.12 118 LYS B N 1
ATOM 3015 C CA . LYS B 1 118 ? 12.109 -41.281 -20.016 1 92.12 118 LYS B CA 1
ATOM 3016 C C . LYS B 1 118 ? 13.227 -42.344 -19.969 1 92.12 118 LYS B C 1
ATOM 3018 O O . LYS B 1 118 ? 13.672 -42.844 -21 1 92.12 118 LYS B O 1
ATOM 3023 N N . HIS B 1 119 ? 13.641 -42.719 -18.766 1 94.19 119 HIS B N 1
ATOM 3024 C CA . HIS B 1 119 ? 14.664 -43.75 -18.578 1 94.19 119 HIS B CA 1
ATOM 3025 C C . HIS B 1 119 ? 14.156 -45.094 -19.047 1 94.19 119 HIS B C 1
ATOM 3027 O O . HIS B 1 119 ? 14.875 -45.844 -19.734 1 94.19 119 HIS B O 1
ATOM 3033 N N . VAL B 1 120 ? 12.953 -45.406 -18.656 1 93.88 120 VAL B N 1
ATOM 3034 C CA . VAL B 1 120 ? 12.359 -46.688 -19.031 1 93.88 120 VAL B CA 1
ATOM 3035 C C . VAL B 1 120 ? 12.164 -46.75 -20.531 1 93.88 120 VAL B C 1
ATOM 3037 O O . VAL B 1 120 ? 12.414 -47.781 -21.156 1 93.88 120 VAL B O 1
ATOM 3040 N N . ARG B 1 121 ? 11.711 -45.656 -21.094 1 90.81 121 ARG B N 1
ATOM 3041 C CA . ARG B 1 121 ? 11.508 -45.562 -22.531 1 90.81 121 ARG B CA 1
ATOM 3042 C C . ARG B 1 121 ? 12.828 -45.688 -23.281 1 90.81 121 ARG B C 1
ATOM 3044 O O . ARG B 1 121 ? 12.898 -46.375 -24.312 1 90.81 121 ARG B O 1
ATOM 3051 N N . ASN B 1 122 ? 13.859 -45.062 -22.812 1 92.62 122 ASN B N 1
ATOM 3052 C CA . ASN B 1 122 ? 15.18 -45.156 -23.422 1 92.62 122 ASN B CA 1
ATOM 3053 C C . ASN B 1 122 ? 15.711 -46.594 -23.375 1 92.62 122 ASN B C 1
ATOM 3055 O O . ASN B 1 122 ? 16.375 -47.031 -24.312 1 92.62 122 ASN B O 1
ATOM 3059 N N . HIS B 1 123 ? 15.414 -47.281 -22.312 1 94.62 123 HIS B N 1
ATOM 3060 C CA . HIS B 1 123 ? 15.805 -48.688 -22.203 1 94.62 123 HIS B CA 1
ATOM 3061 C C . HIS B 1 123 ? 15.117 -49.531 -23.281 1 94.62 123 HIS B C 1
ATOM 3063 O O . HIS B 1 123 ? 15.742 -50.375 -23.891 1 94.62 123 HIS B O 1
ATOM 3069 N N . GLU B 1 124 ? 13.867 -49.156 -23.469 1 92.75 124 GLU B N 1
ATOM 3070 C CA . GLU B 1 124 ? 13.125 -49.844 -24.516 1 92.75 124 GLU B CA 1
ATOM 3071 C C . GLU B 1 124 ? 13.742 -49.594 -25.891 1 92.75 124 GLU B C 1
ATOM 3073 O O . GLU B 1 124 ? 13.906 -50.531 -26.672 1 92.75 124 GLU B O 1
ATOM 3078 N N . ILE B 1 125 ? 14.102 -48.375 -26.172 1 92.12 125 ILE B N 1
ATOM 3079 C CA . ILE B 1 125 ? 14.672 -48 -27.453 1 92.12 125 ILE B CA 1
ATOM 3080 C C . ILE B 1 125 ? 16.016 -48.688 -27.641 1 92.12 125 ILE B C 1
ATOM 3082 O O . ILE B 1 125 ? 16.312 -49.188 -28.734 1 92.12 125 ILE B O 1
ATOM 3086 N N . LYS B 1 126 ? 16.797 -48.844 -26.594 1 94.75 126 LYS B N 1
ATOM 3087 C CA . LYS B 1 126 ? 18.109 -49.5 -26.672 1 94.75 126 LYS B CA 1
ATOM 3088 C C . LYS B 1 126 ? 17.984 -50.969 -26.969 1 94.75 126 LYS B C 1
ATOM 3090 O O . LYS B 1 126 ? 18.766 -51.531 -27.734 1 94.75 126 LYS B O 1
ATOM 3095 N N . GLN B 1 127 ? 17 -51.625 -26.359 1 95.31 127 GLN B N 1
ATOM 3096 C CA . GLN B 1 127 ? 16.766 -53.031 -26.609 1 95.31 127 GLN B CA 1
ATOM 3097 C C . GLN B 1 127 ? 16.328 -53.281 -28.047 1 95.31 127 GLN B C 1
ATOM 3099 O O . GLN B 1 127 ? 16.719 -54.281 -28.656 1 95.31 127 GLN B O 1
ATOM 3104 N N . LEU B 1 128 ? 15.516 -52.312 -28.547 1 93.31 128 LEU B N 1
ATOM 3105 C CA . LEU B 1 128 ? 15.078 -52.406 -29.938 1 93.31 128 LEU B CA 1
ATOM 3106 C C . LEU B 1 128 ? 16.25 -52.25 -30.891 1 93.31 128 LEU B C 1
ATOM 3108 O O . LEU B 1 128 ? 16.344 -52.969 -31.891 1 93.31 128 LEU B O 1
ATOM 3112 N N . GLU B 1 129 ? 17.109 -51.344 -30.594 1 94.62 129 GLU B N 1
ATOM 3113 C CA . GLU B 1 129 ? 18.297 -51.125 -31.406 1 94.62 129 GLU B CA 1
ATOM 3114 C C . GLU B 1 129 ? 19.203 -52.375 -31.406 1 94.62 129 GLU B C 1
ATOM 3116 O O . GLU B 1 129 ? 19.766 -52.719 -32.438 1 94.62 129 GLU B O 1
ATOM 3121 N N . LYS B 1 130 ? 19.344 -53 -30.234 1 94.19 130 LYS B N 1
ATOM 3122 C CA . LYS B 1 130 ? 20.156 -54.219 -30.109 1 94.19 130 LYS B CA 1
ATOM 3123 C C . LYS B 1 130 ? 19.594 -55.375 -30.953 1 94.19 130 LYS B C 1
ATOM 3125 O O . LYS B 1 130 ? 20.344 -56.094 -31.594 1 94.19 130 LYS B O 1
ATOM 3130 N N . LEU B 1 131 ? 18.25 -55.469 -30.922 1 95.06 131 LEU B N 1
ATOM 3131 C CA . LEU B 1 131 ? 17.594 -56.5 -31.703 1 95.06 131 LEU B CA 1
ATOM 3132 C C . LEU B 1 131 ? 17.812 -56.281 -33.188 1 95.06 131 LEU B C 1
ATOM 3134 O O . LEU B 1 131 ? 18.125 -57.219 -33.938 1 95.06 131 LEU B O 1
ATOM 3138 N N . GLU B 1 132 ? 17.703 -55 -33.594 1 93.88 132 GLU B N 1
ATOM 3139 C CA . GLU B 1 132 ? 17.875 -54.656 -35.031 1 93.88 132 GLU B CA 1
ATOM 3140 C C . GLU B 1 132 ? 19.312 -54.938 -35.469 1 93.88 132 GLU B C 1
ATOM 3142 O O . GLU B 1 132 ? 19.547 -55.438 -36.562 1 93.88 132 GLU B O 1
ATOM 3147 N N . LYS B 1 133 ? 20.234 -54.656 -34.656 1 94 133 LYS B N 1
ATOM 3148 C CA . LYS B 1 133 ? 21.641 -54.906 -34.969 1 94 133 LYS B CA 1
ATOM 3149 C C . LYS B 1 133 ? 21.922 -56.406 -35.094 1 94 133 LYS B C 1
ATOM 3151 O O . LYS B 1 133 ? 22.672 -56.812 -35.969 1 94 133 LYS B O 1
ATOM 3156 N N . LEU B 1 134 ? 21.328 -57.188 -34.219 1 93.62 134 LEU B N 1
ATOM 3157 C CA . LEU B 1 134 ? 21.516 -58.625 -34.219 1 93.62 134 LEU B CA 1
ATOM 3158 C C . LEU B 1 134 ? 20.922 -59.25 -35.5 1 93.62 134 LEU B C 1
ATOM 3160 O O . LEU B 1 134 ? 21.484 -60.188 -36.062 1 93.62 134 LEU B O 1
ATOM 3164 N N . ARG B 1 135 ? 19.75 -58.688 -35.938 1 93.81 135 ARG B N 1
ATOM 3165 C CA . ARG B 1 135 ? 19.094 -59.156 -37.125 1 93.81 135 ARG B CA 1
ATOM 3166 C C . ARG B 1 135 ? 19.938 -58.875 -38.375 1 93.81 135 ARG B C 1
ATOM 3168 O O . ARG B 1 135 ? 19.922 -59.625 -39.344 1 93.81 135 ARG B O 1
ATOM 3175 N N . GLN B 1 136 ? 20.719 -57.812 -38.312 1 92.88 136 GLN B N 1
ATOM 3176 C CA . GLN B 1 136 ? 21.531 -57.375 -39.438 1 92.88 136 GLN B CA 1
ATOM 3177 C C . GLN B 1 136 ? 22.859 -58.125 -39.469 1 92.88 136 GLN B C 1
ATOM 3179 O O . GLN B 1 136 ? 23.328 -58.562 -40.531 1 92.88 136 GLN B O 1
ATOM 3184 N N . LYS B 1 137 ? 23.438 -58.406 -38.344 1 91.94 137 LYS B N 1
ATOM 3185 C CA . LYS B 1 137 ? 24.781 -59 -38.25 1 91.94 137 LYS B CA 1
ATOM 3186 C C . LYS B 1 137 ? 24.734 -60.5 -38.312 1 91.94 137 LYS B C 1
ATOM 3188 O O . LYS B 1 137 ? 25.625 -61.125 -38.906 1 91.94 137 LYS B O 1
ATOM 3193 N N . SER B 1 138 ? 23.766 -61.094 -37.594 1 91.25 138 SER B N 1
ATOM 3194 C CA . SER B 1 138 ? 23.719 -62.562 -37.531 1 91.25 138 SER B CA 1
ATOM 3195 C C . SER B 1 138 ? 22.297 -63.094 -37.688 1 91.25 138 SER B C 1
ATOM 3197 O O . SER B 1 138 ? 21.75 -63.688 -36.781 1 91.25 138 SER B O 1
ATOM 3199 N N . PRO B 1 139 ? 21.781 -63.062 -38.875 1 88.62 139 PRO B N 1
ATOM 3200 C CA . PRO B 1 139 ? 20.391 -63.469 -39.094 1 88.62 139 PRO B CA 1
ATOM 3201 C C . PRO B 1 139 ? 20.156 -64.938 -38.875 1 88.62 139 PRO B C 1
ATOM 3203 O O . PRO B 1 139 ? 19.016 -65.375 -38.625 1 88.62 139 PRO B O 1
ATOM 3206 N N . SER B 1 140 ? 21.203 -65.75 -38.906 1 92.25 140 SER B N 1
ATOM 3207 C CA . SER B 1 140 ? 21.031 -67.188 -38.781 1 92.25 140 SER B CA 1
ATOM 3208 C C . SER B 1 140 ? 20.984 -67.625 -37.312 1 92.25 140 SER B C 1
ATOM 3210 O O . SER B 1 140 ? 20.578 -68.75 -37.031 1 92.25 140 SER B O 1
ATOM 3212 N N . ASP B 1 141 ? 21.5 -66.75 -36.469 1 91.25 141 ASP B N 1
ATOM 3213 C CA . ASP B 1 141 ? 21.5 -67.062 -35.031 1 91.25 141 ASP B CA 1
ATOM 3214 C C . ASP B 1 141 ? 20.094 -66.938 -34.438 1 91.25 141 ASP B C 1
ATOM 3216 O O . ASP B 1 141 ? 19.828 -65.938 -33.719 1 91.25 141 ASP B O 1
ATOM 3220 N N . ARG B 1 142 ? 19.266 -67.938 -34.656 1 90.69 142 ARG B N 1
ATOM 3221 C CA . ARG B 1 142 ? 17.859 -67.875 -34.281 1 90.69 142 ARG B CA 1
ATOM 3222 C C . ARG B 1 142 ? 17.672 -67.812 -32.781 1 90.69 142 ARG B C 1
ATOM 3224 O O . ARG B 1 142 ? 16.75 -67.188 -32.281 1 90.69 142 ARG B O 1
ATOM 3231 N N . GLN B 1 143 ? 18.625 -68.5 -32.094 1 92.75 143 GLN B N 1
ATOM 3232 C CA . GLN B 1 143 ? 18.516 -68.5 -30.641 1 92.75 143 GLN B CA 1
ATOM 3233 C C . GLN B 1 143 ? 18.75 -67.125 -30.031 1 92.75 143 GLN B C 1
ATOM 3235 O O . GLN B 1 143 ? 17.984 -66.688 -29.172 1 92.75 143 GLN B O 1
ATOM 3240 N N . MET B 1 144 ? 19.719 -66.375 -30.484 1 92.31 144 MET B N 1
ATOM 3241 C CA . MET B 1 144 ? 20.047 -65.062 -29.969 1 92.31 144 MET B CA 1
ATOM 3242 C C . MET B 1 144 ? 18.969 -64.062 -30.344 1 92.31 144 MET B C 1
ATOM 3244 O O . MET B 1 144 ? 18.641 -63.188 -29.562 1 92.31 144 MET B O 1
ATOM 3248 N N . ILE B 1 145 ? 18.422 -64.188 -31.453 1 93.94 145 ILE B N 1
ATOM 3249 C CA . ILE B 1 145 ? 17.375 -63.281 -31.922 1 93.94 145 ILE B CA 1
ATOM 3250 C C . ILE B 1 145 ? 16.109 -63.5 -31.094 1 93.94 145 ILE B C 1
ATOM 3252 O O . ILE B 1 145 ? 15.469 -62.531 -30.688 1 93.94 145 ILE B O 1
ATOM 3256 N N . SER B 1 146 ? 15.836 -64.812 -30.828 1 94.19 146 SER B N 1
ATOM 3257 C CA . SER B 1 146 ? 14.656 -65.125 -30.031 1 94.19 146 SER B CA 1
ATOM 3258 C C . SER B 1 146 ? 14.781 -64.562 -28.625 1 94.19 146 SER B C 1
ATOM 3260 O O . SER B 1 146 ? 13.812 -64 -28.078 1 94.19 146 SER B O 1
ATOM 3262 N N . GLN B 1 147 ? 15.977 -64.625 -28.062 1 94.62 147 GLN B N 1
ATOM 3263 C CA . GLN B 1 147 ? 16.219 -64.062 -26.734 1 94.62 147 GLN B CA 1
ATOM 3264 C C . GLN B 1 147 ? 16.094 -62.531 -26.75 1 94.62 147 GLN B C 1
ATOM 3266 O O . GLN B 1 147 ? 15.516 -61.938 -25.828 1 94.62 147 GLN B O 1
ATOM 3271 N N . ALA B 1 148 ? 16.609 -61.875 -27.766 1 93.88 148 ALA B N 1
ATOM 3272 C CA . ALA B 1 148 ? 16.531 -60.438 -27.906 1 93.88 148 ALA B CA 1
ATOM 3273 C C . ALA B 1 148 ? 15.094 -59.969 -28.094 1 93.88 148 ALA B C 1
ATOM 3275 O O . ALA B 1 148 ? 14.711 -58.906 -27.609 1 93.88 148 ALA B O 1
ATOM 3276 N N . GLU B 1 149 ? 14.32 -60.719 -28.812 1 94.25 149 GLU B N 1
ATOM 3277 C CA . GLU B 1 149 ? 12.906 -60.406 -29.016 1 94.25 149 GLU B CA 1
ATOM 3278 C C . GLU B 1 149 ? 12.148 -60.469 -27.688 1 94.25 149 GLU B C 1
ATOM 3280 O O . GLU B 1 149 ? 11.273 -59.656 -27.438 1 94.25 149 GLU B O 1
ATOM 3285 N N . THR B 1 150 ? 12.547 -61.5 -26.891 1 94.62 150 THR B N 1
ATOM 3286 C CA . THR B 1 150 ? 11.922 -61.625 -25.578 1 94.62 150 THR B CA 1
ATOM 3287 C C . THR B 1 150 ? 12.281 -60.438 -24.703 1 94.62 150 THR B C 1
ATOM 3289 O O . THR B 1 150 ? 11.43 -59.906 -23.969 1 94.62 150 THR B O 1
ATOM 3292 N N . CYS B 1 151 ? 13.461 -59.906 -24.844 1 93.69 151 CYS B N 1
ATOM 3293 C CA . CYS B 1 151 ? 13.898 -58.75 -24.062 1 93.69 151 CYS B CA 1
ATOM 3294 C C . CYS B 1 151 ? 13.164 -57.5 -24.5 1 93.69 151 CYS B C 1
ATOM 3296 O O . CYS B 1 151 ? 12.758 -56.688 -23.672 1 93.69 151 CYS B O 1
ATOM 3298 N N . VAL B 1 152 ? 12.969 -57.25 -25.766 1 94.06 152 VAL B N 1
ATOM 3299 C CA . VAL B 1 152 ? 12.25 -56.125 -26.297 1 94.06 152 VAL B CA 1
ATOM 3300 C C . VAL B 1 152 ? 10.789 -56.156 -25.828 1 94.06 152 VAL B C 1
ATOM 3302 O O . VAL B 1 152 ? 10.211 -55.125 -25.484 1 94.06 152 VAL B O 1
ATOM 3305 N N . GLN B 1 153 ? 10.242 -57.375 -25.891 1 94.5 153 GLN B N 1
ATOM 3306 C CA . GLN B 1 153 ? 8.852 -57.531 -25.469 1 94.5 153 GLN B CA 1
ATOM 3307 C C . GLN B 1 153 ? 8.688 -57.156 -23.984 1 94.5 153 GLN B C 1
ATOM 3309 O O . GLN B 1 153 ? 7.73 -56.469 -23.625 1 94.5 153 GLN B O 1
ATOM 3314 N N . ARG B 1 154 ? 9.664 -57.625 -23.156 1 94.62 154 ARG B N 1
ATOM 3315 C CA . ARG B 1 154 ? 9.617 -57.281 -21.734 1 94.62 154 ARG B CA 1
ATOM 3316 C C . ARG B 1 154 ? 9.773 -55.781 -21.531 1 94.62 154 ARG B C 1
ATOM 3318 O O . ARG B 1 154 ? 9.039 -55.188 -20.734 1 94.62 154 ARG B O 1
ATOM 3325 N N . ALA B 1 155 ? 10.664 -55.125 -22.219 1 93.62 155 ALA B N 1
ATOM 3326 C CA . ALA B 1 155 ? 10.898 -53.688 -22.109 1 93.62 155 ALA B CA 1
ATOM 3327 C C . ALA B 1 155 ? 9.68 -52.906 -22.594 1 93.62 155 ALA B C 1
ATOM 3329 O O . ALA B 1 155 ? 9.359 -51.844 -22.047 1 93.62 155 ALA B O 1
ATOM 3330 N N . SER B 1 156 ? 9.023 -53.406 -23.594 1 91.06 156 SER B N 1
ATOM 3331 C CA . SER B 1 156 ? 7.844 -52.75 -24.141 1 91.06 156 SER B CA 1
ATOM 3332 C C . SER B 1 156 ? 6.68 -52.781 -23.172 1 91.06 156 SER B C 1
ATOM 3334 O O . SER B 1 156 ? 5.914 -51.844 -23.062 1 91.06 156 SER B O 1
ATOM 3336 N N . VAL B 1 157 ? 6.547 -53.969 -22.5 1 91.88 157 VAL B N 1
ATOM 3337 C CA . VAL B 1 157 ? 5.496 -54.094 -21.5 1 91.88 157 VAL B CA 1
ATOM 3338 C C . VAL B 1 157 ? 5.758 -53.125 -20.359 1 91.88 157 VAL B C 1
ATOM 3340 O O . VAL B 1 157 ? 4.84 -52.438 -19.875 1 91.88 157 VAL B O 1
ATOM 3343 N N . ASP B 1 158 ? 6.98 -53.031 -20 1 91.38 158 ASP B N 1
ATOM 3344 C CA . ASP B 1 158 ? 7.352 -52.094 -18.938 1 91.38 158 ASP B CA 1
ATOM 3345 C C . ASP B 1 158 ? 7.098 -50.656 -19.344 1 91.38 158 ASP B C 1
ATOM 3347 O O . ASP B 1 158 ? 6.59 -49.844 -18.562 1 91.38 158 ASP B O 1
ATOM 3351 N N . ALA B 1 159 ? 7.453 -50.312 -20.516 1 89.12 159 ALA B N 1
ATOM 3352 C CA . ALA B 1 159 ? 7.238 -48.969 -21.031 1 89.12 159 ALA B CA 1
ATOM 3353 C C . ALA B 1 159 ? 5.75 -48.625 -21.109 1 89.12 159 ALA B C 1
ATOM 3355 O O . ALA B 1 159 ? 5.344 -47.5 -20.828 1 89.12 159 ALA B O 1
ATOM 3356 N N . GLY B 1 160 ? 4.953 -49.625 -21.547 1 87.56 160 GLY B N 1
ATOM 3357 C CA . GLY B 1 160 ? 3.512 -49.438 -21.594 1 87.56 160 GLY B CA 1
ATOM 3358 C C . GLY B 1 160 ? 2.904 -49.156 -20.219 1 87.56 160 GLY B C 1
ATOM 3359 O O . GLY B 1 160 ? 2.068 -48.281 -20.062 1 87.56 160 GLY B O 1
ATOM 3360 N N . ARG B 1 161 ? 3.406 -49.906 -19.25 1 90.69 161 ARG B N 1
ATOM 3361 C CA . ARG B 1 161 ? 2.926 -49.75 -17.875 1 90.69 161 ARG B CA 1
ATOM 3362 C C . ARG B 1 161 ? 3.305 -48.375 -17.328 1 90.69 161 ARG B C 1
ATOM 3364 O O . ARG B 1 161 ? 2.477 -47.688 -16.734 1 90.69 161 ARG B O 1
ATOM 3371 N N . THR B 1 162 ? 4.422 -47.969 -17.547 1 90.81 162 THR B N 1
ATOM 3372 C CA . THR B 1 162 ? 4.918 -46.719 -17.016 1 90.81 162 THR B CA 1
ATOM 3373 C C . THR B 1 162 ? 4.254 -45.531 -17.734 1 90.81 162 THR B C 1
ATOM 3375 O O . THR B 1 162 ? 4.09 -44.469 -17.141 1 90.81 162 THR B O 1
ATOM 3378 N N . THR B 1 163 ? 3.865 -45.75 -19.047 1 87.31 163 THR B N 1
ATOM 3379 C CA . THR B 1 163 ? 3.168 -44.719 -19.781 1 87.31 163 THR B CA 1
ATOM 3380 C C . THR B 1 163 ? 1.812 -44.406 -19.156 1 87.31 163 THR B C 1
ATOM 3382 O O . THR B 1 163 ? 1.452 -43.25 -18.969 1 87.31 163 THR B O 1
ATOM 3385 N N . HIS B 1 164 ? 1.14 -45.5 -18.812 1 87.94 164 HIS B N 1
ATOM 3386 C CA . HIS B 1 164 ? -0.163 -45.344 -18.172 1 87.94 164 HIS B CA 1
ATOM 3387 C C . HIS B 1 164 ? -0.029 -44.656 -16.812 1 87.94 164 HIS B C 1
ATOM 3389 O O . HIS B 1 164 ? -0.828 -43.781 -16.469 1 87.94 164 HIS B O 1
ATOM 3395 N N . GLN B 1 165 ? 0.998 -45.031 -16.094 1 91.75 165 GLN B N 1
ATOM 3396 C CA . GLN B 1 165 ? 1.246 -44.438 -14.773 1 91.75 165 GLN B CA 1
ATOM 3397 C C . GLN B 1 165 ? 1.582 -42.938 -14.891 1 91.75 165 GLN B C 1
ATOM 3399 O O . GLN B 1 165 ? 1.129 -42.125 -14.078 1 91.75 165 GLN B O 1
ATOM 3404 N N . LEU B 1 166 ? 2.344 -42.594 -15.867 1 92 166 LEU B N 1
ATOM 3405 C CA . LEU B 1 166 ? 2.734 -41.219 -16.078 1 92 166 LEU B CA 1
ATOM 3406 C C . LEU B 1 166 ? 1.523 -40.344 -16.422 1 92 166 LEU B C 1
ATOM 3408 O O . LEU B 1 166 ? 1.361 -39.25 -15.875 1 92 166 LEU B O 1
ATOM 3412 N N . GLU B 1 167 ? 0.688 -40.844 -17.297 1 87.75 167 GLU B N 1
ATOM 3413 C CA . GLU B 1 167 ? -0.52 -40.125 -17.688 1 87.75 167 GLU B CA 1
ATOM 3414 C C . GLU B 1 167 ? -1.408 -39.844 -16.484 1 87.75 167 GLU B C 1
ATOM 3416 O O . GLU B 1 167 ? -1.92 -38.719 -16.312 1 87.75 167 GLU B O 1
ATOM 3421 N N . GLU B 1 168 ? -1.473 -40.844 -15.648 1 90.75 168 GLU B N 1
ATOM 3422 C CA . GLU B 1 168 ? -2.279 -40.688 -14.438 1 90.75 168 GLU B CA 1
ATOM 3423 C C 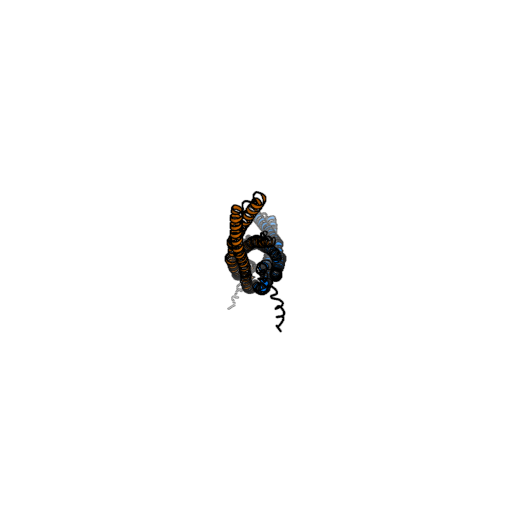. GLU B 1 168 ? -1.662 -39.656 -13.492 1 90.75 168 GLU B C 1
ATOM 3425 O O . GLU B 1 168 ? -2.373 -38.844 -12.914 1 90.75 168 GLU B O 1
ATOM 3430 N N . THR B 1 169 ? -0.424 -39.75 -13.398 1 92.31 169 THR B N 1
ATOM 3431 C CA . THR B 1 169 ? 0.288 -38.844 -12.492 1 92.31 169 THR B CA 1
ATOM 3432 C C . THR B 1 169 ? 0.174 -37.406 -12.969 1 92.31 169 THR B C 1
ATOM 3434 O O . THR B 1 169 ? -0.12 -36.5 -12.172 1 92.31 169 THR B O 1
ATOM 3437 N N . VAL B 1 170 ? 0.349 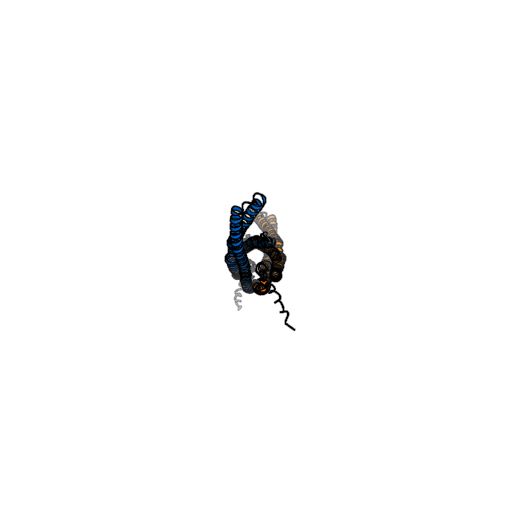-37.156 -14.234 1 91.75 170 VAL B N 1
ATOM 3438 C CA . VAL B 1 170 ? 0.321 -35.812 -14.766 1 91.75 170 VAL B CA 1
ATOM 3439 C C . VAL B 1 170 ? -1.105 -35.25 -14.719 1 91.75 170 VAL B C 1
ATOM 3441 O O . VAL B 1 170 ? -1.315 -34.062 -14.445 1 91.75 170 VAL B O 1
ATOM 3444 N N . ASN B 1 171 ? -2.053 -36.125 -15.023 1 88.81 171 ASN B N 1
ATOM 3445 C CA . ASN B 1 171 ? -3.447 -35.688 -14.914 1 88.81 171 ASN B CA 1
ATOM 3446 C C . ASN B 1 171 ? -3.809 -35.312 -13.484 1 88.81 171 ASN B C 1
ATOM 3448 O O . ASN B 1 171 ? -4.488 -34.312 -13.258 1 88.81 171 ASN B O 1
ATOM 3452 N N . ALA B 1 172 ? -3.348 -36.094 -12.555 1 91.62 172 ALA B N 1
ATOM 3453 C CA . ALA B 1 172 ? -3.582 -35.781 -11.148 1 91.62 172 ALA B CA 1
ATOM 3454 C C . ALA B 1 172 ? -2.914 -34.469 -10.758 1 91.62 172 ALA B C 1
ATOM 3456 O O . ALA B 1 172 ? -3.48 -33.688 -10 1 91.62 172 ALA B O 1
ATOM 3457 N N . PHE B 1 173 ? -1.743 -34.281 -11.273 1 93.88 173 PHE B N 1
ATOM 3458 C CA . PHE B 1 173 ? -1.015 -33.031 -11.039 1 93.88 173 PHE B CA 1
ATOM 3459 C C . PHE B 1 173 ? -1.796 -31.844 -11.57 1 93.88 173 PHE B C 1
ATOM 3461 O O . PHE B 1 173 ? -1.927 -30.828 -10.883 1 93.88 173 PHE B O 1
ATOM 3468 N N . GLN B 1 174 ? -2.268 -31.953 -12.719 1 90.38 174 GLN B N 1
ATOM 3469 C CA . GLN B 1 174 ? -2.998 -30.859 -13.352 1 90.38 174 GLN B CA 1
ATOM 3470 C C . GLN B 1 174 ? -4.273 -30.531 -12.578 1 90.38 174 GLN B C 1
ATOM 3472 O O . GLN B 1 174 ? -4.598 -29.359 -12.367 1 90.38 174 GLN B O 1
ATOM 3477 N N . LYS B 1 175 ? -4.988 -31.562 -12.195 1 89.69 175 LYS B N 1
ATOM 3478 C CA . LYS B 1 175 ? -6.211 -31.359 -11.414 1 89.69 175 LYS B CA 1
ATOM 3479 C C . LYS B 1 175 ? -5.906 -30.672 -10.086 1 89.69 175 LYS B C 1
ATOM 3481 O O . LYS B 1 175 ? -6.602 -29.734 -9.695 1 89.69 175 LYS B O 1
ATOM 3486 N N . GLN B 1 176 ? -4.871 -31.156 -9.469 1 92.5 176 GLN B N 1
ATOM 3487 C CA . GLN B 1 176 ? -4.477 -30.578 -8.188 1 92.5 176 GLN B CA 1
ATOM 3488 C C . GLN B 1 176 ? -4.008 -29.141 -8.367 1 92.5 176 GLN B C 1
ATOM 3490 O O . GLN B 1 176 ? -4.281 -28.281 -7.523 1 92.5 176 GLN B O 1
ATOM 3495 N N . LYS B 1 177 ? -3.25 -28.875 -9.375 1 92.69 177 LYS B N 1
ATOM 3496 C CA . LYS B 1 177 ? -2.77 -27.531 -9.695 1 92.69 177 LYS B CA 1
ATOM 3497 C C . LYS B 1 177 ? -3.924 -26.547 -9.773 1 92.69 177 LYS B C 1
ATOM 3499 O O . LYS B 1 177 ? -3.859 -25.453 -9.188 1 92.69 177 LYS B O 1
ATOM 3504 N N . LEU B 1 178 ? -4.977 -26.906 -10.438 1 90.56 178 LEU B N 1
ATOM 3505 C CA . LEU B 1 178 ? -6.117 -26.016 -10.633 1 90.56 178 LEU B CA 1
ATOM 3506 C C . LEU B 1 178 ? -6.879 -25.812 -9.328 1 90.56 178 LEU B C 1
ATOM 3508 O O . LEU B 1 178 ? -7.336 -24.703 -9.039 1 90.56 178 LEU B O 1
ATOM 3512 N N . LYS B 1 179 ? -7.012 -26.891 -8.57 1 92.69 179 LYS B N 1
ATOM 3513 C CA . LYS B 1 179 ? -7.66 -26.797 -7.266 1 92.69 179 LYS B CA 1
ATOM 3514 C C . LYS B 1 179 ? -6.891 -25.859 -6.344 1 92.69 179 LYS B C 1
ATOM 3516 O O . LYS B 1 179 ? -7.488 -25.016 -5.672 1 92.69 179 LYS B O 1
ATOM 3521 N N . ASP B 1 180 ? -5.594 -26.062 -6.34 1 94.56 180 ASP B N 1
ATOM 3522 C CA . ASP B 1 180 ? -4.742 -25.219 -5.496 1 94.56 180 ASP B CA 1
ATOM 3523 C C . ASP B 1 180 ? -4.766 -23.766 -5.961 1 94.56 180 ASP B C 1
ATOM 3525 O O . ASP B 1 180 ? -4.824 -22.844 -5.141 1 94.56 180 ASP B O 1
ATOM 3529 N N . LEU B 1 181 ? -4.715 -23.609 -7.23 1 94.81 181 LEU B N 1
ATOM 3530 C CA . LEU B 1 181 ? -4.754 -22.25 -7.781 1 94.81 181 LEU B CA 1
ATOM 3531 C C . LEU B 1 181 ? -6.047 -21.547 -7.395 1 94.81 181 LEU B C 1
ATOM 3533 O O . LEU B 1 181 ? -6.02 -20.391 -6.969 1 94.81 181 LEU B O 1
ATOM 3537 N N . GLN B 1 182 ? -7.145 -22.203 -7.574 1 95.25 182 GLN B N 1
ATOM 3538 C CA . GLN B 1 182 ? -8.43 -21.625 -7.191 1 95.25 182 GLN B CA 1
ATOM 3539 C C . GLN B 1 182 ? -8.453 -21.266 -5.707 1 95.25 182 GLN B C 1
ATOM 3541 O O . GLN B 1 182 ? -8.914 -20.188 -5.332 1 95.25 182 GLN B O 1
ATOM 3546 N N . LYS B 1 183 ? -8 -22.172 -4.871 1 96.81 183 LYS B N 1
ATOM 3547 C CA . LYS B 1 183 ? -7.996 -21.938 -3.43 1 96.81 183 LYS B CA 1
ATOM 3548 C C . LYS B 1 183 ? -7.129 -20.734 -3.07 1 96.81 183 LYS B C 1
ATOM 3550 O O . LYS B 1 183 ? -7.551 -19.875 -2.303 1 96.81 183 LYS B O 1
ATOM 3555 N N . ILE B 1 184 ? -5.957 -20.656 -3.584 1 97.75 184 ILE B N 1
ATOM 3556 C CA . ILE B 1 184 ? -5.008 -19.594 -3.277 1 97.75 184 ILE B CA 1
ATOM 3557 C C . ILE B 1 184 ? -5.574 -18.25 -3.725 1 97.75 184 ILE B C 1
ATOM 3559 O O . ILE B 1 184 ? -5.559 -17.281 -2.965 1 97.75 184 ILE B O 1
ATOM 3563 N N . LEU B 1 185 ? -6.094 -18.172 -4.938 1 97.94 185 LEU B N 1
ATOM 3564 C CA . LEU B 1 185 ? -6.641 -16.922 -5.461 1 97.94 185 LEU B CA 1
ATOM 3565 C C . LEU B 1 185 ? -7.906 -16.531 -4.715 1 97.94 185 LEU B C 1
ATOM 3567 O O . LEU B 1 185 ? -8.141 -15.344 -4.465 1 97.94 185 LEU B O 1
ATOM 3571 N N . SER B 1 186 ? -8.727 -17.562 -4.406 1 98 186 SER B N 1
ATOM 3572 C CA . SER B 1 186 ? -9.922 -17.281 -3.621 1 98 186 SER B CA 1
ATOM 3573 C C . SER B 1 186 ? -9.57 -16.75 -2.238 1 98 186 SER B C 1
ATOM 3575 O O . SER B 1 186 ? -10.211 -15.82 -1.739 1 98 186 SER B O 1
ATOM 3577 N N . ASP B 1 187 ? -8.586 -17.281 -1.601 1 98.56 187 ASP B N 1
ATOM 3578 C CA . ASP B 1 187 ? -8.109 -16.781 -0.316 1 98.56 187 ASP B CA 1
ATOM 3579 C C . ASP B 1 187 ? -7.602 -15.352 -0.443 1 98.56 187 ASP B C 1
ATOM 3581 O O . ASP B 1 187 ? -7.895 -14.5 0.404 1 98.56 187 ASP B O 1
ATOM 3585 N N . PHE B 1 188 ? -6.828 -15.094 -1.478 1 98.81 188 PHE B N 1
ATOM 3586 C CA . PHE B 1 188 ? -6.328 -13.75 -1.725 1 98.81 188 PHE B CA 1
ATOM 3587 C C . PHE B 1 188 ? -7.477 -12.742 -1.778 1 98.81 188 PHE B C 1
ATOM 3589 O O . PHE B 1 188 ? -7.449 -11.727 -1.087 1 98.81 188 PHE B O 1
ATOM 3596 N N . VAL B 1 189 ? -8.453 -13.055 -2.537 1 98.69 189 VAL B N 1
ATOM 3597 C CA . VAL B 1 189 ? -9.586 -12.148 -2.752 1 98.69 189 VAL B CA 1
ATOM 3598 C C . VAL B 1 189 ? -10.359 -11.984 -1.45 1 98.69 189 VAL B C 1
ATOM 3600 O O . VAL B 1 189 ? -10.766 -10.867 -1.104 1 98.69 189 VAL B O 1
ATOM 3603 N N . THR B 1 190 ? -10.555 -13.039 -0.761 1 98.56 190 THR B N 1
ATOM 3604 C CA . THR B 1 190 ? -11.305 -12.992 0.491 1 98.56 190 THR B CA 1
ATOM 3605 C C . THR B 1 190 ? -10.57 -12.133 1.522 1 98.56 190 THR B C 1
ATOM 3607 O O . THR B 1 190 ? -11.195 -11.328 2.219 1 98.56 190 THR B O 1
ATOM 3610 N N . ILE B 1 191 ? -9.289 -12.305 1.626 1 98.81 191 ILE B N 1
ATOM 3611 C CA . ILE B 1 191 ? -8.469 -11.523 2.551 1 98.81 191 ILE B CA 1
ATOM 3612 C C . ILE B 1 191 ? -8.578 -10.039 2.201 1 98.81 191 ILE B C 1
ATOM 3614 O O . ILE B 1 191 ? -8.797 -9.203 3.082 1 98.81 191 ILE B O 1
ATOM 3618 N N . GLU B 1 192 ? -8.469 -9.711 0.915 1 98.69 192 GLU B N 1
ATOM 3619 C CA . GLU B 1 192 ? -8.578 -8.328 0.463 1 98.69 192 GLU B CA 1
ATOM 3620 C C . GLU B 1 192 ? -9.961 -7.758 0.754 1 98.69 192 GLU B C 1
ATOM 3622 O O . GLU B 1 192 ? -10.086 -6.648 1.276 1 98.69 192 GLU B O 1
ATOM 3627 N N . MET B 1 193 ? -10.961 -8.516 0.455 1 98.12 193 MET B N 1
ATOM 3628 C CA . MET B 1 193 ? -12.328 -8.055 0.661 1 98.12 193 MET B CA 1
ATOM 3629 C C . MET B 1 193 ? -12.578 -7.727 2.131 1 98.12 193 MET B C 1
ATOM 3631 O O . MET B 1 193 ? -13.172 -6.695 2.449 1 98.12 193 MET B O 1
ATOM 3635 N N . VAL B 1 194 ? -12.125 -8.578 3.016 1 98.5 194 VAL B N 1
ATOM 3636 C CA . VAL B 1 194 ? -12.336 -8.383 4.449 1 98.5 194 VAL B CA 1
ATOM 3637 C C . VAL B 1 194 ? -11.617 -7.121 4.91 1 98.5 194 VAL B C 1
ATOM 3639 O O . VAL B 1 194 ? -12.195 -6.293 5.617 1 98.5 194 VAL B O 1
ATOM 3642 N N . PHE B 1 195 ? -10.398 -6.957 4.508 1 98.81 195 PHE B N 1
ATOM 3643 C CA . PHE B 1 195 ? -9.648 -5.77 4.891 1 98.81 195 PHE B CA 1
ATOM 3644 C C . PHE B 1 195 ? -10.352 -4.508 4.402 1 98.81 195 PHE B C 1
ATOM 3646 O O . PHE B 1 195 ? -10.539 -3.561 5.168 1 98.81 195 PHE B O 1
ATOM 3653 N N . HIS B 1 196 ? -10.688 -4.445 3.162 1 98.75 196 HIS B N 1
ATOM 3654 C CA . HIS B 1 196 ? -11.289 -3.246 2.594 1 98.75 196 HIS B CA 1
ATOM 3655 C C . HIS B 1 196 ? -12.641 -2.951 3.238 1 98.75 196 HIS B C 1
ATOM 3657 O O . HIS B 1 196 ? -12.992 -1.787 3.445 1 98.75 196 HIS B O 1
ATOM 3663 N N . ALA B 1 197 ? -13.398 -3.988 3.496 1 98.5 197 ALA B N 1
ATOM 3664 C CA . ALA B 1 197 ? -14.688 -3.789 4.156 1 98.5 197 ALA B CA 1
ATOM 3665 C C . ALA B 1 197 ? -14.508 -3.174 5.543 1 98.5 197 ALA B C 1
ATOM 3667 O O . ALA B 1 197 ? -15.219 -2.234 5.91 1 98.5 197 ALA B O 1
ATOM 3668 N N . LYS B 1 198 ? -13.523 -3.654 6.277 1 98.69 198 LYS B N 1
ATOM 3669 C CA . LYS B 1 198 ? -13.258 -3.125 7.609 1 98.69 198 LYS B CA 1
ATOM 3670 C C . LYS B 1 198 ? -12.711 -1.704 7.539 1 98.69 198 LYS B C 1
ATOM 3672 O O . LYS B 1 198 ? -13.023 -0.867 8.391 1 98.69 198 LYS B O 1
ATOM 3677 N N . ALA B 1 199 ? -11.93 -1.477 6.594 1 98.69 199 ALA B N 1
ATOM 3678 C CA . ALA B 1 199 ? -11.359 -0.142 6.422 1 98.69 199 ALA B CA 1
ATOM 3679 C C . ALA B 1 199 ? -12.453 0.89 6.164 1 98.69 199 ALA B C 1
ATOM 3681 O O . ALA B 1 199 ? -12.445 1.971 6.758 1 98.69 199 ALA B O 1
ATOM 3682 N N . VAL B 1 200 ? -13.438 0.561 5.289 1 98.31 200 VAL B N 1
ATOM 3683 C CA . VAL B 1 200 ? -14.523 1.479 4.977 1 98.31 200 VAL B CA 1
ATOM 3684 C C . VAL B 1 200 ? -15.312 1.796 6.242 1 98.31 200 VAL B C 1
ATOM 3686 O O . VAL B 1 200 ? -15.688 2.947 6.48 1 98.31 200 VAL B O 1
ATOM 3689 N N . GLU B 1 201 ? -15.531 0.828 7.012 1 98.06 201 GLU B N 1
ATOM 3690 C CA . GLU B 1 201 ? -16.266 1.007 8.258 1 98.06 201 GLU B CA 1
ATOM 3691 C C . GLU B 1 201 ? -15.562 1.983 9.188 1 98.06 201 GLU B C 1
ATOM 3693 O O . GLU B 1 201 ? -16.172 2.926 9.695 1 98.06 201 GLU B O 1
ATOM 3698 N N . VAL B 1 202 ? -14.305 1.787 9.391 1 98.62 202 VAL B N 1
ATOM 3699 C CA . VAL B 1 202 ? -13.539 2.611 10.32 1 98.62 202 VAL B CA 1
ATOM 3700 C C . VAL B 1 202 ? -13.406 4.027 9.766 1 98.62 202 VAL B C 1
ATOM 3702 O O . VAL B 1 202 ? -13.555 5.008 10.5 1 98.62 202 VAL B O 1
ATOM 3705 N N . TYR B 1 203 ? -13.172 4.176 8.453 1 98.25 203 TYR B N 1
ATOM 3706 C CA . TYR B 1 203 ? -13.008 5.496 7.855 1 98.25 203 TYR B CA 1
ATOM 3707 C C . TYR B 1 203 ? -14.312 6.285 7.898 1 98.25 203 TYR B C 1
ATOM 3709 O O . TYR B 1 203 ? -14.297 7.512 8.023 1 98.25 203 TYR B O 1
ATOM 3717 N N . SER B 1 204 ? -15.438 5.602 7.777 1 97.38 204 SER B N 1
ATOM 3718 C CA . SER B 1 204 ? -16.719 6.27 7.926 1 97.38 204 SER B CA 1
ATOM 3719 C C . SER B 1 204 ? -16.859 6.91 9.305 1 97.38 204 SER B C 1
ATOM 3721 O O . SER B 1 204 ? -17.359 8.031 9.422 1 97.38 204 SER B O 1
ATOM 3723 N N . SER B 1 205 ? -16.391 6.227 10.305 1 96.75 205 SER B N 1
ATOM 3724 C CA . SER B 1 205 ? -16.391 6.766 11.656 1 96.75 205 SER B CA 1
ATOM 3725 C C . SER B 1 205 ? -15.375 7.902 11.797 1 96.75 205 SER B C 1
ATOM 3727 O O . SER B 1 205 ? -15.672 8.922 12.422 1 96.75 205 SER B O 1
ATOM 3729 N N . ALA B 1 206 ? -14.211 7.711 11.234 1 97.62 206 ALA B N 1
ATOM 3730 C CA . ALA B 1 206 ? -13.164 8.727 11.289 1 97.62 206 ALA B CA 1
ATOM 3731 C C . ALA B 1 206 ? -13.633 10.031 10.664 1 97.62 206 ALA B C 1
ATOM 3733 O O . ALA B 1 206 ? -13.289 11.117 11.148 1 97.62 206 ALA B O 1
ATOM 3734 N N . PHE B 1 207 ? -14.43 9.969 9.633 1 96.56 207 PHE B N 1
ATOM 3735 C CA . PHE B 1 207 ? -14.945 11.148 8.961 1 96.56 207 PHE B CA 1
ATOM 3736 C C . PHE B 1 207 ? -15.82 11.969 9.898 1 96.56 207 PHE B C 1
ATOM 3738 O O . PHE B 1 207 ? -15.719 13.203 9.938 1 96.56 207 PHE B O 1
ATOM 3745 N N . GLN B 1 208 ? -16.594 11.344 10.688 1 94.88 208 GLN B N 1
ATOM 3746 C CA . GLN B 1 208 ? -17.469 12.023 11.641 1 94.88 208 GLN B CA 1
ATOM 3747 C C . GLN B 1 208 ? -16.656 12.711 12.734 1 94.88 208 GLN B C 1
ATOM 3749 O O . GLN B 1 208 ? -16.984 13.82 13.156 1 94.88 208 GLN B O 1
ATOM 3754 N N . THR B 1 209 ? -15.625 12.062 13.109 1 94.88 209 THR B N 1
ATOM 3755 C CA . THR B 1 209 ? -14.742 12.625 14.125 1 94.88 209 THR B CA 1
ATOM 3756 C C . THR B 1 209 ? -14.109 13.922 13.633 1 94.88 209 THR B C 1
ATOM 3758 O O . THR B 1 209 ? -14.031 14.898 14.383 1 94.88 209 THR B O 1
ATOM 3761 N N . LEU B 1 210 ? -13.75 13.984 12.391 1 95.44 210 LEU B N 1
ATOM 3762 C CA . LEU B 1 210 ? -13.047 15.133 11.828 1 95.44 210 LEU B CA 1
ATOM 3763 C C . LEU B 1 210 ? -13.984 16.328 11.672 1 95.44 210 LEU B C 1
ATOM 3765 O O . LEU B 1 210 ? -13.539 17.469 11.656 1 95.44 210 LEU B O 1
ATOM 3769 N N . GLU B 1 211 ? -15.273 16.109 11.633 1 91.19 211 GLU B N 1
ATOM 3770 C CA . GLU B 1 211 ? -16.25 17.188 11.508 1 91.19 211 GLU B CA 1
ATOM 3771 C C . GLU B 1 211 ? -16.344 18.016 12.797 1 91.19 211 GLU B C 1
ATOM 3773 O O . GLU B 1 211 ? -16.828 19.141 12.781 1 91.19 211 GLU B O 1
ATOM 3778 N N . ARG B 1 212 ? -15.727 17.516 13.828 1 88.62 212 ARG B N 1
ATOM 3779 C CA . ARG B 1 212 ? -15.797 18.172 15.125 1 88.62 212 ARG B CA 1
ATOM 3780 C C . ARG B 1 212 ? -14.656 19.188 15.281 1 88.62 212 ARG B C 1
ATOM 3782 O O . ARG B 1 212 ? -14.68 20.016 16.188 1 88.62 212 ARG B O 1
ATOM 3789 N N . ILE B 1 213 ? -13.703 19.234 14.453 1 87.12 213 ILE B N 1
ATOM 3790 C CA . ILE B 1 213 ? -12.5 20.047 14.602 1 87.12 213 ILE B CA 1
ATOM 3791 C C . ILE B 1 213 ? -12.867 21.531 14.555 1 87.12 213 ILE B C 1
ATOM 3793 O O . ILE B 1 213 ? -12.297 22.344 15.289 1 87.12 213 ILE B O 1
ATOM 3797 N N . LEU B 1 214 ? -13.891 21.891 13.758 1 81.81 214 LEU B N 1
ATOM 3798 C CA . LEU B 1 214 ? -14.195 23.312 13.586 1 81.81 214 LEU B CA 1
ATOM 3799 C C . LEU B 1 214 ? -15.266 23.766 14.578 1 81.81 214 LEU B C 1
ATOM 3801 O O . LEU B 1 214 ? -15.75 24.891 14.492 1 81.81 214 LEU B O 1
ATOM 3805 N N . GLU B 1 215 ? -15.508 22.953 15.508 1 82.69 215 GLU B N 1
ATOM 3806 C CA . GLU B 1 215 ? -16.406 23.375 16.578 1 82.69 215 GLU B CA 1
ATOM 3807 C C . GLU B 1 215 ? -15.75 24.469 17.422 1 82.69 215 GLU B C 1
ATOM 3809 O O . GLU B 1 215 ? -14.539 24.453 17.656 1 82.69 215 GLU B O 1
ATOM 3814 N N . PRO B 1 216 ? -16.453 25.5 17.922 1 77.38 216 PRO B N 1
ATOM 3815 C CA . PRO B 1 216 ? -15.93 26.656 18.656 1 77.38 216 PRO B CA 1
ATOM 3816 C C . PRO B 1 216 ? -15.023 26.25 19.812 1 77.38 216 PRO B C 1
ATOM 3818 O O . PRO B 1 216 ? -14.055 26.953 20.125 1 77.38 216 PRO B O 1
ATOM 3821 N N . ARG B 1 217 ? -15.289 25.281 20.484 1 74.75 217 ARG B N 1
ATOM 3822 C CA . ARG B 1 217 ? -14.484 24.859 21.625 1 74.75 217 ARG B CA 1
ATOM 3823 C C . ARG B 1 217 ? -13.07 24.484 21.188 1 74.75 217 ARG B C 1
ATOM 3825 O O . ARG B 1 217 ? -12.109 24.656 21.938 1 74.75 217 ARG B O 1
ATOM 3832 N N . CYS B 1 218 ? -12.945 24.078 20.031 1 72.44 218 CYS B N 1
ATOM 3833 C CA . CYS B 1 218 ? -11.656 23.672 19.484 1 72.44 218 CYS B CA 1
ATOM 3834 C C . CYS B 1 218 ? -10.844 24.891 19.031 1 72.44 218 CYS B C 1
ATOM 3836 O O . CYS B 1 218 ? -9.617 24.844 19.016 1 72.44 218 CYS B O 1
ATOM 3838 N N . MET B 1 219 ? -11.594 26 18.844 1 72.12 219 MET B N 1
ATOM 3839 C CA . MET B 1 219 ? -10.938 27.172 18.266 1 72.12 219 MET B CA 1
ATOM 3840 C C . MET B 1 219 ? -10.586 28.188 19.344 1 72.12 219 MET B C 1
ATOM 3842 O O . MET B 1 219 ? -10.227 29.328 19.047 1 72.12 219 MET B O 1
ATOM 3846 N N . GLU B 1 220 ? -10.773 27.797 20.609 1 68.81 220 GLU B N 1
ATOM 3847 C CA . GLU B 1 220 ? -10.391 28.688 21.703 1 68.81 220 GLU B CA 1
ATOM 3848 C C . GLU B 1 220 ? -8.883 28.656 21.938 1 68.81 220 GLU B C 1
ATOM 3850 O O . GLU B 1 220 ? -8.297 27.578 22.078 1 68.81 220 GLU B O 1
ATOM 3855 N N . PHE B 1 221 ? -8.266 29.828 21.625 1 65 221 PHE B N 1
ATOM 3856 C CA . PHE B 1 221 ? -6.812 29.922 21.766 1 65 221 PHE B CA 1
ATOM 3857 C C . PHE B 1 221 ? -6.434 30.578 23.094 1 65 221 PHE B C 1
ATOM 3859 O O . PHE B 1 221 ? -6.957 31.625 23.438 1 65 221 PHE B O 1
ATOM 3866 N N . THR B 1 222 ? -6.387 29.875 24.234 1 56.53 222 THR B N 1
ATOM 3867 C CA . THR B 1 222 ? -6.098 30.375 25.578 1 56.53 222 THR B CA 1
ATOM 3868 C C . THR B 1 222 ? -5.074 31.516 25.516 1 56.53 222 THR B C 1
ATOM 3870 O O . THR B 1 222 ? -5.164 32.469 26.281 1 56.53 222 THR B O 1
ATOM 3873 N N . GLY B 1 223 ? -3.938 31.391 25.172 1 52.25 223 GLY B N 1
ATOM 3874 C CA . GLY B 1 223 ? -2.883 32.344 25.5 1 52.25 223 GLY B CA 1
ATOM 3875 C C . GLY B 1 223 ? -3.133 33.719 24.953 1 52.25 223 GLY B C 1
ATOM 3876 O O . GLY B 1 223 ? -2.568 34.719 25.438 1 52.25 223 GLY B O 1
ATOM 3877 N N . LEU B 1 224 ? -3.904 34.031 23.891 1 53.75 224 LEU B N 1
ATOM 3878 C CA . LEU B 1 224 ? -3.896 35.312 23.219 1 53.75 224 LEU B CA 1
ATOM 3879 C C . LEU B 1 224 ? -5.039 36.188 23.703 1 53.75 224 LEU B C 1
ATOM 3881 O O . LEU B 1 224 ? -4.965 37.438 23.625 1 53.75 224 LEU B O 1
ATOM 3885 N N . THR B 1 225 ? -6.074 35.688 24.25 1 47.25 225 THR B N 1
ATOM 3886 C CA . THR B 1 225 ? -7.195 36.562 24.641 1 47.25 225 THR B CA 1
ATOM 3887 C C . THR B 1 225 ? -6.875 37.312 25.922 1 47.25 225 THR B C 1
ATOM 3889 O O . THR B 1 225 ? -7.551 38.281 26.25 1 47.25 225 THR B O 1
ATOM 3892 N N . GLY B 1 226 ? -6.062 36.875 26.75 1 41.31 226 GLY B N 1
ATOM 3893 C CA . GLY B 1 226 ? -5.914 37.625 27.984 1 41.31 226 GLY B CA 1
ATOM 3894 C C . GLY B 1 226 ? -5.27 38.969 27.797 1 41.31 226 GLY B C 1
ATOM 3895 O O . GLY B 1 226 ? -5.16 39.75 28.75 1 41.31 226 GLY B O 1
ATOM 3896 N N . LEU B 1 227 ? -4.516 39.281 26.797 1 42.94 227 LEU B N 1
ATOM 3897 C CA . LEU B 1 227 ? -3.854 40.594 26.703 1 42.94 227 LEU B CA 1
ATOM 3898 C C . LEU B 1 227 ? -4.871 41.688 26.469 1 42.94 227 LEU B C 1
ATOM 3900 O O . LEU B 1 227 ? -4.641 42.844 26.875 1 42.94 227 LEU B O 1
ATOM 3904 N N . ALA B 1 228 ? -5.973 41.531 25.781 1 43.06 228 ALA B N 1
ATOM 3905 C CA . ALA B 1 228 ? -6.914 42.625 25.562 1 43.06 228 ALA B CA 1
ATOM 3906 C C . ALA B 1 228 ? -7.543 43.094 26.875 1 43.06 228 ALA B C 1
ATOM 3908 O O . ALA B 1 228 ? -7.906 44.25 27.031 1 43.06 228 ALA B O 1
ATOM 3909 N N . THR B 1 229 ? -7.73 42.188 27.703 1 38.59 229 THR B N 1
ATOM 3910 C CA . THR B 1 229 ? -8.438 42.688 28.891 1 38.59 229 THR B CA 1
ATOM 3911 C C . THR B 1 229 ? -7.492 43.438 29.812 1 38.59 229 THR B C 1
ATOM 3913 O O . THR B 1 229 ? -7.938 44.156 30.688 1 38.59 229 THR B O 1
ATOM 3916 N N . LEU B 1 230 ? -6.215 43.156 29.688 1 36.88 230 LEU B N 1
ATOM 3917 C CA . LEU B 1 230 ? -5.418 43.844 30.703 1 36.88 230 LEU B CA 1
ATOM 3918 C C . LEU B 1 230 ? -5.191 45.312 30.297 1 36.88 230 LEU B C 1
ATOM 3920 O O . LEU B 1 230 ? -4.797 46.125 31.125 1 36.88 230 LEU B O 1
ATOM 3924 N N . GLY B 1 231 ? -5.094 45.625 28.984 1 37.03 231 GLY B N 1
ATOM 3925 C CA . GLY B 1 231 ? -4.816 47.031 28.703 1 37.03 231 GLY B CA 1
ATOM 3926 C C . GLY B 1 231 ? -5.953 47.938 29.078 1 37.03 231 GLY B C 1
ATOM 3927 O O . GLY B 1 231 ? -5.914 49.156 28.781 1 37.03 231 GLY B O 1
ATOM 3928 N N . ARG B 1 232 ? -7.191 47.375 29.156 1 37.69 232 ARG B N 1
ATOM 3929 C CA . ARG B 1 232 ? -8.18 48.344 29.625 1 37.69 232 ARG B CA 1
ATOM 3930 C C . ARG B 1 232 ? -7.898 48.75 31.062 1 37.69 232 ARG B C 1
ATOM 3932 O O . ARG B 1 232 ? -8.391 48.125 32 1 37.69 232 ARG B O 1
ATOM 3939 N N . SER B 1 233 ? -6.559 48.875 31.375 1 31.27 233 SER B N 1
ATOM 3940 C CA . SER B 1 233 ? -6.383 49.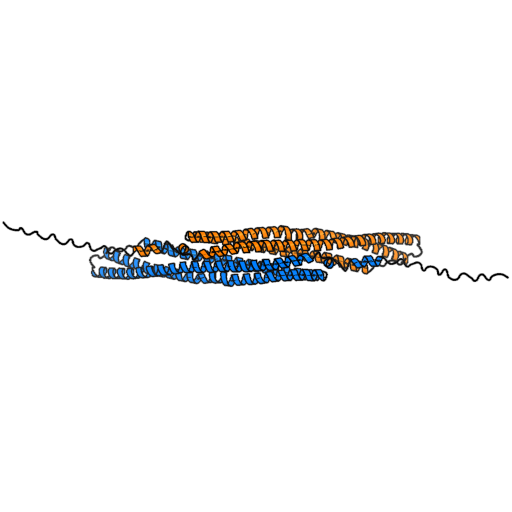5 32.688 1 31.27 233 SER B CA 1
ATOM 3941 C C . SER B 1 233 ? -7.316 50.688 32.844 1 31.27 233 SER B C 1
ATOM 3943 O O . SER B 1 233 ? -7.395 51.562 31.969 1 31.27 233 SER B O 1
ATOM 3945 N N . ARG B 1 234 ? -8.32 50.531 33.656 1 37.28 234 ARG B N 1
ATOM 3946 C CA . ARG B 1 234 ? -9.227 51.531 34.219 1 37.28 234 ARG B CA 1
ATOM 3947 C C . ARG B 1 234 ? -8.492 52.812 34.531 1 37.28 234 ARG B C 1
ATOM 3949 O O . ARG B 1 234 ? -7.461 52.812 35.219 1 37.28 234 ARG B O 1
ATOM 3956 N N . THR B 1 235 ? -8.398 53.812 33.656 1 32.31 235 THR B N 1
ATOM 3957 C CA . THR B 1 235 ? -8.055 55.188 34.031 1 32.31 235 THR B CA 1
ATOM 3958 C C . THR B 1 235 ? -8.414 55.469 35.469 1 32.31 235 THR B C 1
ATOM 3960 O O . THR B 1 235 ? -9.539 55.188 35.906 1 32.31 235 THR B O 1
ATOM 3963 N N . PRO B 1 236 ? -7.465 55.219 36.344 1 32.44 236 PRO B N 1
ATOM 3964 C CA . PRO B 1 236 ? -7.809 55.5 37.75 1 32.44 236 PRO B CA 1
ATOM 3965 C C . PRO B 1 236 ? -8.648 56.781 37.875 1 32.44 236 PRO B C 1
ATOM 3967 O O . PRO B 1 236 ? -8.453 57.75 37.125 1 32.44 236 PRO B O 1
ATOM 3970 N N . ALA B 1 237 ? -9.961 56.562 38.125 1 34.91 237 ALA B N 1
ATOM 3971 C CA . ALA B 1 237 ? -10.883 57.656 38.438 1 34.91 237 ALA B CA 1
ATOM 3972 C C . ALA B 1 237 ? -10.203 58.75 39.25 1 34.91 237 ALA B C 1
ATOM 3974 O O . ALA B 1 237 ? -9.391 58.469 40.125 1 34.91 237 ALA B O 1
ATOM 3975 N N . ARG B 1 238 ? -9.953 59.938 38.656 1 36.75 238 ARG B N 1
ATOM 3976 C CA . ARG B 1 238 ? -9.508 61.156 39.281 1 36.75 238 ARG B CA 1
ATOM 3977 C C . ARG B 1 238 ? -10.117 61.312 40.688 1 36.75 238 ARG B C 1
ATOM 3979 O O . ARG B 1 238 ? -11.336 61.188 40.844 1 36.75 238 ARG B O 1
ATOM 3986 N N . PRO B 1 239 ? -9.375 60.938 41.719 1 29.28 239 PRO B N 1
ATOM 3987 C CA . PRO B 1 239 ? -9.977 61.156 43.062 1 29.28 239 PRO B CA 1
ATOM 3988 C C . PRO B 1 239 ? -10.703 62.469 43.156 1 29.28 239 PRO B C 1
ATOM 3990 O O . PRO B 1 239 ? -10.195 63.5 42.719 1 29.28 239 PRO B O 1
ATOM 3993 N N . ARG B 1 240 ? -12.07 62.406 42.969 1 29.72 240 ARG B N 1
ATOM 3994 C CA . ARG B 1 240 ? -12.922 63.562 43.156 1 29.72 240 ARG B CA 1
ATOM 3995 C C . ARG B 1 240 ? -12.461 64.375 44.344 1 29.72 240 ARG B C 1
ATOM 3997 O O . ARG B 1 240 ? -12.219 63.844 45.438 1 29.72 240 ARG B O 1
ATOM 4004 N N . LEU B 1 241 ? -11.812 65.5 44.125 1 25.92 241 LEU B N 1
ATOM 4005 C CA . LEU B 1 241 ? -11.469 66.562 45.031 1 25.92 241 LEU B CA 1
ATOM 4006 C C . LEU B 1 241 ? -12.562 66.812 46.062 1 25.92 241 LEU B C 1
ATOM 4008 O O . LEU B 1 241 ? -13.734 66.938 45.719 1 25.92 241 LEU B O 1
ATOM 4012 N N . LEU B 1 242 ? -12.422 66 47.219 1 24.81 242 LEU B N 1
ATOM 4013 C CA . LEU B 1 242 ? -13.258 66.25 48.375 1 24.81 242 LEU B CA 1
ATOM 4014 C C . LEU B 1 242 ? -13.547 67.75 48.531 1 24.81 242 LEU B C 1
ATOM 4016 O O . LEU B 1 242 ? -12.625 68.562 48.625 1 24.81 242 LEU B O 1
ATOM 4020 N N . ARG B 1 243 ? -14.625 68.25 47.875 1 27.48 243 ARG B N 1
ATOM 4021 C CA . ARG B 1 243 ? -15.219 69.562 48.031 1 27.48 243 ARG B CA 1
ATOM 4022 C C . ARG B 1 243 ? -15.234 70 49.5 1 27.48 243 ARG B C 1
ATOM 4024 O O . ARG B 1 243 ? -15.469 69.188 50.406 1 27.48 243 ARG B O 1
ATOM 4031 N N . GLY B 1 244 ? -14.453 70.938 49.844 1 24.06 244 GLY B N 1
ATOM 4032 C CA . GLY B 1 244 ? -14.172 71.75 51.062 1 24.06 244 GLY B CA 1
ATOM 4033 C C . GLY B 1 244 ? -15.414 72 51.875 1 24.06 244 GLY B C 1
ATOM 4034 O O . GLY B 1 244 ? -16.531 72.062 51.344 1 24.06 244 GLY B O 1
ATOM 4035 N N . LEU B 1 245 ? -15.484 71.438 53.125 1 25.23 245 LEU B N 1
ATOM 4036 C CA . LEU B 1 245 ? -16.328 71.625 54.281 1 25.23 245 LEU B CA 1
ATOM 4037 C C . LEU B 1 245 ? -16.734 73.125 54.406 1 25.23 245 LEU B C 1
ATOM 4039 O O . LEU B 1 245 ? -15.875 74 54.375 1 25.23 245 LEU B O 1
ATOM 4043 N N . SER B 1 246 ? -17.906 73.562 53.844 1 23.2 246 SER B N 1
ATOM 4044 C CA . SER B 1 246 ? -18.531 74.875 54 1 23.2 246 SER B CA 1
ATOM 4045 C C . SER B 1 246 ? -18.516 75.312 55.438 1 23.2 246 SER B C 1
ATOM 4047 O O . SER B 1 246 ? -18.75 74.5 56.375 1 23.2 246 SER B O 1
ATOM 4049 N N . PRO B 1 247 ? -17.781 76.375 55.844 1 28.02 247 PRO B N 1
ATOM 4050 C CA . PRO B 1 247 ? -17.734 77 57.156 1 28.02 247 PRO B CA 1
ATOM 4051 C C . PRO B 1 247 ? -19.125 77.312 57.719 1 28.02 247 PRO B C 1
ATOM 4053 O O . PRO B 1 247 ? -19.953 77.938 57.031 1 28.02 247 PRO B O 1
ATOM 4056 N N . ARG B 1 248 ? -19.828 76.312 58.375 1 27.48 248 ARG B N 1
ATOM 4057 C CA . ARG B 1 248 ? -21.047 76.625 59.125 1 27.48 248 ARG B CA 1
ATOM 4058 C C . ARG B 1 248 ? -20.875 77.938 59.875 1 27.48 248 ARG B C 1
ATOM 4060 O O . ARG B 1 248 ? -19.922 78.125 60.625 1 27.48 248 ARG B O 1
ATOM 4067 N N . VAL B 1 249 ? -21.5 79 59.406 1 24.75 249 VAL B N 1
ATOM 4068 C CA . VAL B 1 249 ? -21.766 80.375 59.875 1 24.75 249 VAL B CA 1
ATOM 4069 C C . VAL B 1 249 ? -22.203 80.312 61.312 1 24.75 249 VAL B C 1
ATOM 4071 O O . VAL B 1 249 ? -23 79.5 61.719 1 24.75 249 VAL B O 1
ATOM 4074 N N . LEU B 1 250 ? -21.391 80.875 62.219 1 27.52 250 LEU B N 1
ATOM 4075 C CA . LEU B 1 250 ? -21.547 81.312 63.594 1 27.52 250 LEU B CA 1
ATOM 4076 C C . LEU B 1 250 ? -22.875 82.062 63.781 1 27.52 250 LEU B C 1
ATOM 4078 O O . LEU B 1 250 ? -23.047 83.188 63.281 1 27.52 250 LEU B O 1
ATOM 4082 N N . ARG B 1 251 ? -23.984 81.312 63.219 1 28.73 251 ARG B N 1
ATOM 4083 C CA . ARG B 1 251 ? -25.125 82.188 63.531 1 28.73 251 ARG B CA 1
ATOM 4084 C C . ARG B 1 251 ? -25.094 82.688 64.938 1 28.73 251 ARG B C 1
ATOM 4086 O O . ARG B 1 251 ? -24.641 81.938 65.875 1 28.73 251 ARG B O 1
ATOM 4093 N N . ALA B 1 252 ? -25.703 83.812 65.125 1 32.75 252 ALA B N 1
ATOM 4094 C CA . ALA B 1 252 ? -25.984 84.938 66.062 1 32.75 252 ALA B CA 1
ATOM 4095 C C . ALA B 1 252 ? -26.562 84.438 67.375 1 32.75 252 ALA B C 1
ATOM 4097 O O . ALA B 1 252 ? -27.125 83.375 67.438 1 32.75 252 ALA B O 1
ATOM 4098 N N . PRO B 1 253 ? -26.812 85.5 68.312 1 33.09 253 PRO B N 1
ATOM 4099 C CA . PRO B 1 253 ? -27.469 85.625 69.625 1 33.09 253 PRO B CA 1
ATOM 4100 C C . PRO B 1 253 ? -28.891 85.062 69.625 1 33.09 253 PRO B C 1
ATOM 4102 O O . PRO B 1 253 ? -29.547 85 68.562 1 33.09 253 PRO B O 1
#

Sequence (506 aa):
MLPHLPNAHTDCQVRVMEETVTNAEKYFGQFCLLLAAYTRKTARLRDKADKLVKQLIDFANTENLEMRTTLRNFAEDLAKVQDYRQAEVERLEFKVVNPLKLYGTQIKQTQAEIKKFKHVRNHEIKQLEKLEKLRQKSPSDRQMISQAETCVQRASVDAGRTTHQLEETVNAFQKQKLKDLQKILSDFVTIEMVFHAKAVEVYSSAFQTLERILEPRCMEFTGLTGLATLGRSRTPARPRLLRGLSPRVLRAPMLPHLPNAHTDCQVRVMEETVTNAEKYFGQFCLLLAAYTRKTARLRDKADKLVKQLIDFANTENLEMRTTLRNFAEDLAKVQDYRQAEVERLEFKVVNPLKLYGTQIKQTQAEIKKFKHVRNHEIKQLEKLEKLRQKSPSDRQMISQAETCVQRASVDAGRTTHQLEETVNAFQKQKLKDLQKILSDFVTIEMVFHAKAVEVYSSAFQTLERILEPRCMEFTGLTGLATLGRSRTPARPRLLRGLSPRVLRAP

Organism: Camelus bactrianus (NCBI:txid9837)

InterPro domains:
  IPR009602 CBY1-interacting BAR domain-containing protein/FAM92 [PF06730] (10-215)
  IPR009602 CBY1-interacting BAR domain-containing protein/FAM92 [PTHR21223] (9-214)
  IPR027267 AH/BAR domain superfamily [G3DSA:1.20.1270.60] (7-215)
  IPR027267 AH/BAR domain superfamily [SSF103657] (11-208)
  IPR035590 CBY1-interacting BAR domain-containing protein 1/2, BAR domain [cd07598] (10-215)

Radius of gyration: 45.69 Å; Cα contacts (8 Å, |Δi|>4): 411; chains: 2; bounding box: 54×178×129 Å

Nearest PDB structures (foldseek):
  8ceg-assembly1_B  TM=9.352E-01  e=3.484E-14  Homo sapiens
  4nqi-assembly1_A  TM=6.168E-01  e=1.541E-05  Dictyostelium discoideum
  4atm-assembly1_A-2  TM=8.279E-01  e=6.981E-04  Homo sapiens
  2fic-assembly3_B  TM=7.797E-01  e=3.853E-04  Homo sapiens
  4i1q-assembly1_B  TM=6.786E-01  e=1.265E-03  Homo sapiens

Secondary structure (DSSP, 8-state):
-------HHHHHHHHHHHHHHHHHHHHHHHHHHHHHHHHHHHHHHHHHHHHHHHHHHHHHTTS-HHHHHHHHHHHHHHHHHHHHHHHHHHHIIIIIIHHHHHHHHHHHHHHHHHHHHHHHHHHHHHHHHHHHHHHHH-TT-HHHHHHHHHHHHHHHHHHHHHHHHHHHHHHHHHHHHHHHHHHHHHHHHHHHHHHHHHHHHHHHHHHHHHTTTTSGGGG--HHHHHHHHHS----------------------/-------HHHHHHHHHHHHHHHHHHHHHHHHHHHHHHHHHHHHHHHHHHHHHHHHHHHHHTTS-HHHHHHHHHHHHHHHHHHHHHHHHHHHIIIIIIHHHHHHHHHHHHHHHHHHHHHHHHHHHHHHHHHHHHHHHH-TT-HHHHHHHHHHHHHHHHHHHHHHHHHHHHHHHHHHHHHHHHHHHHHHHHHHHHHHHHHHHHHHHHHHHHHTTTTSGGGG--HHHHHHHHHS----------------------

Foldseek 3Di:
DPPPPPPPVLVVVLVVLVVVLVVLVVVLVVQLVVLLVVLVVLLVVLVVLLVVLVVLQVVLVVADDQSSVLSNLLSVLSNVLSVLSVVLSVLSVPQANVLSVVVVVLSVVLVVLSVVLVVLSVQLVVLVVVLVVCCVPPVPPPVVNVVSVVVNVVSVVVSVVSSVVSVVSSVVVVVVSVVSVCRNVVSNVVSVVVSVVVSVVSVVVSVVSVVCCPPVVRVDDPPPPVVVVVVPPPPPDPPPPCPDDDPDPPDDD/DPPPPPPPVLVVVLVVLVVVLVVLVVVLVVQLVVLLVVLVVLLVVLVVLLVVLVVLQVVLVVADDQSSVLSNLLSVLSNVLSVLSVVLSVLSVPQANVLSVVVVVLSVVLVVLSVVLVVLSVQLVVLVVVLVVCCVPPVPPVVVNVVSVVVNVVSVVVSVVSSVVSVVSSVVSVVVSVVSVCRNVVSNVVSVVVSVVVSVVSVVVSVVSVVCCPPVVRVDDPPPPVVVVVVPPPPPPPPPPPPDDPPPDPDDD